Protein AF-0000000086682302 (afdb_homodimer)

Sequence (530 aa):
MDDLLPIGAFSRATLISANTLRAYHESGLLVPAVVNLRTGYRGYGVAQLGDAAVIRHLRALDVPLAAIREVLASRDPAVTRRVLVEHHERTLAQQARVEQILRVTGDLLADPAAVTPAVVTERTMPPVRAFTMTGEVREDQFAAFLGEAYPLLYASVAEAGAVAAGPPGALFPVEYHDEPMPVTAYVPAERGTARLPGGRFAVAEFVGPYRSMSAGYRALGGWLAGTNLAIADRIREIYVIGPDDEVAEDGYRTEICWPVRVPEDMDDLLPIGAFSRATLISANTLRAYHESGLLVPAVVNLRTGYRGYGVAQLGDAAVIRHLRALDVPLAAIREVLASRDPAVTRRVLVEHHERTLAQQARVEQILRVTGDLLADPAAVTPAVVTERTMPPVRAFTMTGEVREDQFAAFLGEAYPLLYASVAEAGAVAAGPPGALFPVEYHDEPMPVTAYVPAERGTARLPGGRFAVAEFVGPYRSMSAGYRALGGWLAGTNLAIADRIREIYVIGPDDEVAEDGYRTEICWPVRVPED

Foldseek 3Di:
DAQKDKLVRLCVLLVNDSVVVVVCCVVVVQNAPDADPVVRIGIHHPVCSVLSNLVVVCVVLVNDSVLSSVCVVVVDVVSVVVSVVVSVVVVVVVVVVVVVVVVVVVVCVVPVVPLVQQDKDKDWDAKFAWAKDKDFDQPVGCVVVQVVVVVVRVVVCVVVVWDFPAFKKKWAWQDHDRGTDIIMTITTTPPHPDIGHTGMKTKGKDAAAPVPCVSSVVNVVVVVVPDQKDQDGTKMKGFRDDPVNPDDRRGTIMITIGHIDRDDD/DAQKDKLVRLCVLLVNDSVVVVVCCVVVNQNAPDADPVVRIGIHHPVCSVLSNLVVVCVVLVNDSVLSSVCVVVVDVVSVVVSVVVSVVVVVVVVVVVVVVVVVVVVCVVPVVVLVQQPKDKDWDAKFAWAKDKDFDQPVPCVVVLVVVVVVRVVVCVVVVWDFPAFKKKWAWQDHDRGTDIIMTITTTPPHPDIGHTGMKIKGKDAAAPVPCVSSVVNVVVVVVPDQKDQDGIKMKGFRDDPVNPDDRRGTIMITIGHIDRDDD

Radius of gyration: 30.83 Å; Cα contacts (8 Å, |Δi|>4): 1045; chains: 2; bounding box: 56×84×60 Å

Secondary structure (DSSP, 8-state):
---EEEHHHHHHHHT--HHHHHHHHHHTSS--SEEETTTTEEEEETHHHHHHHHHHHHHHTT--HHHHHHHHHH--HHHHHHHHHHHHHHHHHHHHHHHHHHHHHHHHHH-TT------EEEEEE--EEEEEEEEEE-GGGHHHHHHHHHHHHHHHHHHTT--B-S--EEEE-SS--SS-EEEEEEEEBTT-SEEE--EEEEEEEEES-GGGTHHHHHHHHHHHHTSS-EE-S-EEEEEEE-GGGS--GGG-EEEEEEEEEPPP-/---EEEHHHHHHHHT--HHHHHHHHHHTSS--SEEETTTTEEEEETHHHHHHHHHHHHHHTT--HHHHHHHHHH--HHHHHHHHHHHHHHHHHHHHHHHHHHHHHHHHHH-TT------EEEEEE--EEEEEEEEEE-GGGHHHHHHHHHHHHHHHHHHTT--B-S--EEEE-SS--SS-EEEEEEEEBTT-SEEE--EEEEEEEEES-GGGTHHHHHHHHHHHHTSS-EE-S-EEEEEEE-GGG---GGG-EEEEEEEEEPPP-

pLDDT: mean 88.45, std 10.77, range [41.19, 98.56]

Organism: NCBI:txid175570

InterPro domains:
  IPR000551 MerR-type HTH domain [PF13411] (6-74)
  IPR000551 MerR-type HTH domain [PS50937] (4-74)
  IPR000551 MerR-type HTH domain [SM00422] (5-75)
  IPR009061 Putative DNA-binding domain superfamily [SSF46955] (5-105)
  IPR010499 Bacterial transcription activator, effector binding [SM00871] (118-261)
  IPR011256 Regulatory factor, effector binding domain superfamily [G3DSA:3.20.80.10] (114-261)
  IPR011256 Regulatory factor, effector binding domain superfamily [SSF55136] (121-260)
  IPR029442 GyrI-like small molecule binding domain [PF06445] (195-261)
  IPR047057 MerR transcriptional regulator [PTHR30204] (2-122)

Nearest PDB structures (foldseek):
  5kax-assembly1_A  TM=9.033E-01  e=2.606E-10  Chlorobaculum tepidum TLS
  6wl5-assembly4_D  TM=8.896E-01  e=9.266E-08  Escherichia coli
  3d6y-assembly1_A  TM=3.768E-01  e=1.145E-10  Bacillus subtilis
  3d71-assembly1_A-2  TM=3.783E-01  e=3.109E-10  Bacillus subtilis
  1exi-assembly1_A  TM=4.261E-01  e=6.216E-09  Bacillus subtilis

Solvent-accessible surface area (backbone atoms only — not comparable to full-atom values): 27421 Å² total; per-residue (Å²): 134,84,44,42,27,48,47,53,57,44,9,37,15,58,68,39,22,51,68,55,47,51,50,29,34,74,71,58,74,50,63,57,75,40,73,40,82,90,79,64,46,41,25,33,41,51,56,49,52,18,52,49,45,34,48,52,45,41,48,74,66,66,48,52,68,71,59,50,47,51,38,68,71,61,56,36,64,66,55,44,48,49,56,46,50,56,47,45,53,51,51,49,54,48,48,53,50,47,50,51,41,48,53,54,34,45,51,20,52,75,30,27,67,57,47,58,66,30,61,66,44,80,45,78,43,73,60,42,37,16,35,71,51,76,44,75,38,31,71,93,54,38,67,62,54,48,64,58,45,50,63,54,45,53,50,50,35,51,73,69,70,42,56,75,69,55,57,37,32,37,37,36,55,61,48,34,54,83,56,62,40,69,33,34,40,37,38,29,16,87,75,30,86,41,75,43,80,48,45,45,25,44,32,17,55,34,73,30,40,79,91,59,44,59,40,28,32,35,22,47,35,46,54,43,20,74,48,79,53,38,79,64,46,55,29,36,38,36,40,71,36,43,86,88,66,80,56,59,52,68,63,17,29,34,38,42,30,39,28,42,37,71,67,81,131,133,84,43,42,26,47,46,53,56,43,8,36,16,60,68,39,23,51,69,55,47,49,50,29,34,75,72,58,75,49,64,58,74,40,73,39,81,89,79,65,46,41,26,33,40,52,54,49,50,18,54,48,46,34,50,53,47,42,48,75,68,66,49,53,67,71,59,50,47,51,38,68,68,60,55,36,67,67,56,45,48,49,56,47,48,55,48,44,52,50,50,48,54,48,46,53,51,45,52,52,40,48,52,54,34,45,52,22,52,76,31,26,68,60,46,54,76,30,60,66,44,79,45,77,44,74,62,42,38,16,36,72,51,75,44,75,39,32,71,92,55,38,67,64,55,48,64,57,45,50,63,54,45,52,50,51,35,52,74,70,73,42,56,73,70,55,57,37,34,37,36,35,57,59,48,33,54,84,54,62,39,68,31,33,40,36,38,29,16,85,74,29,85,41,74,46,82,48,46,44,24,43,33,16,56,32,73,31,38,76,92,58,43,58,37,27,32,34,25,46,36,46,55,43,18,75,49,78,53,38,80,64,47,55,28,34,39,36,41,72,36,44,85,86,64,81,55,59,52,69,65,17,30,35,39,42,30,38,28,43,39,70,66,81,132

Structure (mmCIF, N/CA/C/O backbone):
data_AF-0000000086682302-model_v1
#
loop_
_entity.id
_entity.type
_entity.pdbx_description
1 polymer 'HTH merR-type domain-containing protein'
#
loop_
_atom_site.group_PDB
_atom_site.id
_atom_site.type_symbol
_atom_site.label_atom_id
_atom_site.label_alt_id
_atom_site.label_comp_id
_atom_site.label_asym_id
_atom_site.label_entity_id
_atom_site.label_seq_id
_atom_site.pdbx_PDB_ins_code
_atom_site.Cartn_x
_atom_site.Cartn_y
_atom_site.Cartn_z
_atom_site.occupancy
_atom_site.B_iso_or_equiv
_atom_site.auth_seq_id
_atom_site.auth_comp_id
_atom_site.auth_asym_id
_atom_site.auth_atom_id
_atom_site.pdbx_PDB_model_num
ATOM 1 N N . MET A 1 1 ? -25.328 33.25 16.641 1 41.19 1 MET A N 1
ATOM 2 C CA . MET A 1 1 ? -24.594 33.281 15.383 1 41.19 1 MET A CA 1
ATOM 3 C C . MET A 1 1 ? -23.922 31.922 15.133 1 41.19 1 MET A C 1
ATOM 5 O O . MET A 1 1 ? -23.312 31.359 16.047 1 41.19 1 MET A O 1
ATOM 9 N N . ASP A 1 2 ? -24.312 30.953 14.195 1 61.19 2 ASP A N 1
ATOM 10 C CA . ASP A 1 2 ? -24.047 29.531 14.055 1 61.19 2 ASP A CA 1
ATOM 11 C C . ASP A 1 2 ? -22.578 29.281 13.727 1 61.19 2 ASP A C 1
ATOM 13 O O . ASP A 1 2 ? -21.969 30.047 12.984 1 61.19 2 ASP A O 1
ATOM 17 N N . ASP A 1 3 ? -21.656 28.719 14.664 1 84.25 3 ASP A N 1
ATOM 18 C CA . ASP A 1 3 ? -20.234 28.359 14.703 1 84.25 3 ASP A CA 1
ATOM 19 C C . ASP A 1 3 ? -19.844 27.531 13.484 1 84.25 3 ASP A C 1
ATOM 21 O O . ASP A 1 3 ? -19.672 26.312 13.586 1 84.25 3 ASP A O 1
ATOM 25 N N . LEU A 1 4 ? -19.906 28.344 12.328 1 91.31 4 LEU A N 1
ATOM 26 C CA . LEU A 1 4 ? -19.641 27.656 11.07 1 91.31 4 LEU A CA 1
ATOM 27 C C . LEU A 1 4 ? -18.297 28.094 10.484 1 91.31 4 LEU A C 1
ATOM 29 O O . LEU A 1 4 ? -17.875 29.234 10.688 1 91.31 4 LEU A O 1
ATOM 33 N N . LEU A 1 5 ? -17.719 27.203 9.859 1 94.5 5 LEU A N 1
ATOM 34 C CA . LEU A 1 5 ? -16.531 27.484 9.055 1 94.5 5 LEU A CA 1
ATOM 35 C C . LEU A 1 5 ? -16.828 27.297 7.566 1 94.5 5 LEU A C 1
ATOM 37 O O . LEU A 1 5 ? -17.359 26.266 7.156 1 94.5 5 LEU A O 1
ATOM 41 N N . PRO A 1 6 ? -16.547 28.422 6.762 1 94.69 6 PRO A N 1
ATOM 42 C CA . PRO A 1 6 ? -16.609 28.172 5.32 1 94.69 6 PRO A CA 1
ATOM 43 C C . PRO A 1 6 ? -15.641 27.078 4.867 1 94.69 6 PRO A C 1
ATOM 45 O O . PRO A 1 6 ? -14.68 26.766 5.57 1 94.69 6 PRO A O 1
ATOM 48 N N . ILE A 1 7 ? -15.875 26.484 3.697 1 95.12 7 ILE A N 1
ATOM 49 C CA . ILE A 1 7 ? -15.148 25.312 3.238 1 95.12 7 ILE A CA 1
ATOM 50 C C . ILE A 1 7 ? -13.656 25.609 3.162 1 95.12 7 ILE A C 1
ATOM 52 O O . ILE A 1 7 ? -12.82 24.734 3.406 1 95.12 7 ILE A O 1
ATOM 56 N N . GLY A 1 8 ? -13.266 26.828 2.812 1 94.81 8 GLY A N 1
ATOM 57 C CA . GLY A 1 8 ? -11.859 27.172 2.752 1 94.81 8 GLY A CA 1
ATOM 58 C C . GLY A 1 8 ? -11.164 27.094 4.098 1 94.81 8 GLY A C 1
ATOM 59 O O . GLY A 1 8 ? -10.109 26.469 4.227 1 94.81 8 GLY A O 1
ATOM 60 N N . ALA A 1 9 ? -11.781 27.75 5.078 1 95.12 9 ALA A N 1
ATOM 61 C CA . ALA A 1 9 ? -11.242 27.703 6.434 1 95.12 9 ALA A CA 1
ATOM 62 C C . ALA A 1 9 ? -11.289 26.281 6.996 1 95.12 9 ALA A C 1
ATOM 64 O O . ALA A 1 9 ? -10.367 25.844 7.68 1 95.12 9 ALA A O 1
ATOM 65 N N . PHE A 1 10 ? -12.359 25.578 6.711 1 95.44 10 PHE A N 1
ATOM 66 C CA . PHE A 1 10 ? -12.5 24.203 7.145 1 95.44 10 PHE A CA 1
ATOM 67 C C . PHE A 1 10 ? -11.414 23.328 6.523 1 95.44 10 PHE A C 1
ATOM 69 O O . PHE A 1 10 ? -10.859 22.453 7.184 1 95.44 10 PHE A O 1
ATOM 76 N N . SER A 1 11 ? -11.102 23.562 5.297 1 96.62 11 SER A N 1
ATOM 77 C CA . SER A 1 11 ? -10.023 22.875 4.59 1 96.62 11 SER A CA 1
ATOM 78 C C . SER A 1 11 ? -8.695 23.047 5.312 1 96.62 11 SER A C 1
ATOM 80 O O . SER A 1 11 ? -8.016 22.062 5.605 1 96.62 11 SER A O 1
ATOM 82 N N . ARG A 1 12 ? -8.406 24.188 5.652 1 95.31 12 ARG A N 1
ATOM 83 C CA . ARG A 1 12 ? -7.133 24.453 6.324 1 95.31 12 ARG A CA 1
ATOM 84 C C . ARG A 1 12 ? -7.117 23.859 7.727 1 95.31 12 ARG A C 1
ATOM 86 O O . ARG A 1 12 ? -6.113 23.281 8.148 1 95.31 12 ARG A O 1
ATOM 93 N N . ALA A 1 13 ? -8.219 23.953 8.414 1 93.75 13 ALA A N 1
ATOM 94 C CA . ALA A 1 13 ? -8.336 23.469 9.789 1 93.75 13 ALA A CA 1
ATOM 95 C C . ALA A 1 13 ? -8.188 21.953 9.852 1 93.75 13 ALA A C 1
ATOM 97 O O . ALA A 1 13 ? -7.723 21.406 10.859 1 93.75 13 ALA A O 1
ATOM 98 N N . THR A 1 14 ? -8.57 21.281 8.812 1 92.38 14 THR A N 1
ATOM 99 C CA . THR A 1 14 ? -8.633 19.828 8.852 1 92.38 14 THR A CA 1
ATOM 100 C C . THR A 1 14 ? -7.539 19.219 7.977 1 92.38 14 THR A C 1
ATOM 102 O O . THR A 1 14 ? -7.348 18 7.973 1 92.38 14 THR A O 1
ATOM 105 N N . LEU A 1 15 ? -6.895 20.078 7.223 1 93.75 15 LEU A N 1
ATOM 106 C CA . LEU A 1 15 ? -5.863 19.641 6.289 1 93.75 15 LEU A CA 1
ATOM 107 C C . LEU A 1 15 ? -6.422 18.641 5.281 1 93.75 15 LEU A C 1
ATOM 109 O O . LEU A 1 15 ? -5.801 17.609 5.016 1 93.75 15 LEU A O 1
ATOM 113 N N . ILE A 1 16 ? -7.641 18.875 4.879 1 94.69 16 ILE A N 1
ATOM 114 C CA . ILE A 1 16 ? -8.32 18.219 3.775 1 94.69 16 ILE A CA 1
ATOM 115 C C . ILE A 1 16 ? -8.703 19.234 2.711 1 94.69 16 ILE A C 1
ATOM 117 O O . ILE A 1 16 ? -9.258 20.297 3.027 1 94.69 16 ILE A O 1
ATOM 121 N N . SER A 1 17 ? -8.383 18.984 1.511 1 95.25 17 SER A N 1
ATOM 122 C CA . SER A 1 17 ? -8.609 19.953 0.454 1 95.25 17 SER A CA 1
ATOM 123 C C . SER A 1 17 ? -10.102 20.219 0.264 1 95.25 17 SER A C 1
ATOM 125 O O . SER A 1 17 ? -10.93 19.359 0.548 1 95.25 17 SER A O 1
ATOM 127 N N . ALA A 1 18 ? -10.398 21.375 -0.275 1 94.94 18 ALA A N 1
ATOM 128 C CA . ALA A 1 18 ? -11.789 21.719 -0.573 1 94.94 18 ALA A CA 1
ATOM 129 C C . ALA A 1 18 ? -12.391 20.75 -1.583 1 94.94 18 ALA A C 1
ATOM 131 O O . ALA A 1 18 ? -13.562 20.375 -1.478 1 94.94 18 ALA A O 1
ATOM 132 N N . ASN A 1 19 ? -11.547 20.328 -2.535 1 94.56 19 ASN A N 1
ATOM 133 C CA . ASN A 1 19 ? -12.016 19.375 -3.523 1 94.56 19 ASN A CA 1
ATOM 134 C C . ASN A 1 19 ? -12.406 18.047 -2.875 1 94.56 19 ASN A C 1
ATOM 136 O O . ASN A 1 19 ? -13.453 17.484 -3.182 1 94.56 19 ASN A O 1
ATOM 140 N N . THR A 1 20 ? -11.617 17.594 -2.01 1 95 20 THR A N 1
ATOM 141 C CA . THR A 1 20 ? -11.898 16.344 -1.312 1 95 20 THR A CA 1
ATOM 142 C C . THR A 1 20 ? -13.125 16.484 -0.416 1 95 20 THR A C 1
ATOM 144 O O . THR A 1 20 ? -13.945 15.57 -0.318 1 95 20 THR A O 1
ATOM 147 N N . LEU A 1 21 ? -13.25 17.641 0.241 1 96.69 21 LEU A N 1
ATOM 148 C CA . LEU A 1 21 ? -14.422 17.906 1.073 1 96.69 21 LEU A CA 1
ATOM 149 C C . LEU A 1 21 ? -15.703 17.875 0.239 1 96.69 21 LEU A C 1
ATOM 151 O O . LEU A 1 21 ? -16.734 17.391 0.692 1 96.69 21 LEU A O 1
ATOM 155 N N . ARG A 1 22 ? -15.68 18.438 -0.967 1 94.62 22 ARG A N 1
ATOM 156 C CA . ARG A 1 22 ? -16.828 18.391 -1.867 1 94.62 22 ARG A CA 1
ATOM 157 C C . ARG A 1 22 ? -17.156 16.953 -2.262 1 94.62 22 ARG A C 1
ATOM 159 O O . ARG A 1 22 ? -18.328 16.578 -2.307 1 94.62 22 ARG A O 1
ATOM 166 N N . ALA A 1 23 ? -16.078 16.172 -2.52 1 95.19 23 ALA A N 1
ATOM 167 C CA . ALA A 1 23 ? -16.297 14.766 -2.832 1 95.19 23 ALA A CA 1
ATOM 168 C C . ALA A 1 23 ? -16.953 14.039 -1.666 1 95.19 23 ALA A C 1
ATOM 170 O O . ALA A 1 23 ? -17.844 13.211 -1.868 1 95.19 23 ALA A O 1
ATOM 171 N N . TYR A 1 24 ? -16.469 14.32 -0.451 1 95.5 24 TYR A N 1
ATOM 172 C CA . TYR A 1 24 ? -17.047 13.703 0.737 1 95.5 24 TYR A CA 1
ATOM 173 C C . TYR A 1 24 ? -18.516 14.094 0.893 1 95.5 24 TYR A C 1
ATOM 175 O O . TYR A 1 24 ? -19.344 13.281 1.321 1 95.5 24 TYR A O 1
ATOM 183 N N . HIS A 1 25 ? -18.812 15.383 0.592 1 94.88 25 HIS A N 1
ATOM 184 C CA . HIS A 1 25 ? -20.203 15.836 0.603 1 94.88 25 HIS A CA 1
ATOM 185 C C . HIS A 1 25 ? -21.047 15.055 -0.393 1 94.88 25 HIS A C 1
ATOM 187 O O . HIS A 1 25 ? -22.125 14.562 -0.048 1 94.88 25 HIS A O 1
ATOM 193 N N . GLU A 1 26 ? -20.562 14.891 -1.623 1 93.06 26 GLU A N 1
ATOM 194 C CA . GLU A 1 26 ? -21.281 14.203 -2.689 1 93.06 26 GLU A CA 1
ATOM 195 C C . GLU A 1 26 ? -21.5 12.734 -2.342 1 93.06 26 GLU A C 1
ATOM 197 O O . GLU A 1 26 ? -22.562 12.172 -2.645 1 93.06 26 GLU A O 1
ATOM 202 N N . SER A 1 27 ? -20.562 12.141 -1.726 1 92.94 27 SER A N 1
ATOM 203 C CA . SER A 1 27 ? -20.672 10.734 -1.377 1 92.94 27 SER A CA 1
ATOM 204 C C . SER A 1 27 ? -21.453 10.547 -0.076 1 92.94 27 SER A C 1
ATOM 206 O O . SER A 1 27 ? -21.766 9.422 0.307 1 92.94 27 SER A O 1
ATOM 208 N N . GLY A 1 28 ? -21.609 11.578 0.657 1 93.25 28 GLY A N 1
ATOM 209 C CA . GLY A 1 28 ? -22.359 11.516 1.898 1 93.25 28 GLY A CA 1
ATOM 210 C C . GLY A 1 28 ? -21.5 11.203 3.105 1 93.25 28 GLY A C 1
ATOM 211 O O . GLY A 1 28 ? -22.016 10.969 4.199 1 93.25 28 GLY A O 1
ATOM 212 N N . LEU A 1 29 ? -20.266 11.117 2.975 1 94.81 29 LEU A N 1
ATOM 213 C CA . LEU A 1 29 ? -19.359 10.773 4.062 1 94.81 29 LEU A CA 1
ATOM 214 C C . LEU A 1 29 ? -19.297 11.898 5.094 1 94.81 29 LEU A C 1
ATOM 216 O O . LEU A 1 29 ? -19.344 11.641 6.297 1 94.81 29 LEU A O 1
ATOM 220 N N . LEU A 1 30 ? -19.172 13.148 4.68 1 95.12 30 LEU A N 1
ATOM 221 C CA . LEU A 1 30 ? -19.172 14.352 5.5 1 95.12 30 LEU A CA 1
ATOM 222 C C . LEU A 1 30 ? -20 15.461 4.855 1 95.12 30 LEU A C 1
ATOM 224 O O . LEU A 1 30 ? -19.5 16.188 3.992 1 95.12 30 LEU A O 1
ATOM 228 N N . VAL A 1 31 ? -21.203 15.633 5.281 1 95.44 31 VAL A N 1
ATOM 229 C CA . VAL A 1 31 ? -22.141 16.594 4.703 1 95.44 31 VAL A CA 1
ATOM 230 C C . VAL A 1 31 ? -22.047 17.922 5.449 1 95.44 31 VAL A C 1
ATOM 232 O O . VAL A 1 31 ? -22.141 17.953 6.68 1 95.44 31 VAL A O 1
ATOM 235 N N . PRO A 1 32 ? -21.812 19.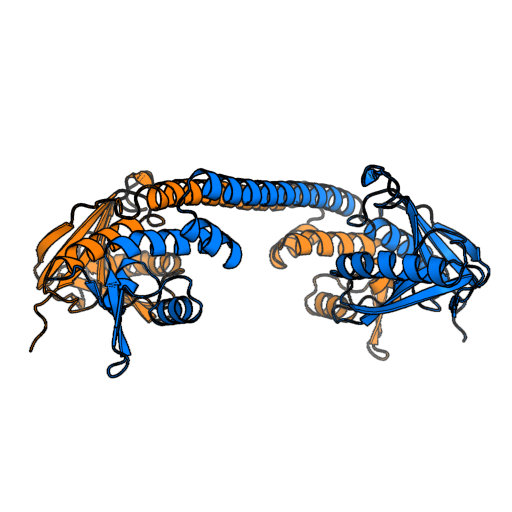016 4.695 1 96.25 32 PRO A N 1
ATOM 236 C CA . PRO A 1 32 ? -21.781 20.312 5.367 1 96.25 32 PRO A CA 1
ATOM 237 C C . PRO A 1 32 ? -23.062 20.609 6.148 1 96.25 32 PRO A C 1
ATOM 239 O O . PRO A 1 32 ? -24.141 20.141 5.77 1 96.25 32 PRO A O 1
ATOM 242 N N . ALA A 1 33 ? -22.906 21.344 7.238 1 94.62 33 ALA A N 1
ATOM 243 C CA . ALA A 1 33 ? -24.047 21.734 8.062 1 94.62 33 ALA A CA 1
ATOM 244 C C . ALA A 1 33 ? -25 22.641 7.293 1 94.62 33 ALA A C 1
ATOM 246 O O . ALA A 1 33 ? -26.219 22.578 7.469 1 94.62 33 ALA A O 1
ATOM 247 N N . VAL A 1 34 ? -24.422 23.516 6.422 1 95.06 34 VAL A N 1
ATOM 248 C CA . VAL A 1 34 ? -25.219 24.438 5.621 1 95.06 34 VAL A CA 1
ATOM 249 C C . VAL A 1 34 ? -24.719 24.438 4.18 1 95.06 34 VAL A C 1
ATOM 251 O O . VAL A 1 34 ? -23.516 24.422 3.936 1 95.06 34 VAL A O 1
ATOM 254 N N . VAL A 1 35 ? -25.609 24.375 3.279 1 94.75 35 VAL A N 1
ATOM 255 C CA . VAL A 1 35 ? -25.281 24.453 1.859 1 94.75 35 VAL A CA 1
ATOM 256 C C . VAL A 1 35 ? -26.188 25.484 1.176 1 94.75 35 VAL A C 1
ATOM 258 O O . VAL A 1 35 ? -27.391 25.531 1.426 1 94.75 35 VAL A O 1
ATOM 261 N N . ASN A 1 36 ? -25.609 26.422 0.507 1 93 36 ASN A N 1
ATOM 262 C CA . ASN A 1 36 ? -26.344 27.312 -0.374 1 93 36 ASN A CA 1
ATOM 263 C C . ASN A 1 36 ? -26.141 26.953 -1.843 1 93 36 ASN A C 1
ATOM 265 O O . ASN A 1 36 ? -25.062 27.188 -2.402 1 93 36 ASN A O 1
ATOM 269 N N . LEU A 1 37 ? -27.078 26.422 -2.404 1 86.5 37 LEU A N 1
ATOM 270 C CA . LEU A 1 37 ? -26.969 25.891 -3.758 1 86.5 37 LEU A CA 1
ATOM 271 C C . LEU A 1 37 ? -26.781 27.016 -4.773 1 86.5 37 LEU A C 1
ATOM 273 O O . LEU A 1 37 ? -26.203 26.797 -5.84 1 86.5 37 LEU A O 1
ATOM 277 N N . ARG A 1 38 ? -27.344 28.156 -4.516 1 89.19 38 ARG A N 1
ATOM 278 C CA . ARG A 1 38 ? -27.25 29.281 -5.445 1 89.19 38 ARG A CA 1
ATOM 279 C C . ARG A 1 38 ? -25.828 29.828 -5.516 1 89.19 38 ARG A C 1
ATOM 281 O O . ARG A 1 38 ? -25.312 30.062 -6.602 1 89.19 38 ARG A O 1
ATOM 288 N N . THR A 1 39 ? -25.094 29.891 -4.41 1 89.44 39 THR A N 1
ATOM 289 C CA . THR A 1 39 ? -23.75 30.469 -4.348 1 89.44 39 THR A CA 1
ATOM 290 C C . THR A 1 39 ? -22.688 29.375 -4.312 1 89.44 39 THR A C 1
ATOM 292 O O . THR A 1 39 ? -21.5 29.641 -4.531 1 89.44 39 THR A O 1
ATOM 295 N N . GLY A 1 40 ? -23.141 28.156 -4.035 1 90.31 40 GLY A N 1
ATOM 296 C CA . GLY A 1 40 ? -22.203 27.062 -3.875 1 90.31 40 GLY A CA 1
ATOM 297 C C . GLY A 1 40 ? -21.531 27.047 -2.51 1 90.31 40 GLY A C 1
ATOM 298 O O . GLY A 1 40 ? -20.562 26.328 -2.301 1 90.31 40 GLY A O 1
ATOM 299 N N . TYR A 1 41 ? -22.016 27.875 -1.651 1 92.25 41 TYR A N 1
ATOM 300 C CA . TYR A 1 41 ? -21.453 28 -0.312 1 92.25 41 TYR A CA 1
ATOM 301 C C . TYR A 1 41 ? -21.656 26.703 0.479 1 92.25 41 TYR A C 1
ATOM 303 O O . TYR A 1 41 ? -22.734 26.109 0.43 1 92.25 41 TYR A O 1
ATOM 311 N N . ARG A 1 42 ? -20.625 26.281 1.17 1 94.56 42 ARG A N 1
ATOM 312 C CA . ARG A 1 42 ? -20.672 25.172 2.117 1 94.56 42 ARG A CA 1
ATOM 313 C C . ARG A 1 42 ? -20.094 25.594 3.471 1 94.56 42 ARG A C 1
ATOM 315 O O . ARG A 1 42 ? -18.984 26.109 3.547 1 94.56 42 ARG A O 1
ATOM 322 N N . GLY A 1 43 ? -20.906 25.422 4.453 1 95.94 43 GLY A N 1
ATOM 323 C CA . GLY A 1 43 ? -20.5 25.703 5.824 1 95.94 43 GLY A CA 1
ATOM 324 C C . GLY A 1 43 ? -20.453 24.469 6.699 1 95.94 43 GLY A C 1
ATOM 325 O O . GLY A 1 43 ? -21.375 23.641 6.652 1 95.94 43 GLY A O 1
ATOM 326 N N . TYR A 1 44 ? -19.375 24.297 7.434 1 95.31 44 TYR A N 1
ATOM 327 C CA . TYR A 1 44 ? -19.188 23.172 8.32 1 95.31 44 TYR A CA 1
ATOM 328 C C . TYR A 1 44 ? -19.219 23.609 9.781 1 95.31 44 TYR A C 1
ATOM 330 O O . TYR A 1 44 ? -18.672 24.656 10.133 1 95.31 44 TYR A O 1
ATOM 338 N N . GLY A 1 45 ? -19.875 22.781 10.633 1 91.38 45 GLY A N 1
ATOM 339 C CA . GLY A 1 45 ? -19.906 23.062 12.062 1 91.38 45 GLY A CA 1
ATOM 340 C C . GLY A 1 45 ? -18.641 22.641 12.781 1 91.38 45 GLY A C 1
ATOM 341 O O . GLY A 1 45 ? -17.875 21.828 12.266 1 91.38 45 GLY A O 1
ATOM 342 N N . VAL A 1 46 ? -18.438 23.234 13.961 1 88.06 46 VAL A N 1
ATOM 343 C CA . VAL A 1 46 ? -17.266 22.938 14.773 1 88.06 46 VAL A CA 1
ATOM 344 C C . VAL A 1 46 ? -17.234 21.453 15.117 1 88.06 46 VAL A C 1
ATOM 346 O O . VAL A 1 46 ? -16.156 20.844 15.156 1 88.06 46 VAL A O 1
ATOM 349 N N . ALA A 1 47 ? -18.375 20.891 15.32 1 84.38 47 ALA A N 1
ATOM 350 C CA . ALA A 1 47 ? -18.469 19.484 15.672 1 84.38 47 ALA A CA 1
ATOM 351 C C . ALA A 1 47 ? -17.938 18.594 14.539 1 84.38 47 ALA A C 1
ATOM 353 O O . ALA A 1 47 ? -17.516 17.469 14.773 1 84.38 47 ALA A O 1
ATOM 354 N N . GLN A 1 48 ? -17.953 19.109 13.344 1 90.69 48 GLN A N 1
ATOM 355 C CA . GLN A 1 48 ? -17.562 18.312 12.188 1 90.69 48 GLN A CA 1
ATOM 356 C C . GLN A 1 48 ? -16.047 18.266 12.039 1 90.69 48 GLN A C 1
ATOM 358 O O . GLN A 1 48 ? -15.516 17.484 11.25 1 90.69 48 GLN A O 1
ATOM 363 N N . LEU A 1 49 ? -15.359 19.125 12.805 1 90.06 49 LEU A N 1
ATOM 364 C CA . LEU A 1 49 ? -13.898 19.078 12.797 1 90.06 49 LEU A CA 1
ATOM 365 C C . LEU A 1 49 ? -13.391 17.719 13.281 1 90.06 49 LEU A C 1
ATOM 367 O O . LEU A 1 49 ? -12.453 17.172 12.703 1 90.06 49 LEU A O 1
ATOM 371 N N . GLY A 1 50 ? -14.008 17.219 14.281 1 86.31 50 GLY A N 1
ATOM 372 C CA . GLY A 1 50 ? -13.648 15.906 14.781 1 86.31 50 GLY A CA 1
ATOM 373 C C . GLY A 1 50 ? -13.883 14.797 13.773 1 86.31 50 GLY A C 1
ATOM 374 O O . GLY A 1 50 ? -13.023 13.93 13.586 1 86.31 50 GLY A O 1
ATOM 375 N N . ASP A 1 51 ? -15.047 14.852 13.141 1 89.19 51 ASP A N 1
ATOM 376 C CA . ASP A 1 51 ? -15.359 13.859 12.117 1 89.19 51 ASP A CA 1
ATOM 377 C C . ASP A 1 51 ? -14.32 13.875 11 1 89.19 51 ASP A C 1
ATOM 379 O O . ASP A 1 51 ? -13.875 12.812 10.555 1 89.19 51 ASP A O 1
ATOM 383 N N . ALA A 1 52 ? -14.023 15.062 10.609 1 92.25 52 ALA A N 1
ATOM 384 C CA . ALA A 1 52 ? -13.039 15.211 9.539 1 92.25 52 ALA A CA 1
ATOM 385 C C . ALA A 1 52 ? -11.688 14.648 9.961 1 92.25 52 ALA A C 1
ATOM 387 O O . ALA A 1 52 ? -10.992 14.023 9.148 1 92.25 52 ALA A O 1
ATOM 388 N N . ALA A 1 53 ? -11.312 14.844 11.195 1 88.56 53 ALA A N 1
ATOM 389 C CA . ALA A 1 53 ? -10.055 14.312 11.711 1 88.56 53 ALA A CA 1
ATOM 390 C C . ALA A 1 53 ? -10.062 12.789 11.703 1 88.56 53 ALA A C 1
ATOM 392 O O . ALA A 1 53 ? -9.07 12.156 11.328 1 88.56 53 ALA A O 1
ATOM 393 N N . VAL A 1 54 ? -11.164 12.266 12.102 1 86.19 54 VAL A N 1
ATOM 394 C CA . VAL A 1 54 ? -11.32 10.82 12.102 1 86.19 54 VAL A CA 1
ATOM 395 C C . VAL A 1 54 ? -11.172 10.273 10.68 1 86.19 54 VAL A C 1
ATOM 397 O O . VAL A 1 54 ? -10.438 9.312 10.453 1 86.19 54 VAL A O 1
ATOM 400 N N . ILE A 1 55 ? -11.828 10.906 9.781 1 90.88 55 ILE A N 1
ATOM 401 C CA . ILE A 1 55 ? -11.75 10.5 8.383 1 90.88 55 ILE A CA 1
ATOM 402 C C . ILE A 1 55 ? -10.305 10.539 7.91 1 90.88 55 ILE A C 1
ATOM 404 O O . ILE A 1 55 ? -9.805 9.57 7.344 1 90.88 55 ILE A O 1
ATOM 408 N N . ARG A 1 56 ? -9.656 11.633 8.164 1 88.81 56 ARG A N 1
ATOM 409 C CA . ARG A 1 56 ? -8.281 11.812 7.723 1 88.81 56 ARG A CA 1
ATOM 410 C C . ARG A 1 56 ? -7.371 10.742 8.312 1 88.81 56 ARG A C 1
ATOM 412 O O . ARG A 1 56 ? -6.543 10.164 7.602 1 88.81 56 ARG A O 1
ATOM 419 N N . HIS A 1 57 ? -7.477 10.445 9.578 1 83.75 57 HIS A N 1
ATOM 420 C CA . HIS A 1 57 ? -6.648 9.461 10.266 1 83.75 57 HIS A CA 1
ATOM 421 C C . HIS A 1 57 ? -6.883 8.062 9.711 1 83.75 57 HIS A C 1
ATOM 423 O O . HIS A 1 57 ? -5.93 7.328 9.438 1 83.75 57 HIS A O 1
ATOM 429 N N . LEU A 1 58 ? -8.109 7.703 9.523 1 83.5 58 LEU A N 1
ATOM 430 C CA . LEU A 1 58 ? -8.438 6.367 9.039 1 83.5 58 LEU A CA 1
ATOM 431 C C . LEU A 1 58 ? -8.023 6.203 7.582 1 83.5 58 LEU A C 1
ATOM 433 O O . LEU A 1 58 ? -7.562 5.133 7.18 1 83.5 58 LEU A O 1
ATOM 437 N N . ARG A 1 59 ? -8.148 7.312 6.836 1 84.56 59 ARG A N 1
ATOM 438 C CA . ARG A 1 59 ? -7.691 7.277 5.449 1 84.56 59 ARG A CA 1
ATOM 439 C C . ARG A 1 59 ? -6.176 7.105 5.379 1 84.56 59 ARG A C 1
ATOM 441 O O . ARG A 1 59 ? -5.664 6.438 4.48 1 84.56 59 ARG A O 1
ATOM 448 N N . ALA A 1 60 ? -5.504 7.781 6.32 1 78.25 60 ALA A N 1
ATOM 449 C CA . ALA A 1 60 ? -4.051 7.652 6.367 1 78.25 60 ALA A CA 1
ATOM 450 C C . ALA A 1 60 ? -3.633 6.203 6.598 1 78.25 60 ALA A C 1
ATOM 452 O O . ALA A 1 60 ? -2.527 5.801 6.23 1 78.25 60 ALA A O 1
ATOM 453 N N . LEU A 1 61 ? -4.52 5.375 7.184 1 75.44 61 LEU A N 1
ATOM 454 C CA . LEU A 1 61 ? -4.262 3.965 7.453 1 75.44 61 LEU A CA 1
ATOM 455 C C . LEU A 1 61 ? -4.852 3.086 6.352 1 75.44 61 LEU A C 1
ATOM 457 O O . LEU A 1 61 ? -4.91 1.862 6.496 1 75.44 61 LEU A O 1
ATOM 461 N N . ASP A 1 62 ? -5.375 3.738 5.316 1 76.5 62 ASP A N 1
ATOM 462 C CA . ASP A 1 62 ? -5.934 3.068 4.148 1 76.5 62 ASP A CA 1
ATOM 463 C C . ASP A 1 62 ? -7.191 2.279 4.512 1 76.5 62 ASP A C 1
ATOM 465 O O . ASP A 1 62 ? -7.445 1.212 3.951 1 76.5 62 ASP A O 1
ATOM 469 N N . VAL A 1 63 ? -7.836 2.711 5.535 1 79.38 63 VAL A N 1
ATOM 470 C CA . VAL A 1 63 ? -9.141 2.127 5.84 1 79.38 63 VAL A CA 1
ATOM 471 C C . VAL A 1 63 ? -10.133 2.467 4.727 1 79.38 63 VAL A C 1
ATOM 473 O O . VAL A 1 63 ? -10.234 3.621 4.309 1 79.38 63 VAL A O 1
ATOM 476 N N . PRO A 1 64 ? -10.836 1.532 4.215 1 82.69 64 PRO A N 1
ATOM 477 C CA . PRO A 1 64 ? -11.797 1.804 3.146 1 82.69 64 PRO A CA 1
ATOM 478 C C . PRO A 1 64 ? -12.93 2.73 3.59 1 82.69 64 PRO A C 1
ATOM 480 O O . PRO A 1 64 ? -13.297 2.74 4.766 1 82.69 64 PRO A O 1
ATOM 483 N N . LEU A 1 65 ? -13.508 3.475 2.611 1 88.12 65 LEU A N 1
ATOM 484 C CA . LEU A 1 65 ? -14.523 4.484 2.891 1 88.12 65 LEU A CA 1
ATOM 485 C C . LEU A 1 65 ? -15.766 3.852 3.518 1 88.12 65 LEU A C 1
ATOM 487 O O . LEU A 1 65 ? -16.406 4.457 4.379 1 88.12 65 LEU A O 1
ATOM 491 N N . ALA A 1 66 ? -16.031 2.588 3.068 1 87.31 66 ALA A N 1
ATOM 492 C CA . ALA A 1 66 ? -17.188 1.9 3.625 1 87.31 66 ALA A CA 1
ATOM 493 C C . ALA A 1 66 ? -17.031 1.673 5.125 1 87.31 66 ALA A C 1
ATOM 495 O O . ALA A 1 66 ? -17.969 1.874 5.895 1 87.31 66 ALA A O 1
ATOM 496 N N . ALA A 1 67 ? -15.883 1.291 5.547 1 84.62 67 ALA A N 1
ATOM 497 C CA . ALA A 1 67 ? -15.578 1.068 6.961 1 84.62 67 ALA A CA 1
ATOM 498 C C . ALA A 1 67 ? -15.586 2.383 7.734 1 84.62 67 ALA A C 1
ATOM 500 O O . ALA A 1 67 ? -16.047 2.434 8.883 1 84.62 67 ALA A O 1
ATOM 501 N N . ILE A 1 68 ? -15.102 3.459 7.133 1 89.94 68 ILE A N 1
ATOM 502 C CA . ILE A 1 68 ? -15.086 4.766 7.777 1 89.94 68 ILE A CA 1
ATOM 503 C C . ILE A 1 68 ? -16.516 5.238 8.031 1 89.94 68 ILE A C 1
ATOM 505 O O . ILE A 1 68 ? -16.812 5.77 9.102 1 89.94 68 ILE A O 1
ATOM 509 N N . ARG A 1 69 ? -17.359 5 7.062 1 90.88 69 ARG A N 1
ATOM 510 C CA . ARG A 1 69 ? -18.766 5.355 7.223 1 90.88 69 ARG A CA 1
ATOM 511 C C . ARG A 1 69 ? -19.375 4.645 8.43 1 90.88 69 ARG A C 1
ATOM 513 O O . ARG A 1 69 ? -20.156 5.234 9.172 1 90.88 69 ARG A O 1
ATOM 520 N N . GLU A 1 70 ? -19.031 3.408 8.477 1 88.06 70 GLU A N 1
ATOM 521 C CA . GLU A 1 70 ? -19.531 2.625 9.602 1 88.06 70 GLU A CA 1
ATOM 522 C C . GLU A 1 70 ? -19.094 3.217 10.938 1 88.06 70 GLU A C 1
ATOM 524 O O . GLU A 1 70 ? -19.875 3.305 11.875 1 88.06 70 GLU A O 1
ATOM 529 N N . VAL A 1 71 ? -17.875 3.607 11.078 1 86.56 71 VAL A N 1
ATOM 530 C CA . VAL A 1 71 ? -17.297 4.184 12.289 1 86.56 71 VAL A CA 1
ATOM 531 C C . VAL A 1 71 ? -18.016 5.492 12.625 1 86.56 71 VAL A C 1
ATOM 533 O O . VAL A 1 71 ? -18.422 5.707 13.766 1 86.56 71 VAL A O 1
ATOM 536 N N . LEU A 1 72 ? -18.188 6.367 11.609 1 87.56 72 LEU A N 1
ATOM 537 C CA . LEU A 1 72 ? -18.797 7.672 11.828 1 87.56 72 LEU A CA 1
ATOM 538 C C . LEU A 1 72 ? -20.266 7.527 12.211 1 87.56 72 LEU A C 1
ATOM 540 O O . LEU A 1 72 ? -20.781 8.305 13.016 1 87.56 72 LEU A O 1
ATOM 544 N N . ALA A 1 73 ? -20.906 6.531 11.602 1 86.81 73 ALA A N 1
ATOM 545 C CA . ALA A 1 73 ? -22.328 6.324 11.844 1 86.81 73 ALA A CA 1
ATOM 546 C C . ALA A 1 73 ? -22.562 5.797 13.258 1 86.81 73 ALA A C 1
ATOM 548 O O . ALA A 1 73 ? -23.547 6.172 13.906 1 86.81 73 ALA A O 1
ATOM 549 N N . SER A 1 74 ? -21.75 4.938 13.688 1 84.25 74 SER A N 1
ATOM 550 C CA . SER A 1 74 ? -21.969 4.281 14.969 1 84.25 74 SER A CA 1
ATOM 551 C C . SER A 1 74 ? -21.578 5.188 16.125 1 84.25 74 SER A C 1
ATOM 553 O O . SER A 1 74 ? -22.219 5.176 17.188 1 84.25 74 SER A O 1
ATOM 555 N N . ARG A 1 75 ? -20.703 5.996 15.969 1 78.25 75 ARG A N 1
ATOM 556 C CA . ARG A 1 75 ? -20.109 6.832 17 1 78.25 75 ARG A CA 1
ATOM 557 C C . ARG A 1 75 ? -19.828 6.023 18.266 1 78.25 75 ARG A C 1
ATOM 559 O O . ARG A 1 75 ? -19.969 6.531 19.375 1 78.25 75 ARG A O 1
ATOM 566 N N . ASP A 1 76 ? -19.547 4.672 18.078 1 78.56 76 ASP A N 1
ATOM 567 C CA . ASP A 1 76 ? -19.281 3.715 19.156 1 78.56 76 ASP A CA 1
ATOM 568 C C . ASP A 1 76 ? -17.812 3.299 19.172 1 78.56 76 ASP A C 1
ATOM 570 O O . ASP A 1 76 ? -17.312 2.734 18.203 1 78.56 76 ASP A O 1
ATOM 574 N N . PRO A 1 77 ? -17.219 3.627 20.344 1 72.25 77 PRO A N 1
ATOM 575 C CA . PRO A 1 77 ? -15.805 3.238 20.453 1 72.25 77 PRO A CA 1
ATOM 576 C C . PRO A 1 77 ? -15.586 1.742 20.234 1 72.25 77 PRO A C 1
ATOM 578 O O . PRO A 1 77 ? -14.523 1.33 19.781 1 72.25 77 PRO A O 1
ATOM 581 N N . ALA A 1 78 ? -16.625 0.979 20.547 1 79 78 ALA A N 1
ATOM 582 C CA . ALA A 1 78 ? -16.484 -0.462 20.344 1 79 78 ALA A CA 1
ATOM 583 C C . ALA A 1 78 ? -16.375 -0.807 18.859 1 79 78 ALA A C 1
ATOM 585 O O . ALA A 1 78 ? -15.617 -1.703 18.484 1 79 78 ALA A O 1
ATOM 586 N N . VAL A 1 79 ? -17.172 -0.086 18.078 1 81.06 79 VAL A N 1
ATOM 587 C CA . VAL A 1 79 ? -17.125 -0.311 16.641 1 81.06 79 VAL A CA 1
ATOM 588 C C . VAL A 1 79 ? -15.781 0.143 16.078 1 81.06 79 VAL A C 1
ATOM 590 O O . VAL A 1 79 ? -15.172 -0.551 15.258 1 81.06 79 VAL A O 1
ATOM 593 N N . THR A 1 80 ? -15.336 1.295 16.531 1 75.25 80 THR A N 1
ATOM 594 C CA . THR A 1 80 ? -14.023 1.799 16.125 1 75.25 80 THR A CA 1
ATOM 595 C C . THR A 1 80 ? -12.93 0.79 16.469 1 75.25 80 THR A C 1
ATOM 597 O O . THR A 1 80 ? -12.078 0.488 15.625 1 75.25 80 THR A O 1
ATOM 600 N N . ARG A 1 81 ? -12.984 0.239 17.641 1 73.94 81 ARG A N 1
ATOM 601 C CA . ARG A 1 81 ? -11.992 -0.744 18.062 1 73.94 81 ARG A CA 1
ATOM 602 C C . ARG A 1 81 ? -12.039 -1.99 17.188 1 73.94 81 ARG A C 1
ATOM 604 O O . ARG A 1 81 ? -11 -2.525 16.812 1 73.94 81 ARG A O 1
ATOM 611 N N . ARG A 1 82 ? -13.18 -2.416 16.922 1 81.06 82 ARG A N 1
ATOM 612 C CA . ARG A 1 82 ? -13.328 -3.6 16.078 1 81.06 82 ARG A CA 1
ATOM 613 C C . ARG A 1 82 ? -12.703 -3.377 14.711 1 81.06 82 ARG A C 1
ATOM 615 O O . ARG A 1 82 ? -11.969 -4.23 14.211 1 81.06 82 ARG A O 1
ATOM 622 N N . VAL A 1 83 ? -13.023 -2.258 14.141 1 74.88 83 VAL A N 1
ATOM 623 C CA . VAL A 1 83 ? -12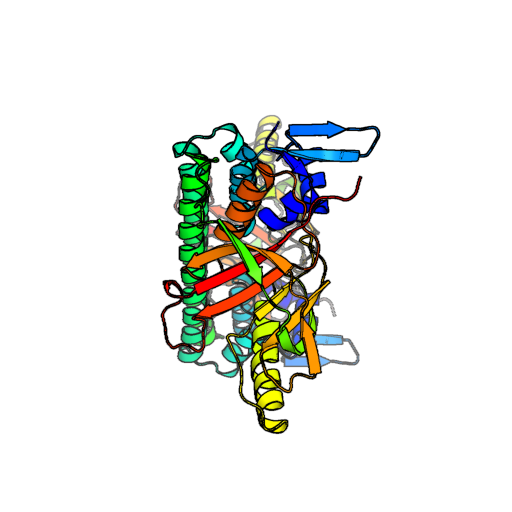.484 -1.923 12.828 1 74.88 83 VAL A CA 1
ATOM 624 C C . VAL A 1 83 ? -10.961 -1.876 12.891 1 74.88 83 VAL A C 1
ATOM 626 O O . VAL A 1 83 ? -10.281 -2.379 11.992 1 74.88 83 VAL A O 1
ATOM 629 N N . LEU A 1 84 ? -10.438 -1.421 13.914 1 71.81 84 LEU A N 1
ATOM 630 C CA . LEU A 1 84 ? -8.992 -1.275 14.055 1 71.81 84 LEU A CA 1
ATOM 631 C C . LEU A 1 84 ? -8.336 -2.627 14.289 1 71.81 84 LEU A C 1
ATOM 633 O O . LEU A 1 84 ? -7.242 -2.887 13.781 1 71.81 84 LEU A O 1
ATOM 637 N N . VAL A 1 85 ? -8.93 -3.395 15.141 1 73.06 85 VAL A N 1
ATOM 638 C CA . VAL A 1 85 ? -8.422 -4.738 15.391 1 73.06 85 VAL A CA 1
ATOM 639 C C . VAL A 1 85 ? -8.383 -5.527 14.086 1 73.06 85 VAL A C 1
ATOM 641 O O . VAL A 1 85 ? -7.391 -6.207 13.797 1 73.06 85 VAL A O 1
ATOM 644 N N . GLU A 1 86 ? -9.477 -5.387 13.438 1 75.25 86 GLU A N 1
ATOM 645 C CA . GLU A 1 86 ? -9.523 -6.07 12.148 1 75.25 86 GLU A CA 1
ATOM 646 C C . GLU A 1 86 ? -8.406 -5.59 11.227 1 75.25 86 GLU A C 1
ATOM 648 O O . GLU A 1 86 ? -7.754 -6.395 10.562 1 75.25 86 GLU A O 1
ATOM 653 N N . HIS A 1 87 ? -8.195 -4.367 11.297 1 69.88 87 HIS A N 1
ATOM 654 C CA . HIS A 1 87 ? -7.109 -3.803 10.5 1 69.88 87 HIS A CA 1
ATOM 655 C C . HIS A 1 87 ? -5.754 -4.289 11 1 69.88 87 HIS A C 1
ATOM 657 O O . HIS A 1 87 ? -4.887 -4.648 10.195 1 69.88 87 HIS A O 1
ATOM 663 N N . HIS A 1 88 ? -5.629 -4.305 12.25 1 68.88 88 HIS A N 1
ATOM 664 C CA . HIS A 1 88 ? -4.391 -4.781 12.859 1 68.88 88 HIS A CA 1
ATOM 665 C C . HIS A 1 88 ? -4.125 -6.238 12.492 1 68.88 88 HIS A C 1
ATOM 667 O O . HIS A 1 88 ? -3 -6.598 12.141 1 68.88 88 HIS A O 1
ATOM 673 N N . GLU A 1 89 ? -5.043 -6.977 12.672 1 70.88 89 GLU A N 1
ATOM 674 C CA . GLU A 1 89 ? -4.898 -8.391 12.328 1 70.88 89 GLU A CA 1
ATOM 675 C C . GLU A 1 89 ? -4.508 -8.562 10.867 1 70.88 89 GLU A C 1
ATOM 677 O O . GLU A 1 89 ? -3.68 -9.414 10.531 1 70.88 89 GLU A O 1
ATOM 682 N N . ARG A 1 90 ? -5.098 -7.715 10.148 1 70.06 90 ARG A N 1
ATOM 683 C CA . ARG A 1 90 ? -4.742 -7.754 8.734 1 70.06 90 ARG A CA 1
ATOM 684 C C . ARG A 1 90 ? -3.285 -7.355 8.523 1 70.06 90 ARG A C 1
ATOM 686 O O . ARG A 1 90 ? -2.57 -7.98 7.742 1 70.06 90 ARG A O 1
ATOM 693 N N . THR A 1 91 ? -2.92 -6.418 9.266 1 66.5 91 THR A N 1
ATOM 694 C CA . THR A 1 91 ? -1.546 -5.938 9.164 1 66.5 91 THR A CA 1
ATOM 695 C C . THR A 1 91 ? -0.567 -6.996 9.664 1 66.5 91 THR A C 1
ATOM 697 O O . THR A 1 91 ? 0.482 -7.215 9.055 1 66.5 91 THR A O 1
ATOM 700 N N . LEU A 1 92 ? -0.89 -7.688 10.758 1 66.44 92 LEU A N 1
ATOM 701 C CA . LEU A 1 92 ? -0.038 -8.742 11.297 1 66.44 92 LEU A CA 1
ATOM 702 C C . LEU A 1 92 ? 0.047 -9.922 10.336 1 66.44 92 LEU A C 1
ATOM 704 O O . LEU A 1 92 ? 1.117 -10.508 10.156 1 66.44 92 LEU A O 1
ATOM 708 N N . ALA A 1 93 ? -1.094 -10.25 9.859 1 69.31 93 ALA A N 1
ATOM 709 C CA . ALA A 1 93 ? -1.097 -11.344 8.891 1 69.31 93 ALA A CA 1
ATOM 710 C C . ALA A 1 93 ? -0.221 -11.016 7.688 1 69.31 93 ALA A C 1
ATOM 712 O O . ALA A 1 93 ? 0.499 -11.875 7.176 1 69.31 93 ALA A O 1
ATOM 713 N N . GLN A 1 94 ? -0.264 -9.773 7.445 1 66.19 94 GLN A N 1
ATOM 714 C CA . GLN A 1 94 ? 0.579 -9.32 6.344 1 66.19 94 GLN A CA 1
ATOM 715 C C . GLN A 1 94 ? 2.057 -9.391 6.719 1 66.19 94 GLN A C 1
ATOM 717 O O . GLN A 1 94 ? 2.889 -9.805 5.906 1 66.19 94 GLN A O 1
ATOM 722 N N . GLN A 1 95 ? 2.32 -9.117 7.945 1 65.56 95 GLN A N 1
ATOM 723 C CA . GLN A 1 95 ? 3.695 -9.18 8.422 1 65.56 95 GLN A CA 1
ATOM 724 C C . GLN A 1 95 ? 4.207 -10.617 8.422 1 65.56 95 GLN A C 1
ATOM 726 O O . GLN A 1 95 ? 5.348 -10.875 8.023 1 65.56 95 GLN A O 1
ATOM 731 N N . ALA A 1 96 ? 3.41 -11.5 8.945 1 69.62 96 ALA A N 1
ATOM 732 C CA . ALA A 1 96 ? 3.789 -12.914 8.938 1 69.62 96 ALA A CA 1
ATOM 733 C C . ALA A 1 96 ? 4.035 -13.414 7.52 1 69.62 96 ALA A C 1
ATOM 735 O O . ALA A 1 96 ? 4.965 -14.188 7.277 1 69.62 96 ALA A O 1
ATOM 736 N N . ARG A 1 97 ? 3.199 -12.93 6.672 1 68.75 97 ARG A N 1
ATOM 737 C CA . ARG A 1 97 ? 3.383 -13.297 5.273 1 68.75 97 ARG A CA 1
ATOM 738 C C . ARG A 1 97 ? 4.707 -12.758 4.734 1 68.75 97 ARG A C 1
ATOM 740 O O . ARG A 1 97 ? 5.43 -13.469 4.035 1 68.75 97 ARG A O 1
ATOM 747 N N . VAL A 1 98 ? 5.023 -11.641 5.191 1 65.62 98 VAL A N 1
ATOM 748 C CA . VAL A 1 98 ? 6.273 -11.023 4.77 1 65.62 98 VAL A CA 1
ATOM 749 C C . VAL A 1 98 ? 7.457 -11.828 5.312 1 65.62 98 VAL A C 1
ATOM 751 O O . VAL A 1 98 ? 8.414 -12.102 4.586 1 65.62 98 VAL A O 1
ATOM 754 N N . GLU A 1 99 ? 7.355 -12.305 6.52 1 67.56 99 GLU A N 1
ATOM 755 C CA . GLU A 1 99 ? 8.43 -13.086 7.125 1 67.56 99 GLU A CA 1
ATOM 756 C C . GLU A 1 99 ? 8.602 -14.43 6.43 1 67.56 99 GLU A C 1
ATOM 758 O O . GLU A 1 99 ? 9.719 -14.898 6.227 1 67.56 99 GLU A O 1
ATOM 763 N N . GLN A 1 100 ? 7.5 -15.016 6.168 1 71.81 100 GLN A N 1
ATOM 764 C CA . GLN A 1 100 ? 7.562 -16.281 5.453 1 71.81 100 GLN A CA 1
ATOM 765 C C . GLN A 1 100 ? 8.211 -16.109 4.082 1 71.81 100 GLN A C 1
ATOM 767 O O . GLN A 1 100 ? 9.062 -16.922 3.688 1 71.81 100 GLN A O 1
ATOM 772 N N . ILE A 1 101 ? 7.891 -15.094 3.455 1 69.38 101 ILE A N 1
ATOM 773 C CA . ILE A 1 101 ? 8.445 -14.82 2.135 1 69.38 101 ILE A CA 1
ATOM 774 C C . ILE A 1 101 ? 9.953 -14.578 2.252 1 69.38 101 ILE A C 1
ATOM 776 O O . ILE A 1 101 ? 10.727 -15.055 1.425 1 69.38 101 ILE A O 1
ATOM 780 N N . LEU A 1 102 ? 10.289 -13.953 3.254 1 66 102 LEU A N 1
ATOM 781 C CA . LEU A 1 102 ? 11.703 -13.672 3.463 1 66 102 LEU A CA 1
ATOM 782 C C . LEU A 1 102 ? 12.484 -14.961 3.709 1 66 102 LEU A C 1
ATOM 784 O O . LEU A 1 102 ? 13.602 -15.117 3.213 1 66 102 LEU A O 1
ATOM 788 N N . ARG A 1 103 ? 11.93 -15.812 4.516 1 70.31 103 ARG A N 1
ATOM 789 C CA . ARG A 1 103 ? 12.594 -17.078 4.781 1 70.31 103 ARG A CA 1
ATOM 790 C C . ARG A 1 103 ? 12.781 -17.891 3.496 1 70.31 103 ARG A C 1
ATOM 792 O O . ARG A 1 103 ? 13.867 -18.391 3.225 1 70.31 103 ARG A O 1
ATOM 799 N N . VAL A 1 104 ? 11.75 -17.938 2.736 1 71.81 104 VAL A N 1
ATOM 800 C CA . VAL A 1 104 ? 11.805 -18.703 1.49 1 71.81 104 VAL A CA 1
ATOM 801 C C . VAL A 1 104 ? 12.805 -18.047 0.538 1 71.81 104 VAL A C 1
ATOM 803 O O . VAL A 1 104 ? 13.586 -18.75 -0.114 1 71.81 104 VAL A O 1
ATOM 806 N N . THR A 1 105 ? 12.773 -16.766 0.494 1 74.06 105 THR A N 1
ATOM 807 C CA . THR A 1 105 ? 13.711 -16.031 -0.349 1 74.06 105 THR A CA 1
ATOM 808 C C . THR A 1 105 ? 15.148 -16.281 0.085 1 74.06 105 THR A C 1
ATOM 810 O O . THR A 1 105 ? 16.031 -16.469 -0.755 1 74.06 105 THR A O 1
ATOM 813 N N . GLY A 1 106 ? 15.352 -16.281 1.396 1 71.25 106 GLY A N 1
ATOM 814 C CA . GLY A 1 106 ? 16.672 -16.594 1.915 1 71.25 106 GLY A CA 1
ATOM 815 C C . GLY A 1 106 ? 17.156 -17.969 1.505 1 71.25 106 GLY A C 1
ATOM 816 O O . GLY A 1 106 ? 18.328 -18.141 1.12 1 71.25 106 GLY A O 1
ATOM 817 N N . ASP A 1 107 ? 16.344 -18.938 1.572 1 72.5 107 ASP A N 1
ATOM 818 C CA . ASP A 1 107 ? 16.688 -20.297 1.183 1 72.5 107 ASP A CA 1
ATOM 819 C C . ASP A 1 107 ? 17.031 -20.375 -0.305 1 72.5 107 ASP A C 1
ATOM 821 O O . ASP A 1 107 ? 17.984 -21.062 -0.695 1 72.5 107 ASP A O 1
ATOM 825 N N . LEU A 1 108 ? 16.266 -19.641 -1.057 1 72.94 108 LEU A N 1
ATOM 826 C CA . LEU A 1 108 ? 16.469 -19.656 -2.5 1 72.94 108 LEU A CA 1
ATOM 827 C C . LEU A 1 108 ? 17.781 -18.953 -2.873 1 72.94 108 LEU A C 1
ATOM 829 O O . LEU A 1 108 ? 18.453 -19.359 -3.818 1 72.94 108 LEU A O 1
ATOM 833 N N . LEU A 1 109 ? 18.062 -17.969 -2.111 1 71.94 109 LEU A N 1
ATOM 834 C CA . LEU A 1 109 ? 19.297 -17.234 -2.375 1 71.94 109 LEU A CA 1
ATOM 835 C C . LEU A 1 109 ? 20.516 -18.062 -1.988 1 71.94 109 LEU A C 1
ATOM 837 O O . LEU A 1 109 ? 21.547 -18.016 -2.664 1 71.94 109 LEU A O 1
ATOM 841 N N . ALA A 1 110 ? 20.438 -18.797 -0.895 1 71.44 110 ALA A N 1
ATOM 842 C CA . ALA A 1 110 ? 21.547 -19.625 -0.447 1 71.44 110 ALA A CA 1
ATOM 843 C C . ALA A 1 110 ? 21.812 -20.75 -1.438 1 71.44 110 ALA A C 1
ATOM 845 O O . ALA A 1 110 ? 22.969 -21.109 -1.673 1 71.44 110 ALA A O 1
ATOM 846 N N . ASP A 1 111 ? 20.719 -21.266 -1.965 1 68.88 111 ASP A N 1
ATOM 847 C CA . ASP A 1 111 ? 20.812 -22.312 -2.973 1 68.88 111 ASP A CA 1
ATOM 848 C C . ASP A 1 111 ? 19.75 -22.141 -4.062 1 68.88 111 ASP A C 1
ATOM 850 O O . ASP A 1 111 ? 18.688 -22.766 -4.02 1 68.88 111 ASP A O 1
ATOM 854 N N . PRO A 1 112 ? 20.203 -21.203 -4.988 1 62.72 112 PRO A N 1
ATOM 855 C CA . PRO A 1 112 ? 19.219 -20.906 -6.031 1 62.72 112 PRO A CA 1
ATOM 856 C C . PRO A 1 112 ? 18.719 -22.156 -6.75 1 62.72 112 PRO A C 1
ATOM 858 O O . PRO A 1 112 ? 17.625 -22.156 -7.312 1 62.72 112 PRO A O 1
ATOM 861 N N . ALA A 1 113 ? 19.688 -23.078 -6.746 1 59.16 113 ALA A N 1
ATOM 862 C CA . ALA A 1 113 ? 19.328 -24.328 -7.438 1 59.16 113 ALA A CA 1
ATOM 863 C C . ALA A 1 113 ? 18.391 -25.172 -6.586 1 59.16 113 ALA A C 1
ATOM 865 O O . ALA A 1 113 ? 17.734 -26.078 -7.102 1 59.16 113 ALA A O 1
ATOM 866 N N . ALA A 1 114 ? 18.453 -24.891 -5.176 1 57.81 114 ALA A N 1
ATOM 867 C CA . ALA A 1 114 ? 17.625 -25.703 -4.285 1 57.81 114 ALA A CA 1
ATOM 868 C C . ALA A 1 114 ? 16.156 -25.359 -4.445 1 57.81 114 ALA A C 1
ATOM 870 O O . ALA A 1 114 ? 15.641 -24.453 -3.77 1 57.81 114 ALA A O 1
ATOM 871 N N . VAL A 1 115 ? 15.648 -25.281 -5.57 1 54.31 115 VAL A N 1
ATOM 872 C CA . VAL A 1 115 ? 14.234 -25.109 -5.867 1 54.31 115 VAL A CA 1
ATOM 873 C C . VAL A 1 115 ? 13.422 -26.188 -5.168 1 54.31 115 VAL A C 1
ATOM 875 O O . VAL A 1 115 ? 13.914 -27.297 -4.953 1 54.31 115 VAL A O 1
ATOM 878 N N . THR A 1 116 ? 12.68 -25.953 -4.062 1 56.28 116 THR A N 1
ATOM 879 C CA . THR A 1 116 ? 11.914 -27.031 -3.457 1 56.28 116 THR A CA 1
ATOM 880 C C . THR A 1 116 ? 11.477 -28.047 -4.512 1 56.28 116 THR A C 1
ATOM 882 O O . THR A 1 116 ? 10.586 -27.766 -5.32 1 56.28 116 THR A O 1
ATOM 885 N N . PRO A 1 117 ? 12.383 -29.016 -4.746 1 60.78 117 PRO A N 1
ATOM 886 C CA . PRO A 1 117 ? 12.055 -29.906 -5.867 1 60.78 117 PRO A CA 1
ATOM 887 C C . PRO A 1 117 ? 10.805 -30.734 -5.617 1 60.78 117 PRO A C 1
ATOM 889 O O . PRO A 1 117 ? 10.766 -31.531 -4.668 1 60.78 117 PRO A O 1
ATOM 892 N N . ALA A 1 118 ? 9.523 -30.125 -5.648 1 72.44 118 ALA A N 1
ATOM 893 C CA . ALA A 1 118 ? 8.422 -31.078 -5.801 1 72.44 118 ALA A CA 1
ATOM 894 C C . ALA A 1 118 ? 8.805 -32.219 -6.723 1 72.44 118 ALA A C 1
ATOM 896 O O . ALA A 1 118 ? 9.625 -32.062 -7.629 1 72.44 118 ALA A O 1
ATOM 897 N N . VAL A 1 119 ? 8.492 -33.469 -6.266 1 85.25 119 VAL A N 1
ATOM 898 C CA . VAL A 1 119 ? 8.703 -34.625 -7.117 1 85.25 119 VAL A CA 1
ATOM 899 C C . VAL A 1 119 ? 7.914 -34.469 -8.414 1 85.25 119 VAL A C 1
ATOM 901 O O . VAL A 1 119 ? 6.707 -34.219 -8.391 1 85.25 119 VAL A O 1
ATOM 904 N N . VAL A 1 120 ? 8.695 -34.375 -9.492 1 94.75 120 VAL A N 1
ATOM 905 C CA . VAL A 1 120 ? 8.039 -34.312 -10.797 1 94.75 120 VAL A CA 1
ATOM 906 C C . VAL A 1 120 ? 8.047 -35.688 -11.445 1 94.75 120 VAL A C 1
ATOM 908 O O . VAL A 1 120 ? 9.086 -36.344 -11.523 1 94.75 120 VAL A O 1
ATOM 911 N N . THR A 1 121 ? 6.895 -36.188 -11.797 1 95.5 121 THR A N 1
ATOM 912 C CA . THR A 1 121 ? 6.77 -37.469 -12.484 1 95.5 121 THR A CA 1
ATOM 913 C C . THR A 1 121 ? 6.051 -37.281 -13.82 1 95.5 121 THR A C 1
ATOM 915 O O . THR A 1 121 ? 5.234 -36.375 -13.977 1 95.5 121 THR A O 1
ATOM 918 N N . GLU A 1 122 ? 6.461 -38.062 -14.75 1 96.31 122 GLU A N 1
ATOM 919 C CA . GLU A 1 122 ? 5.711 -38.125 -16 1 96.31 122 GLU A CA 1
ATOM 920 C C . GLU A 1 122 ? 4.539 -39.094 -15.891 1 96.31 122 GLU A C 1
ATOM 922 O O . GLU A 1 122 ? 4.688 -40.188 -15.344 1 96.31 122 GLU A O 1
ATOM 927 N N . ARG A 1 123 ? 3.383 -38.688 -16.312 1 97.19 123 ARG A N 1
ATOM 928 C CA . ARG A 1 123 ? 2.186 -39.531 -16.25 1 97.19 123 ARG A CA 1
ATOM 929 C C . ARG A 1 123 ? 1.363 -39.406 -17.531 1 97.19 123 ARG A C 1
ATOM 931 O O . ARG A 1 123 ? 1.241 -38.312 -18.094 1 97.19 123 ARG A O 1
ATOM 938 N N . THR A 1 124 ? 0.915 -40.5 -18.047 1 97.69 124 THR A N 1
ATOM 939 C CA . THR A 1 124 ? -0.093 -40.469 -19.094 1 97.69 124 THR A CA 1
ATOM 940 C C . THR A 1 124 ? -1.498 -40.5 -18.5 1 97.69 124 THR A C 1
ATOM 942 O O . THR A 1 124 ? -1.823 -41.406 -17.719 1 97.69 124 THR A O 1
ATOM 945 N N . MET A 1 125 ? -2.281 -39.562 -18.844 1 96.62 125 MET A N 1
ATOM 946 C CA . MET A 1 125 ? -3.627 -39.469 -18.281 1 96.62 125 MET A CA 1
ATOM 947 C C . MET A 1 125 ? -4.68 -39.562 -19.391 1 96.62 125 MET A C 1
ATOM 949 O O . MET A 1 125 ? -4.484 -39.062 -20.484 1 96.62 125 MET A O 1
ATOM 953 N N . PRO A 1 126 ? -5.812 -40.25 -19.078 1 96.06 126 PRO A N 1
ATOM 954 C CA . PRO A 1 126 ? -6.926 -40.281 -20.031 1 96.06 126 PRO A CA 1
ATOM 955 C C . PRO A 1 126 ? -7.68 -38.969 -20.109 1 96.06 126 PRO A C 1
ATOM 957 O O . PRO A 1 126 ? -7.555 -38.125 -19.203 1 96.06 126 PRO A O 1
ATOM 960 N N . PRO A 1 127 ? -8.422 -38.719 -21.234 1 97 127 PRO A N 1
ATOM 961 C CA . PRO A 1 127 ? -9.328 -37.594 -21.234 1 97 127 PRO A CA 1
ATOM 962 C C . PRO A 1 127 ? -10.375 -37.656 -20.125 1 97 127 PRO A C 1
ATOM 964 O O . PRO A 1 127 ? -10.703 -38.75 -19.641 1 97 127 PRO A O 1
ATOM 967 N N . VAL A 1 128 ? -10.883 -36.5 -19.703 1 96.5 128 VAL A N 1
ATOM 968 C CA . VAL A 1 128 ? -11.836 -36.438 -18.609 1 96.5 128 VAL A CA 1
ATOM 969 C C . VAL A 1 128 ? -13.062 -35.625 -19.031 1 96.5 128 VAL A C 1
ATOM 971 O O . VAL A 1 128 ? -12.922 -34.531 -19.594 1 96.5 128 VAL A O 1
ATOM 974 N N . ARG A 1 129 ? -14.219 -36.188 -18.766 1 97.44 129 ARG A N 1
ATOM 975 C CA . ARG A 1 129 ? -15.438 -35.406 -18.891 1 97.44 129 ARG A CA 1
ATOM 976 C C . ARG A 1 129 ? -15.68 -34.531 -17.656 1 97.44 129 ARG A C 1
ATOM 978 O O . ARG A 1 129 ? -15.484 -35 -16.531 1 97.44 129 ARG A O 1
ATOM 985 N N . ALA A 1 130 ? -16.141 -33.25 -17.938 1 98.44 130 ALA A N 1
ATOM 986 C CA . ALA A 1 130 ? -16.297 -32.344 -16.797 1 98.44 130 ALA A CA 1
ATOM 987 C C . ALA A 1 130 ? -17.312 -31.25 -17.094 1 98.44 130 ALA A C 1
ATOM 989 O O . ALA A 1 130 ? -17.641 -30.984 -18.25 1 98.44 130 ALA A O 1
ATOM 990 N N . PHE A 1 131 ? -17.906 -30.766 -16.047 1 98.44 131 PHE A N 1
ATOM 991 C CA . PHE A 1 131 ? -18.562 -29.453 -16.125 1 98.44 131 PHE A CA 1
ATOM 992 C C . PHE A 1 131 ? -17.547 -28.328 -15.953 1 98.44 131 PHE A C 1
ATOM 994 O O . PHE A 1 131 ? -16.641 -28.422 -15.117 1 98.44 131 PHE A O 1
ATOM 1001 N N . THR A 1 132 ? -17.672 -27.297 -16.844 1 98.38 132 THR A N 1
ATOM 1002 C CA . THR A 1 132 ? -16.656 -26.25 -16.828 1 98.38 132 THR A CA 1
ATOM 1003 C C . THR A 1 132 ? -17.297 -24.875 -16.797 1 98.38 132 THR A C 1
ATOM 1005 O O . THR A 1 132 ? -18.484 -24.734 -17.125 1 98.38 132 THR A O 1
ATOM 1008 N N . MET A 1 133 ? -16.609 -23.984 -16.281 1 97.75 133 MET A N 1
ATOM 1009 C CA . MET A 1 133 ? -16.906 -22.562 -16.328 1 97.75 133 MET A CA 1
ATOM 1010 C C . MET A 1 133 ? -15.648 -21.75 -16.609 1 97.75 133 MET A C 1
ATOM 1012 O O . MET A 1 133 ? -14.625 -21.938 -15.945 1 97.75 133 MET A O 1
ATOM 1016 N N . THR A 1 134 ? -15.734 -20.875 -17.672 1 97.31 134 THR A N 1
ATOM 1017 C CA . THR A 1 134 ? -14.562 -20.094 -18.062 1 97.31 134 THR A CA 1
ATOM 1018 C C . THR A 1 134 ? -14.789 -18.609 -17.797 1 97.31 134 THR A C 1
ATOM 1020 O O . THR A 1 134 ? -15.875 -18.078 -18.047 1 97.31 134 THR A O 1
ATOM 1023 N N . GLY A 1 135 ? -13.758 -17.984 -17.172 1 95.69 135 GLY A N 1
ATOM 1024 C CA . GLY A 1 135 ? -13.758 -16.547 -16.953 1 95.69 135 GLY A CA 1
ATOM 1025 C C . GLY A 1 135 ? -12.453 -15.883 -17.359 1 95.69 135 GLY A C 1
ATOM 1026 O O . GLY A 1 135 ? -11.406 -16.531 -17.406 1 95.69 135 GLY A O 1
ATOM 1027 N N . GLU A 1 136 ? -12.547 -14.648 -17.719 1 95.56 136 GLU A N 1
ATOM 1028 C CA . GLU A 1 136 ? -11.352 -13.836 -17.953 1 95.56 136 GLU A CA 1
ATOM 1029 C C . GLU A 1 136 ? -10.828 -13.25 -16.641 1 95.56 136 GLU A C 1
ATOM 1031 O O . GLU A 1 136 ? -11.43 -12.328 -16.078 1 95.56 136 GLU A O 1
ATOM 1036 N N . VAL A 1 137 ? -9.734 -13.805 -16.156 1 93.06 137 VAL A N 1
ATOM 1037 C CA . VAL A 1 137 ? -9.273 -13.453 -14.812 1 93.06 137 VAL A CA 1
ATOM 1038 C C . VAL A 1 137 ? -7.758 -13.289 -14.812 1 93.06 137 VAL A C 1
ATOM 1040 O O . VAL A 1 137 ? -7.055 -13.969 -15.562 1 93.06 137 VAL A O 1
ATOM 1043 N N . ARG A 1 138 ? -7.328 -12.312 -14 1 88.94 138 ARG A N 1
ATOM 1044 C CA . ARG A 1 138 ? -5.898 -12.258 -13.719 1 88.94 138 ARG A CA 1
ATOM 1045 C C . ARG A 1 138 ? -5.477 -13.398 -12.805 1 88.94 138 ARG A C 1
ATOM 1047 O O . ARG A 1 138 ? -6.199 -13.75 -11.867 1 88.94 138 ARG A O 1
ATOM 1054 N N . GLU A 1 139 ? -4.305 -13.969 -13.117 1 77.69 139 GLU A N 1
ATOM 1055 C CA . GLU A 1 139 ? -3.898 -15.18 -12.406 1 77.69 139 GLU A CA 1
ATOM 1056 C C . GLU A 1 139 ? -3.65 -14.898 -10.93 1 77.69 139 GLU A C 1
ATOM 1058 O O . GLU A 1 139 ? -3.777 -15.797 -10.094 1 77.69 139 GLU A O 1
ATOM 1063 N N . ASP A 1 140 ? -3.322 -13.641 -10.594 1 75.31 140 ASP A N 1
ATOM 1064 C CA . ASP A 1 140 ? -3.119 -13.32 -9.188 1 75.31 140 ASP A CA 1
ATOM 1065 C C . ASP A 1 140 ? -4.453 -13.078 -8.484 1 75.31 140 ASP A C 1
ATOM 1067 O O . ASP A 1 140 ? -4.492 -12.883 -7.266 1 75.31 140 ASP A O 1
ATOM 1071 N N . GLN A 1 141 ? -5.555 -13.133 -9.172 1 76.62 141 GLN A N 1
ATOM 1072 C CA . GLN A 1 141 ? -6.891 -12.93 -8.625 1 76.62 141 GLN A CA 1
ATOM 1073 C C . GLN A 1 141 ? -7.781 -14.141 -8.883 1 76.62 141 GL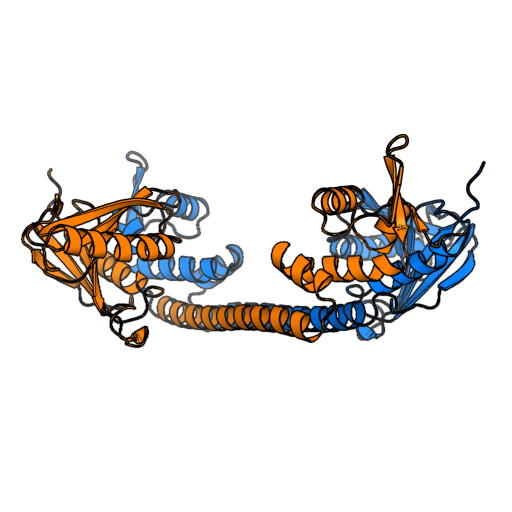N A C 1
ATOM 1075 O O . GLN A 1 141 ? -9.008 -14.055 -8.742 1 76.62 141 GLN A O 1
ATOM 1080 N N . PHE A 1 142 ? -7.25 -15.25 -9.18 1 84.69 142 PHE A N 1
ATOM 1081 C CA . PHE A 1 142 ? -8.062 -16.359 -9.672 1 84.69 142 PHE A CA 1
ATOM 1082 C C . PHE A 1 142 ? -8.789 -17.047 -8.531 1 84.69 142 PHE A C 1
ATOM 1084 O O . PHE A 1 142 ? -9.797 -17.734 -8.75 1 84.69 142 PHE A O 1
ATOM 1091 N N . ALA A 1 143 ? -8.305 -16.875 -7.32 1 84.12 143 ALA A N 1
ATOM 1092 C CA . ALA A 1 143 ? -8.922 -17.531 -6.168 1 84.12 143 ALA A CA 1
ATOM 1093 C C . ALA A 1 143 ? -10.383 -17.125 -6.031 1 84.12 143 ALA A C 1
ATOM 1095 O O . ALA A 1 143 ? -11.25 -17.969 -5.773 1 84.12 143 ALA A O 1
ATOM 1096 N N . ALA A 1 144 ? -10.664 -15.852 -6.188 1 83.69 144 ALA A N 1
ATOM 1097 C CA . ALA A 1 144 ? -12.031 -15.352 -6.094 1 83.69 144 ALA A CA 1
ATOM 1098 C C . ALA A 1 144 ? -12.914 -15.977 -7.168 1 83.69 144 ALA A C 1
ATOM 1100 O O . ALA A 1 144 ? -14.055 -16.359 -6.895 1 83.69 144 ALA A O 1
ATOM 1101 N N . PHE A 1 145 ? -12.414 -16.047 -8.352 1 91.94 145 PHE A N 1
ATOM 1102 C CA . PHE A 1 145 ? -13.148 -16.672 -9.453 1 91.94 145 PHE A CA 1
ATOM 1103 C C . PHE A 1 145 ? -13.477 -18.125 -9.133 1 91.94 145 PHE A C 1
ATOM 1105 O O . PHE A 1 145 ? -14.617 -18.562 -9.305 1 91.94 145 PHE A O 1
ATOM 1112 N N . LEU A 1 146 ? -12.516 -18.859 -8.656 1 93.12 146 LEU A N 1
ATOM 1113 C CA . LEU A 1 146 ? -12.727 -20.266 -8.328 1 93.12 146 LEU A CA 1
ATOM 1114 C C . LEU A 1 146 ? -13.734 -20.422 -7.203 1 93.12 146 LEU A C 1
ATOM 1116 O O . LEU A 1 146 ? -14.555 -21.344 -7.219 1 93.12 146 LEU A O 1
ATOM 1120 N N . GLY A 1 147 ? -13.648 -19.578 -6.27 1 91.06 147 GLY A N 1
ATOM 1121 C CA . GLY A 1 147 ? -14.594 -19.578 -5.168 1 91.06 147 GLY A CA 1
ATOM 1122 C C . GLY A 1 147 ? -16.031 -19.438 -5.621 1 91.06 147 GLY A C 1
ATOM 1123 O O . GLY A 1 147 ? -16.938 -20.062 -5.043 1 91.06 147 GLY A O 1
ATOM 1124 N N . GLU A 1 148 ? -16.234 -18.703 -6.602 1 92.56 148 GLU A N 1
ATOM 1125 C CA . GLU A 1 148 ? -17.562 -18.5 -7.152 1 92.56 148 GLU A CA 1
ATOM 1126 C C . GLU A 1 148 ? -17.953 -19.641 -8.094 1 92.56 148 GLU A C 1
ATOM 1128 O O . GLU A 1 148 ? -19.109 -20.031 -8.148 1 92.56 148 GLU A O 1
ATOM 1133 N N . ALA A 1 149 ? -17.047 -20.125 -8.836 1 96 149 ALA A N 1
ATOM 1134 C CA . ALA A 1 149 ? -17.297 -21.094 -9.906 1 96 149 ALA A CA 1
ATOM 1135 C C . ALA A 1 149 ? -17.656 -22.453 -9.336 1 96 149 ALA A C 1
ATOM 1137 O O . ALA A 1 149 ? -18.547 -23.125 -9.836 1 96 149 ALA A O 1
ATOM 1138 N N . TYR A 1 150 ? -17 -22.922 -8.281 1 96.31 150 TYR A N 1
ATOM 1139 C CA . TYR A 1 150 ? -17.125 -24.297 -7.836 1 96.31 150 TYR A CA 1
ATOM 1140 C C . TYR A 1 150 ? -18.516 -24.578 -7.281 1 96.31 150 TYR A C 1
ATOM 1142 O O . TYR A 1 150 ? -19.125 -25.594 -7.617 1 96.31 150 TYR A O 1
ATOM 1150 N N . PRO A 1 151 ? -19.047 -23.641 -6.406 1 95.94 151 PRO A N 1
ATOM 1151 C CA . PRO A 1 151 ? -20.438 -23.875 -5.996 1 95.94 151 PRO A CA 1
ATOM 1152 C C . PRO A 1 151 ? -21.391 -24.016 -7.18 1 95.94 151 PRO A C 1
ATOM 1154 O O . PRO A 1 151 ? -22.281 -24.875 -7.168 1 95.94 151 PRO A O 1
ATOM 1157 N N . LEU A 1 152 ? -21.203 -23.219 -8.203 1 96.81 152 LEU A N 1
ATOM 1158 C CA . LEU A 1 152 ? -22.047 -23.266 -9.398 1 96.81 152 LEU A CA 1
ATOM 1159 C C . LEU A 1 152 ? -21.812 -24.562 -10.172 1 96.81 152 LEU A C 1
ATOM 1161 O O . LEU A 1 152 ? -22.766 -25.156 -10.672 1 96.81 152 LEU A O 1
ATOM 1165 N N . LEU A 1 153 ? -20.625 -25.016 -10.266 1 97.62 153 LEU A N 1
ATOM 1166 C CA . LEU A 1 153 ? -20.312 -26.234 -10.992 1 97.62 153 LEU A CA 1
ATOM 1167 C C . LEU A 1 153 ? -20.859 -27.453 -10.266 1 97.62 153 LEU A C 1
ATOM 1169 O O . LEU A 1 153 ? -21.391 -28.375 -10.891 1 97.62 153 LEU A O 1
ATOM 1173 N N . TYR A 1 154 ? -20.734 -27.469 -8.992 1 96.38 154 TYR A N 1
ATOM 1174 C CA . TYR A 1 154 ? -21.281 -28.578 -8.234 1 96.38 154 TYR A CA 1
ATOM 1175 C C . TYR A 1 154 ? -22.812 -28.609 -8.336 1 96.38 154 TYR A C 1
ATOM 1177 O O . TYR A 1 154 ? -23.406 -29.688 -8.367 1 96.38 154 TYR A O 1
ATOM 1185 N N . ALA A 1 155 ? -23.406 -27.422 -8.312 1 96.5 155 ALA A N 1
ATOM 1186 C CA . ALA A 1 155 ? -24.859 -27.359 -8.555 1 96.5 155 ALA A CA 1
ATOM 1187 C C . ALA A 1 155 ? -25.203 -27.953 -9.914 1 96.5 155 ALA A C 1
ATOM 1189 O O . ALA A 1 155 ? -26.219 -28.656 -10.055 1 96.5 155 ALA A O 1
ATOM 1190 N N . SER A 1 156 ? -24.391 -27.656 -10.914 1 96.19 156 SER A N 1
ATOM 1191 C CA . SER A 1 156 ? -24.609 -28.203 -12.25 1 96.19 156 SER A CA 1
ATOM 1192 C C . SER A 1 156 ? -24.5 -29.719 -12.25 1 96.19 156 SER A C 1
ATOM 1194 O O . SER A 1 156 ? -25.25 -30.391 -12.945 1 96.19 156 SER A O 1
ATOM 1196 N N . VAL A 1 157 ? -23.578 -30.25 -11.539 1 96.5 157 VAL A N 1
ATOM 1197 C CA . VAL A 1 157 ? -23.406 -31.703 -11.414 1 96.5 157 VAL A CA 1
ATOM 1198 C C . VAL A 1 157 ? -24.672 -32.312 -10.836 1 96.5 157 VAL A C 1
ATOM 1200 O O . VAL A 1 157 ? -25.188 -33.281 -11.383 1 96.5 157 VAL A O 1
ATOM 1203 N N . ALA A 1 158 ? -25.156 -31.719 -9.805 1 95.81 158 ALA A N 1
ATOM 1204 C CA . ALA A 1 158 ? -26.359 -32.219 -9.141 1 95.81 158 ALA A CA 1
ATOM 1205 C C . ALA A 1 158 ? -27.562 -32.125 -10.07 1 95.81 158 ALA A C 1
ATOM 1207 O O . ALA A 1 158 ? -28.359 -33.062 -10.148 1 95.81 158 ALA A O 1
ATOM 1208 N N . GLU A 1 159 ? -27.703 -31.047 -10.734 1 95.88 159 GLU A N 1
ATOM 1209 C CA . GLU A 1 159 ? -28.828 -30.828 -11.633 1 95.88 159 GLU A CA 1
ATOM 1210 C C . GLU A 1 159 ? -28.828 -31.844 -12.766 1 95.88 159 GLU A C 1
ATOM 1212 O O . GLU A 1 159 ? -29.906 -32.219 -13.258 1 95.88 159 GLU A O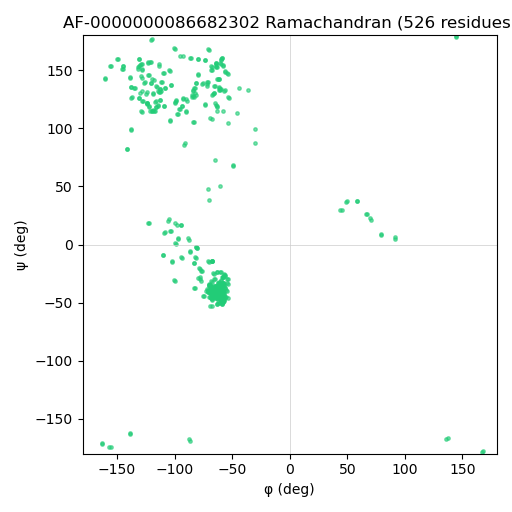 1
ATOM 1217 N N . ALA A 1 160 ? -27.719 -32.25 -13.18 1 94.94 160 ALA A N 1
ATOM 1218 C CA . ALA A 1 160 ? -27.594 -33.219 -14.266 1 94.94 160 ALA A CA 1
ATOM 1219 C C . ALA A 1 160 ? -27.812 -34.656 -13.75 1 94.94 160 ALA A C 1
ATOM 1221 O O . ALA A 1 160 ? -27.766 -35.594 -14.523 1 94.94 160 ALA A O 1
ATOM 1222 N N . GLY A 1 161 ? -28 -34.781 -12.453 1 94.12 161 GLY A N 1
ATOM 1223 C CA . GLY A 1 161 ? -28.141 -36.094 -11.852 1 94.12 161 GLY A CA 1
ATOM 1224 C C . GLY A 1 161 ? -26.859 -36.906 -11.852 1 94.12 161 GLY A C 1
ATOM 1225 O O . GLY A 1 161 ? -26.875 -38.125 -11.914 1 94.12 161 GLY A O 1
ATOM 1226 N N . ALA A 1 162 ? -25.766 -36.156 -11.945 1 94.38 162 ALA A N 1
ATOM 1227 C CA . ALA A 1 162 ? -24.453 -36.812 -11.984 1 94.38 162 ALA A CA 1
ATOM 1228 C C . ALA A 1 162 ? -23.781 -36.75 -10.617 1 94.38 162 ALA A C 1
ATOM 1230 O O . ALA A 1 162 ? -24.328 -36.188 -9.672 1 94.38 162 ALA A O 1
ATOM 1231 N N . VAL A 1 163 ? -22.719 -37.5 -10.539 1 93.94 163 VAL A N 1
ATOM 1232 C CA . VAL A 1 163 ? -21.844 -37.438 -9.367 1 93.94 163 VAL A CA 1
ATOM 1233 C C . VAL A 1 163 ? -20.438 -37.031 -9.781 1 93.94 163 VAL A C 1
ATOM 1235 O O . VAL A 1 163 ? -19.953 -37.438 -10.836 1 93.94 163 VAL A O 1
ATOM 1238 N N . ALA A 1 164 ? -19.891 -36.188 -8.961 1 94.31 164 ALA A N 1
ATOM 1239 C CA . ALA A 1 164 ? -18.5 -35.781 -9.219 1 94.31 164 ALA A CA 1
ATOM 1240 C C . ALA A 1 164 ? -17.594 -37.031 -9.273 1 94.31 164 ALA A C 1
ATOM 1242 O O . ALA A 1 164 ? -17.688 -37.906 -8.406 1 94.31 164 ALA A O 1
ATOM 1243 N N . ALA A 1 165 ? -16.734 -37.156 -10.258 1 95.12 165 ALA A N 1
ATOM 1244 C CA . ALA A 1 165 ? -15.906 -38.312 -10.508 1 95.12 165 ALA A CA 1
ATOM 1245 C C . ALA A 1 165 ? -14.461 -38.062 -10.086 1 95.12 165 ALA A C 1
ATOM 1247 O O . ALA A 1 165 ? -13.578 -38.875 -10.359 1 95.12 165 ALA A O 1
ATOM 1248 N N . GLY A 1 166 ? -14.156 -37.031 -9.383 1 94.81 166 GLY A N 1
ATOM 1249 C CA . GLY A 1 166 ? -12.812 -36.656 -8.953 1 94.81 166 GLY A CA 1
ATOM 1250 C C . GLY A 1 166 ? -12.703 -35.25 -8.398 1 94.81 166 GLY A C 1
ATOM 1251 O O . GLY A 1 166 ? -13.703 -34.531 -8.32 1 94.81 166 GLY A O 1
ATOM 1252 N N . PRO A 1 167 ? -11.477 -34.906 -8.039 1 96.69 167 PRO A N 1
ATOM 1253 C CA . PRO A 1 167 ? -11.266 -33.562 -7.504 1 96.69 167 PRO A CA 1
ATOM 1254 C C . PRO A 1 167 ? -11.469 -32.469 -8.562 1 96.69 167 PRO A C 1
ATOM 1256 O O . PRO A 1 167 ? -11.242 -32.688 -9.75 1 96.69 167 PRO A O 1
ATOM 1259 N N . PRO A 1 168 ? -11.906 -31.312 -8.078 1 97.62 168 PRO A N 1
ATOM 1260 C CA . PRO A 1 168 ? -11.969 -30.172 -9.008 1 97.62 168 PRO A CA 1
ATOM 1261 C C . PRO A 1 168 ? -10.594 -29.656 -9.406 1 97.62 168 PRO A C 1
ATOM 1263 O O . PRO A 1 168 ? -9.586 -30.078 -8.828 1 97.62 168 PRO A O 1
ATOM 1266 N N . GLY A 1 169 ? -10.602 -28.828 -10.406 1 97.88 169 GLY A N 1
ATOM 1267 C CA . GLY A 1 169 ? -9.359 -28.219 -10.867 1 97.88 169 GLY A CA 1
ATOM 1268 C C . GLY A 1 169 ? -9.57 -27 -11.742 1 97.88 169 GLY A C 1
ATOM 1269 O O . GLY A 1 169 ? -10.672 -26.438 -11.781 1 97.88 169 GLY A O 1
ATOM 1270 N N . ALA A 1 170 ? -8.453 -26.594 -12.289 1 97.56 170 ALA A N 1
ATOM 1271 C CA . ALA A 1 170 ? -8.5 -25.422 -13.164 1 97.56 170 ALA A CA 1
ATOM 1272 C C . ALA A 1 170 ? -7.504 -25.547 -14.312 1 97.56 170 ALA A C 1
ATOM 1274 O O . ALA A 1 170 ? -6.5 -26.266 -14.188 1 97.56 170 ALA A O 1
ATOM 1275 N N . LEU A 1 171 ? -7.812 -24.953 -15.406 1 97.44 171 LEU A N 1
ATOM 1276 C CA . LEU A 1 171 ? -6.93 -24.844 -16.562 1 97.44 171 LEU A CA 1
ATOM 1277 C C . LEU A 1 171 ? -6.426 -23.406 -16.719 1 97.44 171 LEU A C 1
ATOM 1279 O O . LEU A 1 171 ? -7.195 -22.453 -16.594 1 97.44 171 LEU A O 1
ATOM 1283 N N . PHE A 1 172 ? -5.184 -23.281 -16.953 1 96.56 172 PHE A N 1
ATOM 1284 C CA . PHE A 1 172 ? -4.535 -22 -17.141 1 96.56 172 PHE A CA 1
ATOM 1285 C C . PHE A 1 172 ? -3.83 -21.938 -18.484 1 96.56 172 PHE A C 1
ATOM 1287 O O . PHE A 1 172 ? -3.469 -22.984 -19.047 1 96.56 172 PHE A O 1
ATOM 1294 N N . PRO A 1 173 ? -3.6 -20.734 -19.031 1 95.38 173 PRO A N 1
ATOM 1295 C CA . PRO A 1 173 ? -2.812 -20.609 -20.266 1 95.38 173 PRO A CA 1
ATOM 1296 C C . PRO A 1 173 ? -1.398 -21.156 -20.125 1 95.38 173 PRO A C 1
ATOM 1298 O O . PRO A 1 173 ? -0.882 -21.25 -19 1 95.38 173 PRO A O 1
ATOM 1301 N N . VAL A 1 174 ? -0.778 -21.484 -21.219 1 95 174 VAL A N 1
ATOM 1302 C CA . VAL A 1 174 ? 0.561 -22.062 -21.266 1 95 174 VAL A CA 1
ATOM 1303 C C . VAL A 1 174 ? 1.565 -21.094 -20.656 1 95 174 VAL A C 1
ATOM 1305 O O . VAL A 1 174 ? 2.422 -21.5 -19.859 1 95 174 VAL A O 1
ATOM 1308 N N . GLU A 1 175 ? 1.409 -19.828 -20.969 1 93 175 GLU A N 1
ATOM 1309 C CA . GLU A 1 175 ? 2.273 -18.781 -20.422 1 93 175 GLU A CA 1
ATOM 1310 C C . GLU A 1 175 ? 1.56 -18 -19.328 1 93 175 GLU A C 1
ATOM 1312 O O . GLU A 1 175 ? 0.329 -17.922 -19.297 1 93 175 GLU A O 1
ATOM 1317 N N . TYR A 1 176 ? 2.322 -17.531 -18.406 1 94.75 176 TYR A N 1
ATOM 1318 C CA . TYR A 1 176 ? 1.776 -16.625 -17.406 1 94.75 176 TYR A CA 1
ATOM 1319 C C . TYR A 1 176 ? 1.56 -15.234 -17.984 1 94.75 176 TYR A C 1
ATOM 1321 O O . TYR A 1 176 ? 2.389 -14.742 -18.75 1 94.75 176 TYR A O 1
ATOM 1329 N N . HIS A 1 177 ? 0.442 -14.633 -17.625 1 93.06 177 HIS A N 1
ATOM 1330 C CA . HIS A 1 177 ? 0.108 -13.312 -18.141 1 93.06 177 HIS A CA 1
ATOM 1331 C C . HIS A 1 177 ? -0.253 -12.352 -17.016 1 93.06 177 HIS A C 1
ATOM 1333 O O . HIS A 1 177 ? -0.889 -12.742 -16.047 1 93.06 177 HIS A O 1
ATOM 1339 N N . ASP A 1 178 ? 0.139 -11.117 -17.234 1 89.25 178 ASP A N 1
ATOM 1340 C CA . ASP A 1 178 ? -0.248 -10.078 -16.281 1 89.25 178 ASP A CA 1
ATOM 1341 C C . ASP A 1 178 ? -1.688 -9.625 -16.516 1 89.25 178 ASP A C 1
ATOM 1343 O O . ASP A 1 178 ? -2.354 -9.148 -15.602 1 89.25 178 ASP A O 1
ATOM 1347 N N . GLU A 1 179 ? -2.119 -9.727 -17.766 1 91.69 179 GLU A N 1
ATOM 1348 C CA . GLU A 1 179 ? -3.471 -9.328 -18.141 1 91.69 179 GLU A CA 1
ATOM 1349 C C . GLU A 1 179 ? -4.465 -10.461 -17.922 1 91.69 179 GLU A C 1
ATOM 1351 O O . GLU A 1 179 ? -4.074 -11.625 -17.797 1 91.69 179 GLU A O 1
ATOM 1356 N N . PRO A 1 180 ? -5.707 -10.164 -17.844 1 93.44 180 PRO A N 1
ATOM 1357 C CA . PRO A 1 180 ? -6.699 -11.227 -17.703 1 93.44 180 PRO A CA 1
ATOM 1358 C C . PRO A 1 180 ? -6.676 -12.203 -18.891 1 93.44 180 PRO A C 1
ATOM 1360 O O . PRO A 1 180 ? -6.523 -11.781 -20.031 1 93.44 180 PRO A O 1
ATOM 1363 N N . MET A 1 181 ? -6.691 -13.375 -18.656 1 94.88 181 MET A N 1
ATOM 1364 C CA . MET A 1 181 ? -6.727 -14.453 -19.641 1 94.88 181 MET A CA 1
ATOM 1365 C C . MET A 1 181 ? -7.82 -15.461 -19.297 1 94.88 181 MET A C 1
ATOM 1367 O O . MET A 1 181 ? -8.297 -15.508 -18.172 1 94.88 181 MET A O 1
ATOM 1371 N N . PRO A 1 182 ? -8.227 -16.219 -20.266 1 96.06 182 PRO A N 1
ATOM 1372 C CA . PRO A 1 182 ? -9.227 -17.234 -19.969 1 96.06 182 PRO A CA 1
ATOM 1373 C C . PRO A 1 182 ? -8.711 -18.297 -19 1 96.06 182 PRO A C 1
ATOM 1375 O O . PRO A 1 182 ? -7.695 -18.953 -19.266 1 96.06 182 PRO A O 1
ATOM 1378 N N . VAL A 1 183 ? -9.359 -18.406 -17.906 1 96.56 183 VAL A N 1
ATOM 1379 C CA . VAL A 1 183 ? -9.148 -19.469 -16.922 1 96.56 183 VAL A CA 1
ATOM 1380 C C . VAL A 1 183 ? -10.406 -20.328 -16.812 1 96.56 183 VAL A C 1
ATOM 1382 O O . VAL A 1 183 ? -11.523 -19.797 -16.781 1 96.56 183 VAL A O 1
ATOM 1385 N N . THR A 1 184 ? -10.266 -21.656 -16.781 1 97.5 184 THR A N 1
ATOM 1386 C CA . THR A 1 184 ? -11.406 -22.562 -16.75 1 97.5 184 THR A CA 1
ATOM 1387 C C . THR A 1 184 ? -11.398 -23.391 -15.469 1 97.5 184 THR A C 1
ATOM 1389 O 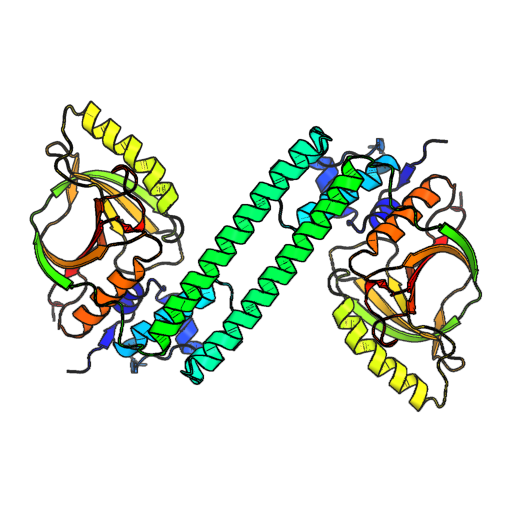O . THR A 1 184 ? -10.453 -24.141 -15.203 1 97.5 184 THR A O 1
ATOM 1392 N N . ALA A 1 185 ? -12.398 -23.172 -14.664 1 98 185 ALA A N 1
ATOM 1393 C CA . ALA A 1 185 ? -12.656 -24.094 -13.562 1 98 185 ALA A CA 1
ATOM 1394 C C . ALA A 1 185 ? -13.391 -25.344 -14.047 1 98 185 ALA A C 1
ATOM 1396 O O . ALA A 1 185 ? -14.227 -25.266 -14.945 1 98 185 ALA A O 1
ATOM 1397 N N . TYR A 1 186 ? -13.102 -26.5 -13.438 1 98.44 186 TYR A N 1
ATOM 1398 C CA . TYR A 1 186 ? -13.805 -27.703 -13.883 1 98.44 186 TYR A CA 1
ATOM 1399 C C . TYR A 1 186 ? -14.078 -28.641 -12.711 1 98.44 186 TYR A C 1
ATOM 1401 O O . TYR A 1 186 ? -13.359 -28.609 -11.711 1 98.44 186 TYR A O 1
ATOM 1409 N N . VAL A 1 187 ? -15.109 -29.438 -12.82 1 98.31 187 VAL A N 1
ATOM 1410 C CA . VAL A 1 187 ? -15.445 -30.547 -11.938 1 98.31 187 VAL A CA 1
ATOM 1411 C C . VAL A 1 187 ? -15.688 -31.812 -12.766 1 98.31 187 VAL A C 1
ATOM 1413 O O . VAL A 1 187 ? -16.625 -31.859 -13.562 1 98.31 187 VAL A O 1
ATOM 1416 N N . PRO A 1 188 ? -14.812 -32.812 -12.586 1 98.19 188 PRO A N 1
ATOM 1417 C CA . PRO A 1 188 ? -15 -34.031 -13.336 1 98.19 188 PRO A CA 1
ATOM 1418 C C . PRO A 1 188 ? -16.328 -34.719 -13.016 1 98.19 188 PRO A C 1
ATOM 1420 O O . PRO A 1 188 ? -16.719 -34.812 -11.852 1 98.19 188 PRO A O 1
ATOM 1423 N N . ALA A 1 189 ? -17 -35.156 -14.039 1 97.62 189 ALA A N 1
ATOM 1424 C CA . ALA A 1 189 ? -18.25 -35.906 -13.914 1 97.62 189 ALA A CA 1
ATOM 1425 C C . ALA A 1 189 ? -18.562 -36.688 -15.188 1 97.62 189 ALA A C 1
ATOM 1427 O O . ALA A 1 189 ? -18.297 -36.219 -16.297 1 97.62 189 ALA A O 1
ATOM 1428 N N . GLU A 1 190 ? -19.078 -37.844 -15.023 1 93.38 190 GLU A N 1
ATOM 1429 C CA . GLU A 1 190 ? -19.375 -38.719 -16.156 1 93.38 190 GLU A CA 1
ATOM 1430 C C . GLU A 1 190 ? -20.312 -38.031 -17.156 1 93.38 190 GLU A C 1
ATOM 1432 O O . GLU A 1 190 ? -20.203 -38.219 -18.359 1 93.38 190 GLU A O 1
ATOM 1437 N N . ARG A 1 191 ? -21.219 -37.188 -16.656 1 92.88 191 ARG A N 1
ATOM 1438 C CA . ARG A 1 191 ? -22.188 -36.531 -17.531 1 92.88 191 ARG A CA 1
ATOM 1439 C C . ARG A 1 191 ? -21.75 -35.094 -17.844 1 92.88 191 ARG A C 1
ATOM 1441 O O . ARG A 1 191 ? -22.578 -34.25 -18.203 1 92.88 191 ARG A O 1
ATOM 1448 N N . GLY A 1 192 ? -20.516 -34.812 -17.641 1 94.81 192 GLY A N 1
ATOM 1449 C CA . GLY A 1 192 ? -20.031 -33.469 -17.906 1 94.81 192 GLY A CA 1
ATOM 1450 C C . GLY A 1 192 ? -20.203 -33.062 -19.359 1 94.81 192 GLY A C 1
ATOM 1451 O O . GLY A 1 192 ? -20.234 -33.906 -20.25 1 94.81 192 GLY A O 1
ATOM 1452 N N . THR A 1 193 ? -20.266 -31.781 -19.609 1 94.25 193 THR A N 1
ATOM 1453 C CA . THR A 1 193 ? -20.578 -31.266 -20.938 1 94.25 193 THR A CA 1
ATOM 1454 C C . THR A 1 193 ? -19.297 -30.969 -21.719 1 94.25 193 THR A C 1
ATOM 1456 O O . THR A 1 193 ? -19.359 -30.703 -22.922 1 94.25 193 THR A O 1
ATOM 1459 N N . ALA A 1 194 ? -18.188 -30.984 -21.109 1 96.94 194 ALA A N 1
ATOM 1460 C CA . ALA A 1 194 ? -16.906 -30.75 -21.766 1 96.94 194 ALA A CA 1
ATOM 1461 C C . ALA A 1 194 ? -15.969 -31.938 -21.609 1 96.94 194 ALA A C 1
ATOM 1463 O O . ALA A 1 194 ? -16.172 -32.781 -20.719 1 96.94 194 ALA A O 1
ATOM 1464 N N . ARG A 1 195 ? -15.008 -32.031 -22.531 1 97.19 195 ARG A N 1
ATOM 1465 C CA . ARG A 1 195 ? -13.969 -33.062 -22.469 1 97.19 195 ARG A CA 1
ATOM 1466 C C . ARG A 1 195 ? -12.586 -32.438 -22.359 1 97.19 195 ARG A C 1
ATOM 1468 O O . ARG A 1 195 ? -12.164 -31.672 -23.234 1 97.19 195 ARG A O 1
ATOM 1475 N N . LEU A 1 196 ? -11.945 -32.688 -21.266 1 97.5 196 LEU A N 1
ATOM 1476 C CA . LEU A 1 196 ? -10.562 -32.25 -21.094 1 97.5 196 LEU A CA 1
ATOM 1477 C C . LEU A 1 196 ? -9.609 -33.25 -21.75 1 97.5 196 LEU A C 1
ATOM 1479 O O . LEU A 1 196 ? -9.703 -34.438 -21.516 1 97.5 196 LEU A O 1
ATOM 1483 N N . PRO A 1 197 ? -8.711 -32.781 -22.547 1 95.94 197 PRO A N 1
ATOM 1484 C CA . PRO A 1 197 ? -7.812 -33.688 -23.266 1 95.94 197 PRO A CA 1
ATOM 1485 C C . PRO A 1 197 ? -6.906 -34.5 -22.312 1 95.94 197 PRO A C 1
ATOM 1487 O O . PRO A 1 197 ? -6.488 -33.969 -21.281 1 95.94 197 PRO A O 1
ATOM 1490 N N . GLY A 1 198 ? -6.68 -35.75 -22.688 1 97.06 198 GLY A N 1
ATOM 1491 C CA . GLY A 1 198 ? -5.625 -36.531 -22.047 1 97.06 198 GLY A CA 1
ATOM 1492 C C . GLY A 1 198 ? -4.27 -36.344 -22.703 1 97.06 198 GLY A C 1
ATOM 1493 O O . GLY A 1 198 ? -4.055 -35.406 -23.438 1 97.06 198 GLY A O 1
ATOM 1494 N N . GLY A 1 199 ? -3.344 -37.25 -22.297 1 96.81 199 GLY A N 1
ATOM 1495 C CA . GLY A 1 199 ? -2.006 -37.188 -22.859 1 96.81 199 GLY A CA 1
ATOM 1496 C C . GLY A 1 199 ? -0.909 -37.344 -21.828 1 96.81 199 GLY A C 1
ATOM 1497 O O . GLY A 1 199 ? -1.148 -37.875 -20.734 1 96.81 199 GLY A O 1
ATOM 1498 N N . ARG A 1 200 ? 0.282 -37 -22.359 1 97.81 200 ARG A N 1
ATOM 1499 C CA . ARG A 1 200 ? 1.453 -37.031 -21.5 1 97.81 200 ARG A CA 1
ATOM 1500 C C . ARG A 1 200 ? 1.6 -35.75 -20.688 1 97.81 200 ARG A C 1
ATOM 1502 O O . ARG A 1 200 ? 1.524 -34.656 -21.25 1 97.81 200 ARG A O 1
ATOM 1509 N N . PHE A 1 201 ? 1.744 -35.938 -19.391 1 98.44 201 PHE A N 1
ATOM 1510 C CA . PHE A 1 201 ? 1.881 -34.812 -18.5 1 98.44 201 PHE A CA 1
ATOM 1511 C C . PHE A 1 201 ? 3.127 -34.938 -17.641 1 98.44 201 PHE A C 1
ATOM 1513 O O . PHE A 1 201 ? 3.482 -36.031 -17.219 1 98.44 201 PHE A O 1
ATOM 1520 N N . ALA A 1 202 ? 3.83 -33.844 -17.422 1 97.88 202 ALA A N 1
ATOM 1521 C CA . ALA A 1 202 ? 4.695 -33.719 -16.266 1 97.88 202 ALA A CA 1
ATOM 1522 C C . ALA A 1 202 ? 3.904 -33.25 -15.039 1 97.88 202 ALA A C 1
ATOM 1524 O O . ALA A 1 202 ? 3.197 -32.25 -15.094 1 97.88 202 ALA A O 1
ATOM 1525 N N . VAL A 1 203 ? 3.998 -33.969 -13.938 1 98.19 203 VAL A N 1
ATOM 1526 C CA . VAL A 1 203 ? 3.146 -33.688 -12.789 1 98.19 203 VAL A CA 1
ATOM 1527 C C . VAL A 1 203 ? 4.012 -33.438 -11.555 1 98.19 203 VAL A C 1
ATOM 1529 O O . VAL A 1 203 ? 4.852 -34.25 -11.188 1 98.19 203 VAL A O 1
ATOM 1532 N N . ALA A 1 204 ? 3.832 -32.25 -10.992 1 96.88 204 ALA A N 1
ATOM 1533 C CA . ALA A 1 204 ? 4.402 -31.922 -9.68 1 96.88 204 ALA A CA 1
ATOM 1534 C C . ALA A 1 204 ? 3.354 -32.062 -8.578 1 96.88 204 ALA A C 1
ATOM 1536 O O . ALA A 1 204 ? 2.295 -31.438 -8.641 1 96.88 204 ALA A O 1
ATOM 1537 N N . GLU A 1 205 ? 3.633 -32.875 -7.637 1 95.5 205 GLU A N 1
ATOM 1538 C CA . GLU A 1 205 ? 2.773 -33 -6.461 1 95.5 205 GLU A CA 1
ATOM 1539 C C . GLU A 1 205 ? 3.209 -32.031 -5.367 1 95.5 205 GLU A C 1
ATOM 1541 O O . GLU A 1 205 ? 4.293 -32.156 -4.797 1 95.5 205 GLU A O 1
ATOM 1546 N N . PHE A 1 206 ? 2.336 -31.078 -5.105 1 93.88 206 PHE A N 1
ATOM 1547 C CA . PHE A 1 206 ? 2.66 -30.031 -4.145 1 93.88 206 PHE A CA 1
ATOM 1548 C C . PHE A 1 206 ? 1.788 -30.156 -2.9 1 93.88 206 PHE A C 1
ATOM 1550 O O . PHE A 1 206 ? 0.565 -30.266 -3 1 93.88 206 PHE A O 1
ATOM 1557 N N . VAL A 1 207 ? 2.445 -30.094 -1.778 1 92.38 207 VAL A N 1
ATOM 1558 C CA . VAL A 1 207 ? 1.747 -30.109 -0.497 1 92.38 207 VAL A CA 1
ATOM 1559 C C . VAL A 1 207 ? 1.957 -28.766 0.211 1 92.38 207 VAL A C 1
ATOM 1561 O O . VAL A 1 207 ? 3.094 -28.359 0.464 1 92.38 207 VAL A O 1
ATOM 1564 N N . GLY A 1 208 ? 0.884 -28.062 0.48 1 90 208 GLY A N 1
ATOM 1565 C CA . GLY A 1 208 ? 0.967 -26.766 1.144 1 90 208 GLY A CA 1
ATOM 1566 C C . GLY A 1 208 ? -0.063 -25.781 0.642 1 90 208 GLY A C 1
ATOM 1567 O O . GLY A 1 208 ? -0.91 -26.109 -0.186 1 90 208 GLY A O 1
ATOM 1568 N N . PRO A 1 209 ? -0.037 -24.609 1.222 1 88.75 209 PRO A N 1
ATOM 1569 C CA . PRO A 1 209 ? -1.008 -23.594 0.817 1 88.75 209 PRO A CA 1
ATOM 1570 C C . PRO A 1 209 ? -0.833 -23.156 -0.636 1 88.75 209 PRO A C 1
ATOM 1572 O O . PRO A 1 209 ? 0.283 -23.172 -1.161 1 88.75 209 PRO A O 1
ATOM 1575 N N . TYR A 1 210 ? -1.903 -22.656 -1.269 1 88.38 210 TYR A N 1
ATOM 1576 C CA . TYR A 1 210 ? -1.9 -22.234 -2.662 1 88.38 210 TYR A CA 1
ATOM 1577 C C . TYR A 1 210 ? -0.888 -21.125 -2.889 1 88.38 210 TYR A C 1
ATOM 1579 O O . TYR A 1 210 ? -0.268 -21.047 -3.951 1 88.38 210 TYR A O 1
ATOM 1587 N N . ARG A 1 211 ? -0.675 -20.312 -1.875 1 80.06 211 ARG A N 1
ATOM 1588 C CA . ARG A 1 211 ? 0.22 -19.156 -1.995 1 80.06 211 ARG A CA 1
ATOM 1589 C C . ARG A 1 211 ? 1.667 -19.609 -2.164 1 80.06 211 ARG A C 1
ATOM 1591 O O . ARG A 1 211 ? 2.525 -18.828 -2.568 1 80.06 211 ARG A O 1
ATOM 1598 N N . SER A 1 212 ? 1.972 -20.859 -1.897 1 82.12 212 SER A N 1
ATOM 1599 C CA . SER A 1 212 ? 3.334 -21.359 -1.982 1 82.12 212 SER A CA 1
ATOM 1600 C C . SER A 1 212 ? 3.498 -22.297 -3.174 1 82.12 212 SER A C 1
ATOM 1602 O O . SER A 1 212 ? 4.535 -22.953 -3.32 1 82.12 212 SER A O 1
ATOM 1604 N N . MET A 1 213 ? 2.543 -22.344 -3.998 1 88.88 213 MET A N 1
ATOM 1605 C CA . MET A 1 213 ? 2.5 -23.328 -5.066 1 88.88 213 MET A CA 1
ATOM 1606 C C . MET A 1 213 ? 3.561 -23.031 -6.125 1 88.88 213 MET A C 1
ATOM 1608 O O . MET A 1 213 ? 3.867 -23.891 -6.957 1 88.88 213 MET A O 1
ATOM 1612 N N . SER A 1 214 ? 4.098 -21.859 -6.086 1 88.12 214 SER A N 1
ATOM 1613 C CA . SER A 1 214 ? 5.129 -21.5 -7.055 1 88.12 214 SER A CA 1
ATOM 1614 C C . SER A 1 214 ? 6.309 -22.469 -6.992 1 88.12 214 SER A C 1
ATOM 1616 O O . SER A 1 214 ? 7.004 -22.672 -7.988 1 88.12 214 SER A O 1
ATOM 1618 N N . ALA A 1 215 ? 6.531 -23.047 -5.824 1 87.38 215 ALA A N 1
ATOM 1619 C CA . ALA A 1 215 ? 7.598 -24.031 -5.688 1 87.38 215 ALA A CA 1
ATOM 1620 C C . ALA A 1 215 ? 7.367 -25.219 -6.621 1 87.38 215 ALA A C 1
ATOM 1622 O O . ALA A 1 215 ? 8.312 -25.75 -7.219 1 87.38 215 ALA A O 1
ATOM 1623 N N . GLY A 1 216 ? 6.137 -25.641 -6.719 1 92.38 216 GLY A N 1
ATOM 1624 C CA . GLY A 1 216 ? 5.801 -26.719 -7.645 1 92.38 216 GLY A CA 1
ATOM 1625 C C . GLY A 1 216 ? 6.012 -26.344 -9.094 1 92.38 216 GLY A C 1
ATOM 1626 O O . GLY A 1 216 ? 6.5 -27.141 -9.891 1 92.38 216 GLY A O 1
ATOM 1627 N N . TYR A 1 217 ? 5.684 -25.188 -9.461 1 94.38 217 TYR A N 1
ATOM 1628 C CA . TYR A 1 217 ? 5.891 -24.703 -10.82 1 94.38 217 TYR A CA 1
ATOM 1629 C C . TYR A 1 217 ? 7.375 -24.641 -11.156 1 94.38 217 TYR A C 1
ATOM 1631 O O . TYR A 1 217 ? 7.777 -25.031 -12.258 1 94.38 217 TYR A O 1
ATOM 1639 N N . ARG A 1 218 ? 8.117 -24.188 -10.234 1 91.06 218 ARG A N 1
ATOM 1640 C CA . ARG A 1 218 ? 9.555 -24.141 -10.453 1 91.06 218 ARG A CA 1
ATOM 1641 C C . ARG A 1 218 ? 10.125 -25.531 -10.656 1 91.06 218 ARG A C 1
ATOM 1643 O O . ARG A 1 218 ? 11.008 -25.75 -11.492 1 91.06 218 ARG A O 1
ATOM 1650 N N . ALA A 1 219 ? 9.656 -26.484 -9.844 1 91.88 219 ALA A N 1
ATOM 1651 C CA . ALA A 1 219 ? 10.102 -27.859 -10 1 91.88 219 ALA A CA 1
ATOM 1652 C C . ALA A 1 219 ? 9.812 -28.375 -11.414 1 91.88 219 ALA A C 1
ATOM 1654 O O . ALA A 1 219 ? 10.656 -29.047 -12.016 1 91.88 219 ALA A O 1
ATOM 1655 N N . LEU A 1 220 ? 8.68 -28.047 -11.891 1 95.19 220 LEU A N 1
ATOM 1656 C CA . LEU A 1 220 ? 8.312 -28.453 -13.242 1 95.19 220 LEU A CA 1
ATOM 1657 C C . LEU A 1 220 ? 9.227 -27.781 -14.273 1 95.19 220 LEU A C 1
ATOM 1659 O O . LEU A 1 220 ? 9.625 -28.422 -15.25 1 95.19 220 LEU A O 1
ATOM 1663 N N . GLY A 1 221 ? 9.492 -26.547 -14.039 1 93.31 221 GLY A N 1
ATOM 1664 C CA . GLY A 1 221 ? 10.445 -25.875 -14.906 1 93.31 221 GLY A CA 1
ATOM 1665 C C . GLY A 1 221 ? 11.805 -26.531 -14.922 1 93.31 221 GLY A C 1
ATOM 1666 O O . GLY A 1 221 ? 12.383 -26.766 -15.992 1 93.31 221 GLY A O 1
ATOM 1667 N N . GLY A 1 222 ? 12.352 -26.766 -13.758 1 90.81 222 GLY A N 1
ATOM 1668 C CA . GLY A 1 222 ? 13.617 -27.453 -13.672 1 90.81 222 GLY A CA 1
ATOM 1669 C C . GLY A 1 222 ? 13.609 -28.797 -14.383 1 90.81 222 GLY A C 1
ATOM 1670 O O . GLY A 1 222 ? 14.562 -29.141 -15.094 1 90.81 222 GLY A O 1
ATOM 1671 N N . TRP A 1 223 ? 12.586 -29.578 -14.18 1 92.75 223 TRP A N 1
ATOM 1672 C CA . TRP A 1 223 ? 12.43 -30.875 -14.836 1 92.75 223 TRP A CA 1
ATOM 1673 C C . TRP A 1 223 ? 12.422 -30.703 -16.359 1 92.75 223 TRP A C 1
ATOM 1675 O O . TRP A 1 223 ? 13.133 -31.422 -17.062 1 92.75 223 TRP A O 1
ATOM 1685 N N . LEU A 1 224 ? 11.641 -29.828 -16.812 1 93.94 224 LEU A N 1
ATOM 1686 C CA . LEU A 1 224 ? 11.484 -29.609 -18.25 1 93.94 224 LEU A CA 1
ATOM 1687 C C . LEU A 1 224 ? 12.82 -29.234 -18.891 1 93.94 224 LEU A C 1
ATOM 1689 O O . LEU A 1 224 ? 13.117 -29.656 -20 1 93.94 224 LEU A O 1
ATOM 1693 N N . ALA A 1 225 ? 13.57 -28.438 -18.188 1 90.88 225 ALA A N 1
ATOM 1694 C CA . ALA A 1 225 ? 14.859 -27.984 -18.703 1 90.88 225 ALA A CA 1
ATOM 1695 C C . ALA A 1 225 ? 15.781 -29.172 -19 1 90.88 225 ALA A C 1
ATOM 1697 O O . ALA A 1 225 ? 16.672 -29.078 -19.859 1 90.88 225 ALA A O 1
ATOM 1698 N N . GLY A 1 226 ? 15.594 -30.25 -18.297 1 89.88 226 GLY A N 1
ATOM 1699 C CA . GLY A 1 226 ? 16.422 -31.422 -18.484 1 89.88 226 GLY A CA 1
ATOM 1700 C C . GLY A 1 226 ? 15.883 -32.375 -19.562 1 89.88 226 GLY A C 1
ATOM 1701 O O . GLY A 1 226 ? 16.438 -33.438 -19.766 1 89.88 226 GLY A O 1
ATOM 1702 N N . THR A 1 227 ? 14.859 -31.953 -20.219 1 92.31 227 THR A N 1
ATOM 1703 C CA . THR A 1 227 ? 14.234 -32.781 -21.234 1 92.31 227 THR A CA 1
ATOM 1704 C C . THR A 1 227 ? 14.266 -32.062 -22.594 1 92.31 227 THR A C 1
ATOM 1706 O O . THR A 1 227 ? 14.758 -30.953 -22.703 1 92.31 227 THR A O 1
ATOM 1709 N N . ASN A 1 228 ? 13.805 -32.75 -23.625 1 91.06 228 ASN A N 1
ATOM 1710 C CA . ASN A 1 228 ? 13.609 -32.156 -24.953 1 91.06 228 ASN A CA 1
ATOM 1711 C C . ASN A 1 228 ? 12.141 -31.906 -25.25 1 91.06 228 ASN A C 1
ATOM 1713 O O . ASN A 1 228 ? 11.742 -31.812 -26.406 1 91.06 228 ASN A O 1
ATOM 1717 N N . LEU A 1 229 ? 11.398 -31.828 -24.156 1 94.5 229 LEU A N 1
ATOM 1718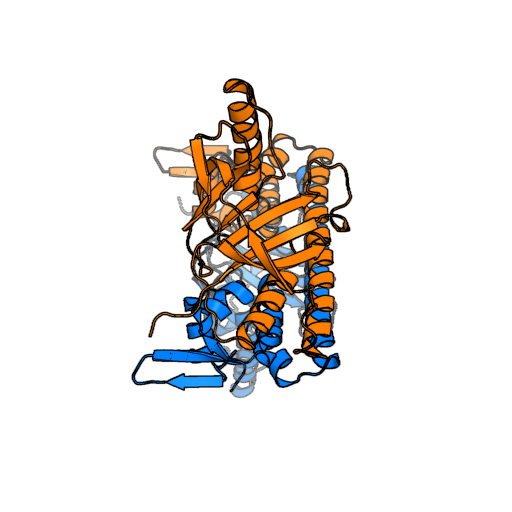 C CA . LEU A 1 229 ? 9.953 -31.656 -24.297 1 94.5 229 LEU A CA 1
ATOM 1719 C C . LEU A 1 229 ? 9.57 -30.188 -24.203 1 94.5 229 LEU A C 1
ATOM 1721 O O . LEU A 1 229 ? 10.375 -29.359 -23.781 1 94.5 229 LEU A O 1
ATOM 1725 N N . ALA A 1 230 ? 8.383 -29.859 -24.672 1 95.12 230 ALA A N 1
ATOM 1726 C CA . ALA A 1 230 ? 7.77 -28.547 -24.562 1 95.12 230 ALA A CA 1
ATOM 1727 C C . ALA A 1 230 ? 6.359 -28.641 -23.984 1 95.12 230 ALA A C 1
ATOM 1729 O O . ALA A 1 230 ? 5.734 -29.703 -24.047 1 95.12 230 ALA A O 1
ATOM 1730 N N . ILE A 1 231 ? 5.938 -27.578 -23.406 1 96.56 231 ILE A N 1
ATOM 1731 C CA . ILE A 1 231 ? 4.551 -27.531 -22.953 1 96.56 231 ILE A CA 1
ATOM 1732 C C . ILE A 1 231 ? 3.613 -27.547 -24.172 1 96.56 231 ILE A C 1
ATOM 1734 O O . ILE A 1 231 ? 3.758 -26.734 -25.078 1 96.56 231 ILE A O 1
ATOM 1738 N N . ALA A 1 232 ? 2.662 -28.422 -24.141 1 95.12 232 ALA A N 1
ATOM 1739 C CA . ALA A 1 232 ? 1.881 -28.719 -25.344 1 95.12 232 ALA A CA 1
ATOM 1740 C C . ALA A 1 232 ? 0.537 -28 -25.312 1 95.12 232 ALA A C 1
ATOM 1742 O O . ALA A 1 232 ? -0.034 -27.688 -26.359 1 95.12 232 ALA A O 1
ATOM 1743 N N . ASP A 1 233 ? 0 -27.781 -24.234 1 95.56 233 ASP A N 1
ATOM 1744 C CA . ASP A 1 233 ? -1.344 -27.234 -24.078 1 95.56 233 ASP A CA 1
ATOM 1745 C C . ASP A 1 233 ? -1.499 -26.562 -22.719 1 95.56 233 ASP A C 1
ATOM 1747 O O . ASP A 1 233 ? -0.513 -26.344 -22 1 95.56 233 ASP A O 1
ATOM 1751 N N . ARG A 1 234 ? -2.721 -26.109 -22.375 1 96.5 234 ARG A N 1
ATOM 1752 C CA . ARG A 1 234 ? -3.012 -25.406 -21.125 1 96.5 234 ARG A CA 1
ATOM 1753 C C . ARG A 1 234 ? -2.539 -26.203 -19.922 1 96.5 234 ARG A C 1
ATOM 1755 O O . ARG A 1 234 ? -2.584 -27.438 -19.938 1 96.5 234 ARG A O 1
ATOM 1762 N N . ILE A 1 235 ? -2.141 -25.453 -18.953 1 97.81 235 ILE A N 1
ATOM 1763 C CA . ILE A 1 235 ? -1.738 -26.016 -17.656 1 97.81 235 ILE A CA 1
ATOM 1764 C C . ILE A 1 235 ? -2.969 -26.516 -16.906 1 97.81 235 ILE A C 1
ATOM 1766 O O . ILE A 1 235 ? -4.012 -25.859 -16.906 1 97.81 235 ILE A O 1
ATOM 1770 N N . ARG A 1 236 ? -2.836 -27.688 -16.312 1 98 236 ARG A N 1
ATOM 1771 C CA . ARG A 1 236 ? -3.943 -28.234 -15.531 1 98 236 ARG A CA 1
ATOM 1772 C C . ARG A 1 236 ? -3.562 -28.359 -14.062 1 98 236 ARG A C 1
ATOM 1774 O O . ARG A 1 236 ? -2.529 -28.953 -13.734 1 98 236 ARG A O 1
ATOM 1781 N N . GLU A 1 237 ? -4.289 -27.766 -13.203 1 97.94 237 GLU A N 1
ATOM 1782 C CA . GLU A 1 237 ? -4.168 -28.016 -11.773 1 97.94 237 GLU A CA 1
ATOM 1783 C C . GLU A 1 237 ? -5.301 -28.922 -11.273 1 97.94 237 GLU A C 1
ATOM 1785 O O . GLU A 1 237 ? -6.445 -28.781 -11.703 1 97.94 237 GLU A O 1
ATOM 1790 N N . ILE A 1 238 ? -5.02 -29.844 -10.461 1 98.19 238 ILE A N 1
ATOM 1791 C CA . ILE A 1 238 ? -5.969 -30.703 -9.773 1 98.19 238 ILE A CA 1
ATOM 1792 C C . ILE A 1 238 ? -5.891 -30.469 -8.266 1 98.19 238 ILE A C 1
ATOM 1794 O O . ILE A 1 238 ? -4.832 -30.656 -7.66 1 98.19 238 ILE A O 1
ATOM 1798 N N . TYR A 1 239 ? -6.984 -30.031 -7.73 1 97.69 239 TYR A N 1
ATOM 1799 C CA . TYR A 1 239 ? -7.023 -29.75 -6.305 1 97.69 239 TYR A CA 1
ATOM 1800 C C . TYR A 1 239 ? -7.48 -30.969 -5.512 1 97.69 239 TYR A C 1
ATOM 1802 O O . TYR A 1 239 ? -8.641 -31.047 -5.102 1 97.69 239 TYR A O 1
ATOM 1810 N N . VAL A 1 240 ? -6.555 -31.828 -5.156 1 97.56 240 VAL A N 1
ATOM 1811 C CA . VAL A 1 240 ? -6.805 -33.156 -4.559 1 97.56 240 VAL A CA 1
ATOM 1812 C C . VAL A 1 240 ? -7.363 -32.969 -3.148 1 97.56 240 VAL A C 1
ATOM 1814 O O . VAL A 1 240 ? -8.367 -33.594 -2.793 1 97.56 240 VAL A O 1
ATOM 1817 N N . ILE A 1 241 ? -6.688 -32.219 -2.344 1 96.44 241 ILE A N 1
ATOM 1818 C CA . ILE A 1 241 ? -7.137 -31.781 -1.025 1 96.44 241 ILE A CA 1
ATOM 1819 C C . ILE A 1 241 ? -7.145 -30.266 -0.96 1 96.44 241 ILE A C 1
ATOM 1821 O O . ILE A 1 241 ? -6.117 -29.609 -1.193 1 96.44 241 ILE A O 1
ATOM 1825 N N . GLY A 1 242 ? -8.336 -29.672 -0.714 1 93.5 242 GLY A N 1
ATOM 1826 C CA . GLY A 1 242 ? -8.453 -28.219 -0.742 1 93.5 242 GLY A CA 1
ATOM 1827 C C . GLY A 1 242 ? -9.32 -27.672 0.371 1 93.5 242 GLY A C 1
ATOM 1828 O O . GLY A 1 242 ? -9.484 -28.312 1.411 1 93.5 242 GLY A O 1
ATOM 1829 N N . PRO A 1 243 ? -9.766 -26.438 0.223 1 88 243 PRO A N 1
ATOM 1830 C CA . PRO A 1 243 ? -10.477 -25.719 1.284 1 88 243 PRO A CA 1
ATOM 1831 C C . PRO A 1 243 ? -11.719 -26.469 1.774 1 88 243 PRO A C 1
ATOM 1833 O O . PRO A 1 243 ? -12.102 -26.328 2.936 1 88 243 PRO A O 1
ATOM 1836 N N . ASP A 1 244 ? -12.266 -27.266 0.96 1 86.81 244 ASP A N 1
ATOM 1837 C CA . ASP A 1 244 ? -13.523 -27.922 1.31 1 86.81 244 ASP A CA 1
ATOM 1838 C C . ASP A 1 244 ? -13.266 -29.219 2.084 1 86.81 244 ASP A C 1
ATOM 1840 O O . ASP A 1 244 ? -14.203 -29.859 2.551 1 86.81 244 ASP A O 1
ATOM 1844 N N . ASP A 1 245 ? -12.047 -29.688 2.266 1 90.38 245 ASP A N 1
ATOM 1845 C CA . ASP A 1 245 ? -11.695 -30.953 2.904 1 90.38 245 ASP A CA 1
ATOM 1846 C C . ASP A 1 245 ? -11.391 -30.75 4.387 1 90.38 245 ASP A C 1
ATOM 1848 O O . ASP A 1 245 ? -10.953 -31.672 5.066 1 90.38 245 ASP A O 1
ATOM 1852 N N . GLU A 1 246 ? -11.758 -29.672 5.043 1 88.5 246 GLU A N 1
ATOM 1853 C CA . GLU A 1 246 ? -11.594 -29.406 6.469 1 88.5 246 GLU A CA 1
ATOM 1854 C C . GLU A 1 246 ? -10.164 -29.688 6.926 1 88.5 246 GLU A C 1
ATOM 1856 O O . GLU A 1 246 ? -9.945 -30.359 7.926 1 88.5 246 GLU A O 1
ATOM 1861 N N . VAL A 1 247 ? -9.156 -29.469 6.281 1 90.19 247 VAL A N 1
ATOM 1862 C CA . VAL A 1 247 ? -7.738 -29.578 6.617 1 90.19 247 VAL A CA 1
ATOM 1863 C C . VAL A 1 247 ? -7.113 -28.172 6.617 1 90.19 247 VAL A C 1
ATOM 1865 O O . VAL A 1 247 ? -7.625 -27.266 5.973 1 90.19 247 VAL A O 1
ATOM 1868 N N . ALA A 1 248 ? -6.051 -28.094 7.414 1 89.75 248 ALA A N 1
ATOM 1869 C CA . ALA A 1 248 ? -5.297 -26.844 7.422 1 89.75 248 ALA A CA 1
ATOM 1870 C C . ALA A 1 248 ? -4.594 -26.625 6.086 1 89.75 248 ALA A C 1
ATOM 1872 O O . ALA A 1 248 ? -4.293 -27.578 5.367 1 89.75 248 ALA A O 1
ATOM 1873 N N . GLU A 1 249 ? -4.34 -25.422 5.695 1 88.75 249 GLU A N 1
ATOM 1874 C CA . GLU A 1 249 ? -3.764 -25.047 4.406 1 88.75 249 GLU A CA 1
ATOM 1875 C C . GLU A 1 249 ? -2.455 -25.797 4.148 1 88.75 249 GLU A C 1
ATOM 1877 O O . GLU A 1 249 ? -2.135 -26.125 3.006 1 88.75 249 GLU A O 1
ATOM 1882 N N . ASP A 1 250 ? -1.73 -26.047 5.199 1 88.31 250 ASP A N 1
ATOM 1883 C CA . ASP A 1 250 ? -0.449 -26.734 5.051 1 88.31 250 ASP A CA 1
ATOM 1884 C C . ASP A 1 250 ? -0.647 -28.188 4.602 1 88.31 250 ASP A C 1
ATOM 1886 O O . ASP A 1 250 ? 0.301 -28.844 4.164 1 88.31 250 ASP A O 1
ATOM 1890 N N . GLY A 1 251 ? -1.894 -28.672 4.715 1 92.88 251 GLY A N 1
ATOM 1891 C CA . GLY A 1 251 ? -2.213 -30.031 4.312 1 92.88 251 GLY A CA 1
ATOM 1892 C C . GLY A 1 251 ? -2.844 -30.125 2.936 1 92.88 251 GLY A C 1
ATOM 1893 O O . GLY A 1 251 ? -3.174 -31.203 2.465 1 92.88 251 GLY A O 1
ATOM 1894 N N . TYR A 1 252 ? -3.008 -29 2.283 1 95.12 252 TYR A N 1
ATOM 1895 C CA . TYR A 1 252 ? -3.537 -29.016 0.924 1 95.12 252 TYR A CA 1
ATOM 1896 C C . TYR A 1 252 ? -2.619 -29.797 -0.008 1 95.12 252 TYR A C 1
ATOM 1898 O O . TYR A 1 252 ? -1.402 -29.828 0.183 1 95.12 252 TYR A O 1
ATOM 1906 N N . ARG A 1 253 ? -3.225 -30.516 -0.914 1 95.94 253 ARG A N 1
ATOM 1907 C CA . ARG A 1 253 ? -2.488 -31.234 -1.944 1 95.94 253 ARG A CA 1
ATOM 1908 C C . ARG A 1 253 ? -2.963 -30.844 -3.338 1 95.94 253 ARG A C 1
ATOM 1910 O O . ARG A 1 253 ? -4.156 -30.891 -3.633 1 95.94 253 ARG A O 1
ATOM 1917 N N . THR A 1 254 ? -2.084 -30.344 -4.125 1 96.62 254 THR A N 1
ATOM 1918 C CA . THR A 1 254 ? -2.361 -29.938 -5.492 1 96.62 254 THR A CA 1
ATOM 1919 C C . THR A 1 254 ? -1.43 -30.641 -6.473 1 96.62 254 THR A C 1
ATOM 1921 O O . THR A 1 254 ? -0.233 -30.781 -6.211 1 96.62 254 THR A O 1
ATOM 1924 N N . GLU A 1 255 ? -2.018 -31.203 -7.512 1 97.81 255 GLU A N 1
ATOM 1925 C CA . GLU A 1 255 ? -1.212 -31.672 -8.641 1 97.81 255 GLU A CA 1
ATOM 1926 C C . GLU A 1 255 ? -1.169 -30.625 -9.75 1 97.81 255 GLU A C 1
ATOM 1928 O O . GLU A 1 255 ? -2.209 -30.25 -10.289 1 97.81 255 GLU A O 1
ATOM 1933 N N . ILE A 1 256 ? 0.023 -30.156 -9.984 1 98 256 ILE A N 1
ATOM 1934 C CA . ILE A 1 256 ? 0.247 -29.25 -11.109 1 98 256 ILE A CA 1
ATOM 1935 C C . ILE A 1 256 ? 0.689 -30.047 -12.328 1 98 256 ILE A C 1
ATOM 1937 O O . ILE A 1 256 ? 1.737 -30.703 -12.305 1 98 256 ILE A O 1
ATOM 1941 N N . CYS A 1 257 ? -0.09 -29.984 -13.398 1 98.5 257 CYS A N 1
ATOM 1942 C CA . CYS A 1 257 ? 0.126 -30.859 -14.555 1 98.5 257 CYS A CA 1
ATOM 1943 C C . CYS A 1 257 ? 0.414 -30.031 -15.805 1 98.5 257 CYS A C 1
ATOM 1945 O O . CYS A 1 257 ? -0.44 -29.266 -16.266 1 98.5 257 CYS A O 1
ATOM 1947 N N . TRP A 1 258 ? 1.6 -30.188 -16.297 1 98.25 258 TRP A N 1
ATOM 1948 C CA . TRP A 1 258 ? 1.959 -29.609 -17.594 1 98.25 258 TRP A CA 1
ATOM 1949 C C . TRP A 1 258 ? 1.84 -30.625 -18.703 1 98.25 258 TRP A C 1
ATOM 1951 O O . TRP A 1 258 ? 2.555 -31.641 -18.719 1 98.25 258 TRP A O 1
ATOM 1961 N N . PRO A 1 259 ? 0.883 -30.453 -19.625 1 98.44 259 PRO A N 1
ATOM 1962 C CA . PRO A 1 259 ? 0.927 -31.328 -20.797 1 98.44 259 PRO A CA 1
ATOM 1963 C C . PRO A 1 259 ? 2.209 -31.156 -21.609 1 98.44 259 PRO A C 1
ATOM 1965 O O . PRO A 1 259 ? 2.629 -30.031 -21.875 1 98.44 259 PRO A O 1
ATOM 1968 N N . VAL A 1 260 ? 2.834 -32.281 -21.969 1 97.62 260 VAL A N 1
ATOM 1969 C CA . VAL A 1 260 ? 4.129 -32.156 -22.641 1 97.62 260 VAL A CA 1
ATOM 1970 C C . VAL A 1 260 ? 4.125 -32.969 -23.922 1 97.62 260 VAL A C 1
ATOM 1972 O O . VAL A 1 260 ? 3.363 -33.938 -24.062 1 97.62 260 VAL A O 1
ATOM 1975 N N . ARG A 1 261 ? 4.883 -32.531 -24.844 1 95.88 261 ARG A N 1
ATOM 1976 C CA . ARG A 1 261 ? 5.09 -33.219 -26.125 1 95.88 261 ARG A CA 1
ATOM 1977 C C . ARG A 1 261 ? 6.488 -32.938 -26.672 1 95.88 261 ARG A C 1
ATOM 1979 O O . ARG A 1 261 ? 7.152 -32 -26.25 1 95.88 261 ARG A O 1
ATOM 1986 N N . VAL A 1 262 ? 6.91 -33.812 -27.562 1 91.94 262 VAL A N 1
ATOM 1987 C CA . VAL A 1 262 ? 8.125 -33.531 -28.328 1 91.94 262 VAL A CA 1
ATOM 1988 C C . VAL A 1 262 ? 7.844 -32.469 -29.375 1 91.94 262 VAL A C 1
ATOM 1990 O O . VAL A 1 262 ? 6.887 -32.594 -30.156 1 91.94 262 VAL A O 1
ATOM 1993 N N . PRO A 1 263 ? 8.633 -31.391 -29.219 1 86 263 PRO A N 1
ATOM 1994 C CA . PRO A 1 263 ? 8.391 -30.359 -30.219 1 86 263 PRO A CA 1
ATOM 1995 C C . PRO A 1 263 ? 8.484 -30.891 -31.656 1 86 263 PRO A C 1
ATOM 1997 O O . PRO A 1 263 ? 9.289 -31.781 -31.938 1 86 263 PRO A O 1
ATOM 2000 N N . GLU A 1 264 ? 7.48 -30.688 -32.531 1 72 264 GLU A N 1
ATOM 2001 C CA . GLU A 1 264 ? 7.562 -31.094 -33.938 1 72 264 GLU A CA 1
ATOM 2002 C C . GLU A 1 264 ? 8.648 -30.312 -34.656 1 72 264 GLU A C 1
ATOM 2004 O O . GLU A 1 264 ? 8.867 -29.141 -34.406 1 72 264 GLU A O 1
ATOM 2009 N N . ASP A 1 265 ? 9.719 -30.969 -35.281 1 55.81 265 ASP A N 1
ATOM 2010 C CA . ASP A 1 265 ? 10.695 -30.359 -36.188 1 55.81 265 ASP A CA 1
ATOM 2011 C C . ASP A 1 265 ? 10.023 -29.391 -37.156 1 55.81 265 ASP A C 1
ATOM 2013 O O . ASP A 1 265 ? 8.914 -29.656 -37.625 1 55.81 265 ASP A O 1
ATOM 2017 N N . MET B 1 1 ? 23.922 -31.125 -23.328 1 41.47 1 MET B N 1
ATOM 2018 C CA . MET B 1 1 ? 22.766 -30.375 -23.828 1 41.47 1 MET B CA 1
ATOM 2019 C C . MET B 1 1 ? 22.312 -29.344 -22.797 1 41.47 1 MET B C 1
ATOM 2021 O O . MET B 1 1 ? 22.203 -29.656 -21.609 1 41.47 1 MET B O 1
ATOM 2025 N N . ASP B 1 2 ? 22.484 -27.953 -22.891 1 61.25 2 ASP B N 1
ATOM 2026 C CA . ASP B 1 2 ? 22.453 -26.891 -21.891 1 61.25 2 ASP B CA 1
ATOM 2027 C C . ASP B 1 2 ? 21.031 -26.688 -21.344 1 61.25 2 ASP B C 1
ATOM 2029 O O . ASP B 1 2 ? 20.047 -26.828 -22.078 1 61.25 2 ASP B O 1
ATOM 2033 N N . ASP B 1 3 ? 20.656 -27.078 -20.016 1 84.06 3 ASP B N 1
ATOM 2034 C CA . ASP B 1 3 ? 19.453 -27.062 -19.188 1 84.06 3 ASP B CA 1
ATOM 2035 C C . ASP B 1 3 ? 18.781 -25.688 -19.219 1 84.06 3 ASP B C 1
ATOM 2037 O O . ASP B 1 3 ? 18.859 -24.938 -18.234 1 84.06 3 ASP B O 1
ATOM 2041 N N . LEU B 1 4 ? 18.266 -25.438 -20.5 1 91.19 4 LEU B N 1
ATOM 2042 C CA . LEU B 1 4 ? 17.656 -24.125 -20.703 1 91.19 4 LEU B CA 1
ATOM 2043 C C . LEU B 1 4 ? 16.141 -24.234 -20.844 1 91.19 4 LEU B C 1
ATOM 2045 O O . LEU B 1 4 ? 15.633 -25.234 -21.344 1 91.19 4 LEU B O 1
ATOM 2049 N N . LEU B 1 5 ? 15.547 -23.25 -20.391 1 94.5 5 LEU B N 1
ATOM 2050 C CA . LEU B 1 5 ? 14.117 -23.062 -20.594 1 94.5 5 LEU B CA 1
ATOM 2051 C C . LEU B 1 5 ? 13.859 -21.844 -21.5 1 94.5 5 LEU B C 1
ATOM 2053 O O . LEU B 1 5 ? 14.375 -20.766 -21.234 1 94.5 5 LEU B O 1
ATOM 2057 N N . PRO B 1 6 ? 13.094 -22.109 -22.656 1 94.62 6 PRO B N 1
ATOM 2058 C CA . PRO B 1 6 ? 12.664 -20.922 -23.375 1 94.62 6 PRO B CA 1
ATOM 2059 C C . PRO B 1 6 ? 11.812 -19.984 -22.516 1 94.62 6 PRO B C 1
ATOM 2061 O O . PRO B 1 6 ? 11.25 -20.406 -21.5 1 94.62 6 PRO B O 1
ATOM 2064 N N . ILE B 1 7 ? 11.688 -18.719 -22.906 1 95.06 7 ILE B N 1
ATOM 2065 C CA . ILE B 1 7 ? 11.07 -17.688 -22.094 1 95.06 7 ILE B CA 1
ATOM 2066 C C . ILE B 1 7 ? 9.625 -18.062 -21.766 1 95.06 7 ILE B C 1
ATOM 2068 O O . ILE B 1 7 ? 9.117 -17.75 -20.688 1 95.06 7 ILE B O 1
ATOM 2072 N N . GLY B 1 8 ? 8.914 -18.719 -22.672 1 94.75 8 GLY B N 1
ATOM 2073 C CA . GLY B 1 8 ? 7.547 -19.141 -22.406 1 94.75 8 GLY B CA 1
ATOM 2074 C C . GLY B 1 8 ? 7.438 -20.141 -21.266 1 94.75 8 GLY B C 1
ATOM 2075 O O . GLY B 1 8 ? 6.641 -19.953 -20.344 1 94.75 8 GLY B O 1
ATOM 2076 N N . ALA B 1 9 ? 8.25 -21.188 -21.359 1 95.12 9 ALA B N 1
ATOM 2077 C CA . ALA B 1 9 ? 8.281 -22.172 -20.297 1 95.12 9 ALA B CA 1
ATOM 2078 C C . ALA B 1 9 ? 8.789 -21.578 -18.984 1 95.12 9 ALA B C 1
ATOM 2080 O O . ALA B 1 9 ? 8.281 -21.891 -17.906 1 95.12 9 ALA B O 1
ATOM 2081 N N . PHE B 1 10 ? 9.781 -20.734 -19.078 1 95.44 10 PHE B N 1
ATOM 2082 C CA . PHE B 1 10 ? 10.312 -20.047 -17.906 1 95.44 10 PHE B CA 1
ATOM 2083 C C . PHE B 1 10 ? 9.25 -19.156 -17.266 1 95.44 10 PHE B C 1
ATOM 2085 O O . PHE B 1 10 ? 9.156 -19.094 -16.031 1 95.44 10 PHE B O 1
ATOM 2092 N N . SER B 1 11 ? 8.484 -18.531 -18.062 1 96.5 11 SER B N 1
ATOM 2093 C CA . SER B 1 11 ? 7.367 -17.719 -17.594 1 96.5 11 SER B CA 1
ATOM 2094 C C . SER B 1 11 ? 6.395 -18.531 -16.75 1 96.5 11 SER B C 1
ATOM 2096 O O . SER B 1 11 ? 6.066 -18.156 -15.625 1 96.5 11 SER B O 1
ATOM 2098 N N . ARG B 1 12 ? 6.047 -19.609 -17.234 1 95.25 12 ARG B N 1
ATOM 2099 C CA . ARG B 1 12 ? 5.094 -20.453 -16.516 1 95.25 12 ARG B CA 1
ATOM 2100 C C . ARG B 1 12 ? 5.711 -21.016 -15.242 1 95.25 12 ARG B C 1
ATOM 2102 O O . ARG B 1 12 ? 5.059 -21.062 -14.195 1 95.25 12 ARG B O 1
ATOM 2109 N N . ALA B 1 13 ? 6.949 -21.406 -15.32 1 93.81 13 ALA B N 1
ATOM 2110 C CA . ALA B 1 13 ? 7.656 -22.016 -14.195 1 93.81 13 ALA B CA 1
ATOM 2111 C C . ALA B 1 13 ? 7.816 -21.031 -13.047 1 93.81 13 ALA B C 1
ATOM 2113 O O . ALA B 1 13 ? 7.855 -21.422 -11.883 1 93.81 13 ALA B O 1
ATOM 2114 N N . THR B 1 14 ? 7.898 -19.766 -13.359 1 92.25 14 THR B N 1
ATOM 2115 C CA . THR B 1 14 ? 8.227 -18.766 -12.352 1 92.25 14 THR B CA 1
ATOM 2116 C C . THR B 1 14 ? 7.016 -17.891 -12.039 1 92.25 14 THR B C 1
ATOM 2118 O O . THR B 1 14 ? 7.055 -17.078 -11.117 1 92.25 14 THR B O 1
ATOM 2121 N N . LEU B 1 15 ? 5.996 -18.062 -12.844 1 93.69 15 LEU B N 1
ATOM 2122 C CA . LEU B 1 15 ? 4.781 -17.266 -12.711 1 93.69 15 LEU B CA 1
ATOM 2123 C C . LEU B 1 15 ? 5.09 -15.781 -12.844 1 93.69 15 LEU B C 1
ATOM 2125 O O . LEU B 1 15 ? 4.609 -14.969 -12.047 1 93.69 15 LEU B O 1
ATOM 2129 N N . ILE B 1 16 ? 6.004 -15.469 -13.719 1 94.62 16 ILE B N 1
ATOM 2130 C CA . ILE B 1 16 ? 6.328 -14.125 -14.195 1 94.62 16 ILE B CA 1
ATOM 2131 C C . ILE B 1 16 ? 6.09 -14.039 -15.703 1 94.62 16 ILE B C 1
ATOM 2133 O O . ILE B 1 16 ? 6.523 -14.914 -16.453 1 94.62 16 ILE B O 1
ATOM 2137 N N . SER B 1 17 ? 5.395 -13.055 -16.125 1 95.19 17 SER B N 1
ATOM 2138 C CA . SER B 1 17 ? 5.035 -12.961 -17.531 1 95.19 17 SER B CA 1
ATOM 2139 C C . SER B 1 17 ? 6.27 -12.789 -18.406 1 95.19 17 SER B C 1
ATOM 2141 O O . SER B 1 17 ? 7.289 -12.258 -17.953 1 95.19 17 SER B O 1
ATOM 2143 N N . ALA B 1 18 ? 6.133 -13.172 -19.656 1 94.94 18 ALA B N 1
ATOM 2144 C CA . ALA B 1 18 ? 7.223 -13 -20.609 1 94.94 18 ALA B CA 1
ATOM 2145 C C . ALA B 1 18 ? 7.562 -11.516 -20.781 1 94.94 18 ALA B C 1
ATOM 2147 O O . ALA B 1 18 ? 8.734 -11.156 -20.922 1 94.94 18 ALA B O 1
ATOM 2148 N N . ASN B 1 19 ? 6.52 -10.68 -20.75 1 94.5 19 ASN B N 1
ATOM 2149 C CA . ASN B 1 19 ? 6.746 -9.242 -20.859 1 94.5 19 ASN B CA 1
ATOM 2150 C C . ASN B 1 19 ? 7.582 -8.719 -19.703 1 94.5 19 ASN B C 1
ATOM 2152 O O . ASN B 1 19 ? 8.523 -7.949 -19.906 1 94.5 19 ASN B O 1
ATOM 2156 N N . THR B 1 20 ? 7.27 -9.133 -18.547 1 94.94 20 THR B N 1
ATOM 2157 C CA . THR B 1 20 ? 8.016 -8.711 -17.375 1 94.94 20 THR B CA 1
ATOM 2158 C C . THR B 1 20 ? 9.438 -9.258 -17.406 1 94.94 20 THR B C 1
ATOM 2160 O O . THR B 1 20 ? 10.383 -8.562 -17.031 1 94.94 20 THR B O 1
ATOM 2163 N N . LEU B 1 21 ? 9.594 -10.492 -17.859 1 96.62 21 LEU B N 1
ATOM 2164 C CA . LEU B 1 21 ? 10.922 -11.078 -17.984 1 96.62 21 LEU B CA 1
ATOM 2165 C C . LEU B 1 21 ? 11.773 -10.289 -18.984 1 96.62 21 LEU B C 1
ATOM 2167 O O . LEU B 1 21 ? 12.969 -10.102 -18.766 1 96.62 21 LEU B O 1
ATOM 2171 N N . ARG B 1 22 ? 11.203 -9.836 -20.078 1 94.56 22 ARG B N 1
ATOM 2172 C CA . ARG B 1 22 ? 11.914 -9 -21.031 1 94.56 22 ARG B CA 1
ATOM 2173 C C . ARG B 1 22 ? 12.328 -7.672 -20.406 1 94.56 22 ARG B C 1
ATOM 2175 O O . ARG B 1 22 ? 13.438 -7.195 -20.625 1 94.56 22 ARG B O 1
ATOM 2182 N N . ALA B 1 23 ? 11.391 -7.109 -19.609 1 95.25 23 ALA B N 1
ATOM 2183 C CA . ALA B 1 23 ? 11.719 -5.871 -18.906 1 95.25 23 ALA B CA 1
ATOM 2184 C C . ALA B 1 23 ? 12.883 -6.078 -17.953 1 95.25 23 ALA B C 1
ATOM 2186 O O . ALA B 1 23 ? 13.766 -5.227 -17.844 1 95.25 23 ALA B O 1
ATOM 2187 N N . TYR B 1 24 ? 12.844 -7.199 -17.219 1 95.44 24 TYR B N 1
ATOM 2188 C CA . TYR B 1 24 ? 13.93 -7.512 -16.297 1 95.44 24 TYR B CA 1
ATOM 2189 C C . TYR B 1 24 ? 15.25 -7.672 -17.047 1 95.44 24 TYR B C 1
ATOM 2191 O O . TYR B 1 24 ? 16.312 -7.273 -16.547 1 95.44 24 TYR B O 1
ATOM 2199 N N . HIS B 1 25 ? 15.188 -8.312 -18.234 1 94.88 25 HIS B N 1
ATOM 2200 C CA . HIS B 1 25 ? 16.375 -8.43 -19.078 1 94.88 25 HIS B CA 1
ATOM 2201 C C . HIS B 1 25 ? 16.906 -7.059 -19.484 1 94.88 25 HIS B C 1
ATOM 2203 O O . HIS B 1 25 ? 18.094 -6.789 -19.344 1 94.88 25 HIS B O 1
ATOM 2209 N N . GLU B 1 26 ? 16.031 -6.156 -19.922 1 93.06 26 GLU B N 1
ATOM 2210 C CA . GLU B 1 26 ? 16.406 -4.82 -20.375 1 93.06 26 GLU B CA 1
ATOM 2211 C C . GLU B 1 26 ? 17.016 -4 -19.234 1 93.06 26 GLU B C 1
ATOM 2213 O O . GLU B 1 26 ? 17.953 -3.236 -19.438 1 93.06 26 GLU B O 1
ATOM 2218 N N . SER B 1 27 ? 16.484 -4.16 -18.094 1 92.88 27 SER B N 1
ATOM 2219 C CA . SER B 1 27 ? 16.969 -3.395 -16.938 1 92.88 27 SER B CA 1
ATOM 2220 C C . SER B 1 27 ? 18.188 -4.059 -16.328 1 92.88 27 SER B C 1
ATOM 2222 O O . SER B 1 27 ? 18.828 -3.488 -15.43 1 92.88 27 SER B O 1
ATOM 2224 N N . GLY B 1 28 ? 18.438 -5.27 -16.641 1 93.25 28 GLY B N 1
ATOM 2225 C CA . GLY B 1 28 ? 19.594 -5.977 -16.141 1 93.25 28 GLY B CA 1
ATOM 2226 C C . GLY B 1 28 ? 19.328 -6.734 -14.852 1 93.25 28 GLY B C 1
ATOM 2227 O O . GLY B 1 28 ? 20.25 -7.258 -14.227 1 93.25 28 GLY B O 1
ATOM 2228 N N . LEU B 1 29 ? 18.156 -6.785 -14.406 1 94.75 29 LEU B N 1
ATOM 2229 C CA . LEU B 1 29 ? 17.812 -7.445 -13.148 1 94.75 29 LEU B CA 1
ATOM 2230 C C . LEU B 1 29 ? 17.938 -8.961 -13.273 1 94.75 29 LEU B C 1
ATOM 2232 O O . LEU B 1 29 ? 18.484 -9.617 -12.383 1 94.75 29 LEU B O 1
ATOM 2236 N N . LEU B 1 30 ? 17.438 -9.57 -14.352 1 95.12 30 LEU B N 1
ATOM 2237 C CA . LEU B 1 30 ? 17.531 -10.984 -14.68 1 95.12 30 LEU B CA 1
ATOM 2238 C C . LEU B 1 30 ? 17.844 -11.18 -16.156 1 95.12 30 LEU B C 1
ATOM 2240 O O . LEU B 1 30 ? 16.953 -11.148 -17 1 95.12 30 LEU B O 1
ATOM 2244 N N . VAL B 1 31 ? 19.078 -11.422 -16.484 1 95.44 31 VAL B N 1
ATOM 2245 C CA . VAL B 1 31 ? 19.547 -11.539 -17.859 1 95.44 31 VAL B CA 1
ATOM 2246 C C . VAL B 1 31 ? 19.5 -13 -18.297 1 95.44 31 VAL B C 1
ATOM 2248 O O . VAL B 1 31 ? 20.031 -13.875 -17.609 1 95.44 31 VAL B O 1
ATOM 2251 N N . PRO B 1 32 ? 18.797 -13.281 -19.438 1 96.19 32 PRO B N 1
ATOM 2252 C CA . PRO B 1 32 ? 18.797 -14.664 -19.906 1 96.19 32 PRO B CA 1
ATOM 2253 C C . PRO B 1 32 ? 20.203 -15.219 -20.141 1 96.19 32 PRO B C 1
ATOM 2255 O O . PRO B 1 32 ? 21.125 -14.469 -20.453 1 96.19 32 PRO B O 1
ATOM 2258 N N . ALA B 1 33 ? 20.328 -16.516 -19.938 1 94.62 33 ALA B N 1
ATOM 2259 C CA . ALA B 1 33 ? 21.609 -17.188 -20.141 1 94.62 33 ALA B CA 1
ATOM 2260 C C . ALA B 1 33 ? 22.031 -17.141 -21.609 1 94.62 33 ALA B C 1
ATOM 2262 O O . ALA B 1 33 ? 23.219 -17.031 -21.922 1 94.62 33 ALA B O 1
ATOM 2263 N N . VAL B 1 34 ? 21.016 -17.234 -22.516 1 95.06 34 VAL B N 1
ATOM 2264 C CA . VAL B 1 34 ? 21.281 -17.188 -23.953 1 95.06 34 VAL B CA 1
ATOM 2265 C C . VAL B 1 34 ? 20.281 -16.266 -24.641 1 95.06 34 VAL B C 1
ATOM 2267 O O . VAL B 1 34 ? 19.094 -16.281 -24.312 1 95.06 34 VAL B O 1
ATOM 2270 N N . VAL B 1 35 ? 20.766 -15.453 -25.484 1 94.69 35 VAL B N 1
ATOM 2271 C CA . VAL B 1 35 ? 19.906 -14.57 -26.266 1 94.69 35 VAL B CA 1
ATOM 2272 C C . VAL B 1 35 ? 20.297 -14.672 -27.75 1 94.69 35 VAL B C 1
ATOM 2274 O O . VAL B 1 35 ? 21.469 -14.688 -28.094 1 94.69 35 VAL B O 1
ATOM 2277 N N . ASN B 1 36 ? 19.344 -14.953 -28.578 1 93.06 36 ASN B N 1
ATOM 2278 C CA . ASN B 1 36 ? 19.531 -14.852 -30.031 1 93.06 36 ASN B CA 1
ATOM 2279 C C . ASN B 1 36 ? 18.859 -13.602 -30.594 1 93.06 36 ASN B C 1
ATOM 2281 O O . ASN B 1 36 ? 17.641 -13.539 -30.688 1 93.06 36 ASN B O 1
ATOM 2285 N N . LEU B 1 37 ? 19.594 -12.688 -30.938 1 86.44 37 LEU B N 1
ATOM 2286 C CA . LEU B 1 37 ? 19.078 -11.391 -31.344 1 86.44 37 LEU B CA 1
ATOM 2287 C C . LEU B 1 37 ? 18.328 -11.5 -32.688 1 86.44 37 LEU B C 1
ATOM 2289 O O . LEU B 1 37 ? 17.438 -10.695 -32.969 1 86.44 37 LEU B O 1
ATOM 2293 N N . ARG B 1 38 ? 18.75 -12.414 -33.531 1 89.31 38 ARG B N 1
ATOM 2294 C CA . ARG B 1 38 ? 18.125 -12.57 -34.844 1 89.31 38 ARG B CA 1
ATOM 2295 C C . ARG B 1 38 ? 16.703 -13.109 -34.688 1 89.31 38 ARG B C 1
ATOM 2297 O O . ARG B 1 38 ? 15.773 -12.602 -35.344 1 89.31 38 ARG B O 1
ATOM 2304 N N . THR B 1 39 ? 16.422 -14.039 -33.781 1 89.38 39 THR B N 1
ATOM 2305 C CA . THR B 1 39 ? 15.117 -14.688 -33.625 1 89.38 39 THR B CA 1
ATOM 2306 C C . THR B 1 39 ? 14.359 -14.109 -32.438 1 89.38 39 THR B C 1
ATOM 2308 O O . THR B 1 39 ? 13.156 -14.32 -32.312 1 89.38 39 THR B O 1
ATOM 2311 N N . GLY B 1 40 ? 15.102 -13.367 -31.609 1 90.19 40 GLY B N 1
ATOM 2312 C CA . GLY B 1 40 ? 14.492 -12.859 -30.391 1 90.19 40 GLY B CA 1
ATOM 2313 C C . GLY B 1 40 ? 14.406 -13.898 -29.281 1 90.19 40 GLY B C 1
ATOM 2314 O O . GLY B 1 40 ? 13.727 -13.688 -28.281 1 90.19 40 GLY B O 1
ATOM 2315 N N . TYR B 1 41 ? 15.016 -15 -29.516 1 92.25 41 TYR B N 1
ATOM 2316 C CA . TYR B 1 41 ? 14.984 -16.109 -28.562 1 92.25 41 TYR B CA 1
ATOM 2317 C C . TYR B 1 41 ? 15.695 -15.734 -27.266 1 92.25 41 TYR B C 1
ATOM 2319 O O . TYR B 1 41 ? 16.766 -15.117 -27.297 1 92.25 41 TYR B O 1
ATOM 2327 N N . ARG B 1 42 ? 15.102 -16.078 -26.156 1 94.44 42 ARG B N 1
ATOM 2328 C CA . ARG B 1 42 ? 15.695 -15.961 -24.828 1 94.44 42 ARG B CA 1
ATOM 2329 C C . ARG B 1 42 ? 15.609 -17.281 -24.078 1 94.44 42 ARG B C 1
ATOM 2331 O O . ARG B 1 42 ? 14.531 -17.859 -23.953 1 94.44 42 ARG B O 1
ATOM 2338 N N . GLY B 1 43 ? 16.734 -17.75 -23.672 1 95.94 43 GLY B N 1
ATOM 2339 C CA . GLY B 1 43 ? 16.844 -18.953 -22.875 1 95.94 43 GLY B CA 1
ATOM 2340 C C . GLY B 1 43 ? 17.344 -18.719 -21.469 1 95.94 43 GLY B C 1
ATOM 2341 O O . GLY B 1 43 ? 18.312 -17.969 -21.281 1 95.94 43 GLY B O 1
ATOM 2342 N N . TYR B 1 44 ? 16.688 -19.266 -20.484 1 95.31 44 TYR B N 1
ATOM 2343 C CA . TYR B 1 44 ? 17.047 -19.125 -19.094 1 95.31 44 TYR B CA 1
ATOM 2344 C C . TYR B 1 44 ? 17.547 -20.453 -18.516 1 95.31 44 TYR B C 1
ATOM 2346 O O . TYR B 1 44 ? 16.984 -21.5 -18.812 1 95.31 44 TYR B O 1
ATOM 2354 N N . GLY B 1 45 ? 18.594 -20.375 -17.688 1 91.31 45 GLY B N 1
ATOM 2355 C CA . GLY B 1 45 ? 19.109 -21.562 -17.016 1 91.31 45 GLY B CA 1
ATOM 2356 C C . GLY B 1 45 ? 18.297 -21.953 -15.805 1 91.31 45 GLY B C 1
ATOM 2357 O O . GLY B 1 45 ? 17.547 -21.156 -15.25 1 91.31 45 GLY B O 1
ATOM 2358 N N . VAL B 1 46 ? 18.453 -23.234 -15.43 1 88 46 VAL B N 1
ATOM 2359 C CA . VAL B 1 46 ? 17.734 -23.781 -14.273 1 88 46 VAL B CA 1
ATOM 2360 C C . VAL B 1 46 ? 18.094 -22.984 -13.023 1 88 46 VAL B C 1
ATOM 2362 O O . VAL B 1 46 ? 17.25 -22.75 -12.164 1 88 46 VAL B O 1
ATOM 2365 N N . ALA B 1 47 ? 19.328 -22.562 -12.953 1 84.31 47 ALA B N 1
ATOM 2366 C CA . ALA B 1 47 ? 19.797 -21.812 -11.789 1 84.31 47 ALA B CA 1
ATOM 2367 C C . ALA B 1 47 ? 19.047 -20.484 -11.664 1 84.31 47 ALA B C 1
ATOM 2369 O O . ALA B 1 47 ? 18.953 -19.922 -10.57 1 84.31 47 ALA B O 1
ATOM 2370 N N . GLN B 1 48 ? 18.516 -20 -12.742 1 90.69 48 GLN B N 1
ATOM 2371 C CA . GLN B 1 48 ? 17.875 -18.688 -12.734 1 90.69 48 GLN B CA 1
ATOM 2372 C C . GLN B 1 48 ? 16.453 -18.781 -12.203 1 90.69 48 GLN B C 1
ATOM 2374 O O . GLN B 1 48 ? 15.812 -17.766 -11.938 1 90.69 48 GLN B O 1
ATOM 2379 N N . LEU B 1 49 ? 15.961 -20.016 -12.062 1 89.94 49 LEU B N 1
ATOM 2380 C CA . LEU B 1 49 ? 14.641 -20.203 -11.469 1 89.94 49 LEU B CA 1
ATOM 2381 C C . LEU B 1 49 ? 14.609 -19.672 -10.039 1 89.94 49 LEU B C 1
ATOM 2383 O O . LEU B 1 49 ? 13.633 -19.031 -9.633 1 89.94 49 LEU B O 1
ATOM 2387 N N . GLY B 1 50 ? 15.648 -19.922 -9.328 1 86.06 50 GLY B N 1
ATOM 2388 C CA . GLY B 1 50 ? 15.75 -19.422 -7.965 1 86.06 50 GLY B CA 1
ATOM 2389 C C . GLY B 1 50 ? 15.773 -17.906 -7.898 1 86.06 50 GLY B C 1
ATOM 2390 O O . GLY B 1 50 ? 15.078 -17.297 -7.074 1 86.06 50 GLY B O 1
ATOM 2391 N N . ASP B 1 51 ? 16.578 -17.312 -8.781 1 88.88 51 ASP B N 1
ATOM 2392 C CA . ASP B 1 51 ? 16.656 -15.852 -8.836 1 88.88 51 ASP B CA 1
ATOM 2393 C C . ASP B 1 51 ? 15.289 -15.242 -9.117 1 88.88 51 ASP B C 1
ATOM 2395 O O . ASP B 1 51 ? 14.898 -14.258 -8.484 1 88.88 51 ASP B O 1
ATOM 2399 N N . ALA B 1 52 ? 14.656 -15.844 -10.07 1 92.12 52 ALA B N 1
ATOM 2400 C CA . ALA B 1 52 ? 13.328 -15.352 -10.438 1 92.12 52 ALA B CA 1
ATOM 2401 C C . ALA B 1 52 ? 12.359 -15.453 -9.273 1 92.12 52 ALA B C 1
ATOM 2403 O O . ALA B 1 52 ? 11.531 -14.562 -9.062 1 92.12 52 ALA B O 1
ATOM 2404 N N . ALA B 1 53 ? 12.445 -16.516 -8.516 1 88.25 53 ALA B N 1
ATOM 2405 C CA . ALA B 1 53 ? 11.594 -16.703 -7.34 1 88.25 53 ALA B CA 1
ATOM 2406 C C . ALA B 1 53 ? 11.867 -15.617 -6.293 1 88.25 53 ALA B C 1
ATOM 2408 O O . ALA B 1 53 ? 10.938 -15.07 -5.699 1 88.25 53 ALA B O 1
ATOM 2409 N N . VAL B 1 54 ? 13.109 -15.359 -6.113 1 85.94 54 VAL B N 1
ATOM 2410 C CA . VAL B 1 54 ? 13.508 -14.328 -5.16 1 85.94 54 VAL B CA 1
ATOM 2411 C C . VAL B 1 54 ? 12.93 -12.977 -5.586 1 85.94 54 VAL B C 1
ATOM 2413 O O . VAL B 1 54 ? 12.352 -12.258 -4.773 1 85.94 54 VAL B O 1
ATOM 2416 N N . ILE B 1 55 ? 13.086 -12.688 -6.832 1 90.81 55 ILE B N 1
ATOM 2417 C CA . ILE B 1 55 ? 12.562 -11.43 -7.371 1 90.81 55 ILE B CA 1
ATOM 2418 C C . ILE B 1 55 ? 11.062 -11.352 -7.121 1 90.81 55 ILE B C 1
ATOM 2420 O O . ILE B 1 55 ? 10.562 -10.352 -6.598 1 90.81 55 ILE B O 1
ATOM 2424 N N . ARG B 1 56 ? 10.383 -12.391 -7.469 1 88.62 56 ARG B N 1
ATOM 2425 C CA . ARG B 1 56 ? 8.93 -12.422 -7.328 1 88.62 56 ARG B CA 1
ATOM 2426 C C . ARG B 1 56 ? 8.516 -12.227 -5.871 1 88.62 56 ARG B C 1
ATOM 2428 O O . ARG B 1 56 ? 7.602 -11.453 -5.582 1 88.62 56 ARG B O 1
ATOM 2435 N N . HIS B 1 57 ? 9.141 -12.891 -4.941 1 83.56 57 HIS B N 1
ATOM 2436 C CA . HIS B 1 57 ? 8.812 -12.805 -3.521 1 83.56 57 HIS B CA 1
ATOM 2437 C C . HIS B 1 57 ? 9.07 -11.406 -2.975 1 83.56 57 HIS B C 1
ATOM 2439 O O . HIS B 1 57 ? 8.242 -10.852 -2.256 1 83.56 57 HIS B O 1
ATOM 2445 N N . LEU B 1 58 ? 10.188 -10.844 -3.301 1 83.19 58 LEU B N 1
ATOM 2446 C CA . LEU B 1 58 ? 10.547 -9.516 -2.793 1 83.19 58 LEU B CA 1
ATOM 2447 C C . LEU B 1 58 ? 9.648 -8.445 -3.4 1 83.19 58 LEU B C 1
ATOM 2449 O O . LEU B 1 58 ? 9.266 -7.492 -2.721 1 83.19 58 LEU B O 1
ATOM 2453 N N . ARG B 1 59 ? 9.289 -8.68 -4.684 1 84.69 59 ARG B N 1
ATOM 2454 C CA . ARG B 1 59 ? 8.359 -7.75 -5.32 1 84.69 59 ARG B CA 1
ATOM 2455 C C . ARG B 1 59 ? 6.984 -7.812 -4.656 1 84.69 59 ARG B C 1
ATOM 2457 O O . ARG B 1 59 ? 6.301 -6.793 -4.535 1 84.69 59 ARG B O 1
ATOM 2464 N N . ALA B 1 60 ? 6.613 -9.039 -4.297 1 77.88 60 ALA B N 1
ATOM 2465 C CA . ALA B 1 60 ? 5.332 -9.211 -3.617 1 77.88 60 ALA B CA 1
ATOM 2466 C C . ALA B 1 60 ? 5.301 -8.43 -2.307 1 77.88 60 ALA B C 1
ATOM 2468 O O . ALA B 1 60 ? 4.227 -8.055 -1.823 1 77.88 60 ALA B O 1
ATOM 2469 N N . LEU B 1 61 ? 6.469 -8.133 -1.714 1 75.06 61 LEU B N 1
ATOM 2470 C CA . LEU B 1 61 ? 6.586 -7.383 -0.468 1 75.06 61 LEU B CA 1
ATOM 2471 C C . LEU B 1 61 ? 6.867 -5.91 -0.744 1 75.06 61 LEU B C 1
ATOM 2473 O O . LEU B 1 61 ? 7.195 -5.152 0.173 1 75.06 61 LEU B O 1
ATOM 2477 N N . ASP B 1 62 ? 6.852 -5.543 -2.027 1 76.31 62 ASP B N 1
ATOM 2478 C CA . ASP B 1 62 ? 7.035 -4.172 -2.484 1 76.31 62 ASP B CA 1
ATOM 2479 C C . ASP B 1 62 ? 8.453 -3.684 -2.209 1 76.31 62 ASP B C 1
ATOM 2481 O O . ASP B 1 62 ? 8.672 -2.504 -1.923 1 76.31 62 ASP B O 1
ATOM 2485 N N . VAL B 1 63 ? 9.344 -4.598 -2.145 1 78.88 63 VAL B N 1
ATOM 2486 C CA . VAL B 1 63 ? 10.742 -4.207 -2.064 1 78.88 63 VAL B CA 1
ATOM 2487 C C . VAL B 1 63 ? 11.164 -3.514 -3.359 1 78.88 63 VAL B C 1
ATOM 2489 O O . VAL B 1 63 ? 10.883 -4.012 -4.453 1 78.88 63 VAL B O 1
ATOM 2492 N N . PRO B 1 64 ? 11.781 -2.393 -3.297 1 82.44 64 PRO B N 1
ATOM 2493 C CA . PRO B 1 64 ? 12.195 -1.686 -4.512 1 82.44 64 PRO B CA 1
ATOM 2494 C C . PRO B 1 64 ? 13.227 -2.469 -5.324 1 82.44 64 PRO B C 1
ATOM 2496 O O . PRO B 1 64 ? 14 -3.246 -4.766 1 82.44 64 PRO B O 1
ATOM 2499 N N . LEU B 1 65 ? 13.25 -2.219 -6.668 1 88 65 LEU B N 1
ATOM 2500 C CA . LEU B 1 65 ? 14.094 -2.961 -7.598 1 88 65 LEU B CA 1
ATOM 2501 C C . LEU B 1 65 ? 15.57 -2.77 -7.258 1 88 65 LEU B C 1
ATOM 2503 O O . LEU B 1 65 ? 16.375 -3.695 -7.41 1 88 65 LEU B O 1
ATOM 2507 N N . ALA B 1 66 ? 15.867 -1.532 -6.77 1 87.25 66 ALA B N 1
ATOM 2508 C CA . ALA B 1 66 ? 17.25 -1.263 -6.406 1 87.25 66 ALA B CA 1
ATOM 2509 C C . ALA B 1 66 ? 17.719 -2.178 -5.277 1 87.25 66 ALA B C 1
ATOM 2511 O O . ALA B 1 66 ? 18.828 -2.717 -5.316 1 87.25 66 ALA B O 1
ATOM 2512 N N . ALA B 1 67 ? 16.891 -2.379 -4.305 1 84.44 67 ALA B N 1
ATOM 2513 C CA . ALA B 1 67 ? 17.203 -3.258 -3.176 1 84.44 67 ALA B CA 1
ATOM 2514 C C . ALA B 1 67 ? 17.266 -4.715 -3.617 1 84.44 67 ALA B C 1
ATOM 2516 O O . ALA B 1 67 ? 18.094 -5.484 -3.139 1 84.44 67 ALA B O 1
ATOM 2517 N N . ILE B 1 68 ? 16.406 -5.121 -4.539 1 89.75 68 ILE B N 1
ATOM 2518 C CA . ILE B 1 68 ? 16.391 -6.488 -5.047 1 89.75 68 ILE B CA 1
ATOM 2519 C C . ILE B 1 68 ? 17.703 -6.777 -5.773 1 89.75 68 ILE B C 1
ATOM 2521 O O . ILE B 1 68 ? 18.281 -7.852 -5.613 1 89.75 68 ILE B O 1
ATOM 2525 N N . ARG B 1 69 ? 18.156 -5.805 -6.527 1 90.81 69 ARG B N 1
ATOM 2526 C CA . ARG B 1 69 ? 19.422 -5.953 -7.223 1 90.81 69 ARG B CA 1
ATOM 2527 C C . ARG B 1 69 ? 20.562 -6.203 -6.238 1 90.81 69 ARG B C 1
ATOM 2529 O O . ARG B 1 69 ? 21.453 -7.02 -6.5 1 90.81 69 ARG B O 1
ATOM 2536 N N . GLU B 1 70 ? 20.469 -5.434 -5.223 1 87.88 70 GLU B N 1
ATOM 2537 C CA . GLU B 1 70 ? 21.5 -5.59 -4.195 1 87.88 70 GLU B CA 1
ATOM 2538 C C . GLU B 1 70 ? 21.484 -7.004 -3.619 1 87.88 70 GLU B C 1
ATOM 2540 O O . GLU B 1 70 ? 22.547 -7.602 -3.414 1 87.88 70 GLU B O 1
ATOM 2545 N N . VAL B 1 71 ? 20.375 -7.57 -3.322 1 86.38 71 VAL B N 1
ATOM 2546 C CA . VAL B 1 71 ? 20.219 -8.906 -2.762 1 86.38 71 VAL B CA 1
ATOM 2547 C C . VAL B 1 71 ? 20.75 -9.953 -3.744 1 86.38 71 VAL B C 1
ATOM 2549 O O . VAL B 1 71 ? 21.516 -10.836 -3.361 1 86.38 71 VAL B O 1
ATOM 2552 N N . LEU B 1 72 ? 20.375 -9.82 -5.043 1 87.44 72 LEU B N 1
ATOM 2553 C CA . LEU B 1 72 ? 20.766 -10.789 -6.051 1 87.44 72 LEU B CA 1
ATOM 2554 C C . LEU B 1 72 ? 22.281 -10.734 -6.289 1 87.44 72 LEU B C 1
ATOM 2556 O O . LEU B 1 72 ? 22.906 -11.758 -6.539 1 87.44 72 LEU B O 1
ATOM 2560 N N . ALA B 1 73 ? 22.812 -9.508 -6.219 1 86.75 73 ALA B N 1
ATOM 2561 C CA . ALA B 1 73 ? 24.234 -9.32 -6.48 1 86.75 73 ALA B CA 1
ATOM 2562 C C . ALA B 1 73 ? 25.078 -9.898 -5.355 1 86.75 73 ALA B C 1
ATOM 2564 O O . ALA B 1 73 ? 26.141 -10.469 -5.602 1 86.75 73 ALA B O 1
ATOM 2565 N N . SER B 1 74 ? 24.656 -9.703 -4.184 1 83.94 74 SER B N 1
ATOM 2566 C CA . SER B 1 74 ? 25.453 -10.109 -3.037 1 83.94 74 SER B CA 1
ATOM 2567 C C . SER B 1 74 ? 25.375 -11.609 -2.809 1 83.94 74 SER B C 1
ATOM 2569 O O . SER B 1 74 ? 26.359 -12.242 -2.416 1 83.94 74 SER B O 1
ATOM 2571 N N . ARG B 1 75 ? 24.375 -12.211 -3.102 1 78.25 75 ARG B N 1
ATOM 2572 C CA . ARG B 1 75 ? 24.078 -13.609 -2.816 1 78.25 75 ARG B CA 1
ATOM 2573 C C . ARG B 1 75 ? 24.438 -13.969 -1.381 1 78.25 75 ARG B C 1
ATOM 2575 O O . ARG B 1 75 ? 24.906 -15.078 -1.111 1 78.25 75 ARG B O 1
ATOM 2582 N N . ASP B 1 76 ? 24.344 -12.93 -0.453 1 78.56 76 ASP B N 1
ATOM 2583 C CA . ASP B 1 76 ? 24.703 -13.039 0.959 1 78.56 76 ASP B CA 1
ATOM 2584 C C . ASP B 1 76 ? 23.453 -13.008 1.84 1 78.56 76 ASP B C 1
ATOM 2586 O O . ASP B 1 76 ? 22.719 -12.023 1.838 1 78.56 76 ASP B O 1
ATOM 2590 N N . PRO B 1 77 ? 23.312 -14.141 2.574 1 72 77 PRO B N 1
ATOM 2591 C CA . PRO B 1 77 ? 22.156 -14.172 3.473 1 72 77 PRO B CA 1
ATOM 2592 C C . PRO B 1 77 ? 22.141 -13.008 4.457 1 72 77 PRO B C 1
ATOM 2594 O O . PRO B 1 77 ? 21.062 -12.57 4.879 1 72 77 PRO B O 1
ATOM 2597 N N . ALA B 1 78 ? 23.312 -12.5 4.754 1 78.5 78 ALA B N 1
ATOM 2598 C CA . ALA B 1 78 ? 23.359 -11.375 5.684 1 78.5 78 ALA B CA 1
ATOM 2599 C C . ALA B 1 78 ? 22.75 -10.125 5.062 1 78.5 78 ALA B C 1
ATOM 2601 O O . ALA B 1 78 ? 22.078 -9.352 5.746 1 78.5 78 ALA B O 1
ATOM 2602 N N . VAL B 1 79 ? 23.047 -9.953 3.771 1 81 79 VAL B N 1
ATOM 2603 C CA . VAL B 1 79 ? 22.5 -8.805 3.07 1 81 79 VAL B CA 1
ATOM 2604 C C . VAL B 1 79 ? 20.984 -8.961 2.947 1 81 79 VAL B C 1
ATOM 2606 O O . VAL B 1 79 ? 20.234 -8 3.17 1 81 79 VAL B O 1
ATOM 2609 N N . THR B 1 80 ? 20.562 -10.141 2.602 1 75.19 80 THR B N 1
ATOM 2610 C CA . THR B 1 80 ? 19.125 -10.43 2.52 1 75.19 80 THR B CA 1
ATOM 2611 C C . THR B 1 80 ? 18.438 -10.133 3.848 1 75.19 80 THR B C 1
ATOM 2613 O O . THR B 1 80 ? 17.391 -9.484 3.879 1 75.19 80 THR B O 1
ATOM 2616 N N . ARG B 1 81 ? 19.031 -10.555 4.926 1 73.75 81 ARG B N 1
ATOM 2617 C CA . ARG B 1 81 ? 18.484 -10.328 6.254 1 73.75 81 ARG B CA 1
ATOM 2618 C C . ARG B 1 81 ? 18.391 -8.836 6.562 1 73.75 81 ARG B C 1
ATOM 2620 O O . ARG B 1 81 ? 17.391 -8.367 7.109 1 73.75 81 ARG B O 1
ATOM 2627 N N . ARG B 1 82 ? 19.391 -8.156 6.242 1 80.81 82 ARG B N 1
ATOM 2628 C CA . ARG B 1 82 ? 19.391 -6.719 6.488 1 80.81 82 ARG B CA 1
ATOM 2629 C C . ARG B 1 82 ? 18.25 -6.035 5.75 1 80.81 82 ARG B C 1
ATOM 2631 O O . ARG B 1 82 ? 17.547 -5.211 6.324 1 80.81 82 ARG B O 1
ATOM 2638 N N . VAL B 1 83 ? 18.125 -6.371 4.516 1 74.88 83 VAL B N 1
ATOM 2639 C CA . VAL B 1 83 ? 17.062 -5.793 3.701 1 74.88 83 VAL B CA 1
ATOM 2640 C C . VAL B 1 83 ? 15.695 -6.121 4.312 1 74.88 83 VAL B C 1
ATOM 2642 O O . VAL B 1 83 ? 14.812 -5.262 4.383 1 74.88 83 VAL B O 1
ATOM 2645 N N . LEU B 1 84 ? 15.562 -7.234 4.84 1 71.38 84 LEU B N 1
ATOM 2646 C CA . LEU B 1 84 ? 14.289 -7.684 5.398 1 71.38 84 LEU B CA 1
ATOM 2647 C C . LEU B 1 84 ? 14.016 -7 6.734 1 71.38 84 LEU B C 1
ATOM 2649 O O . LEU B 1 84 ? 12.867 -6.652 7.031 1 71.38 84 LEU B O 1
ATOM 2653 N N . VAL B 1 85 ? 15.016 -6.941 7.535 1 72.56 85 VAL B N 1
ATOM 2654 C CA . VAL B 1 85 ? 14.883 -6.254 8.82 1 72.56 85 VAL B CA 1
ATOM 2655 C C . VAL B 1 85 ? 14.461 -4.805 8.586 1 72.56 85 VAL B C 1
ATOM 2657 O O . VAL B 1 85 ? 13.562 -4.297 9.266 1 72.56 85 VAL B O 1
ATOM 2660 N N . GLU B 1 86 ? 15.18 -4.262 7.676 1 74.62 86 GLU B N 1
ATOM 2661 C CA . GLU B 1 86 ? 14.82 -2.885 7.352 1 74.62 86 GLU B CA 1
ATOM 2662 C C . GLU B 1 86 ? 13.367 -2.779 6.91 1 74.62 86 GLU B C 1
ATOM 2664 O O . GLU B 1 86 ? 12.648 -1.863 7.324 1 74.62 86 GLU B O 1
ATOM 2669 N N . HIS B 1 87 ? 13 -3.73 6.199 1 69.31 87 HIS B N 1
ATOM 2670 C CA . HIS B 1 87 ? 11.609 -3.76 5.758 1 69.31 87 HIS B CA 1
ATOM 2671 C C . HIS B 1 87 ? 10.664 -4.012 6.926 1 69.31 87 HIS B C 1
ATOM 2673 O O . HIS B 1 87 ? 9.625 -3.361 7.039 1 69.31 87 HIS B O 1
ATOM 2679 N N . HIS B 1 88 ? 11.07 -4.887 7.75 1 68 88 HIS B N 1
ATOM 2680 C CA . HIS B 1 88 ? 10.281 -5.191 8.938 1 68 88 HIS B CA 1
ATOM 2681 C C . HIS B 1 88 ? 10.148 -3.965 9.836 1 68 88 HIS B C 1
ATOM 2683 O O . HIS B 1 88 ? 9.055 -3.666 10.32 1 68 88 HIS B O 1
ATOM 2689 N N . GLU B 1 89 ? 11.156 -3.404 10.094 1 70.25 89 GLU B N 1
ATOM 2690 C CA . GLU B 1 89 ? 11.133 -2.205 10.922 1 70.25 89 GLU B CA 1
ATOM 2691 C C . GLU B 1 89 ? 10.219 -1.139 10.328 1 70.25 89 GLU B C 1
ATOM 2693 O O . GLU B 1 89 ? 9.484 -0.463 11.055 1 70.25 89 GLU B O 1
ATOM 2698 N N . ARG B 1 90 ? 10.305 -1.14 9.07 1 69.44 90 ARG B N 1
ATOM 2699 C CA . ARG B 1 90 ? 9.414 -0.202 8.391 1 69.44 90 ARG B CA 1
ATOM 2700 C C . ARG B 1 90 ? 7.957 -0.6 8.586 1 69.44 90 ARG B C 1
ATOM 2702 O O . ARG B 1 90 ? 7.102 0.253 8.844 1 69.44 90 ARG B O 1
ATOM 2709 N N . THR B 1 91 ? 7.781 -1.83 8.547 1 65.56 91 THR B N 1
ATOM 2710 C CA . THR B 1 91 ? 6.43 -2.348 8.727 1 65.56 91 THR B CA 1
ATOM 2711 C C . THR B 1 91 ? 5.949 -2.125 10.156 1 65.56 91 THR B C 1
ATOM 2713 O O . THR B 1 91 ? 4.801 -1.742 10.383 1 65.56 91 THR B O 1
ATOM 2716 N N . LEU B 1 92 ? 6.801 -2.338 11.156 1 65.75 92 LEU B N 1
ATOM 2717 C CA . LEU B 1 92 ? 6.457 -2.121 12.555 1 65.75 92 LEU B CA 1
ATOM 2718 C C . LEU B 1 92 ? 6.188 -0.645 12.828 1 65.75 92 LEU B C 1
ATOM 2720 O O . LEU B 1 92 ? 5.262 -0.303 13.57 1 65.75 92 LEU B O 1
ATOM 2724 N N . ALA B 1 93 ? 7.074 0.118 12.32 1 68.94 93 ALA B N 1
ATOM 2725 C CA . ALA B 1 93 ? 6.863 1.554 12.492 1 68.94 93 ALA B CA 1
ATOM 2726 C C . ALA B 1 93 ? 5.523 1.986 11.906 1 68.94 93 ALA B C 1
ATOM 2728 O O . ALA B 1 93 ? 4.82 2.814 12.492 1 68.94 93 ALA B O 1
ATOM 2729 N N . GLN B 1 94 ? 5.242 1.292 10.898 1 65.75 94 GLN B N 1
ATOM 2730 C CA . GLN B 1 94 ? 3.949 1.571 10.281 1 65.75 94 GLN B CA 1
ATOM 2731 C C . GLN B 1 94 ? 2.801 1.098 11.164 1 65.75 94 GLN B C 1
ATOM 2733 O O . GLN B 1 94 ? 1.793 1.792 11.312 1 65.75 94 GLN B O 1
ATOM 2738 N N . GLN B 1 95 ? 3.031 0.019 11.836 1 65.25 95 GLN B N 1
ATOM 2739 C CA . GLN B 1 95 ? 2.016 -0.506 12.742 1 65.25 95 GLN B CA 1
ATOM 2740 C C . GLN B 1 95 ? 1.814 0.421 13.938 1 65.25 95 GLN B C 1
ATOM 2742 O O . GLN B 1 95 ? 0.681 0.666 14.359 1 65.25 95 GLN B O 1
ATOM 2747 N N . ALA B 1 96 ? 2.904 0.826 14.539 1 69.38 96 ALA B N 1
ATOM 2748 C CA . ALA B 1 96 ? 2.812 1.755 15.664 1 69.38 96 ALA B CA 1
ATOM 2749 C C . ALA B 1 96 ? 2.096 3.039 15.258 1 69.38 96 ALA B C 1
ATOM 2751 O O . ALA B 1 96 ? 1.3 3.584 16.031 1 69.38 96 ALA B O 1
ATOM 2752 N N . ARG B 1 97 ? 2.406 3.418 14.062 1 68.5 97 ARG B N 1
ATOM 2753 C CA . ARG B 1 97 ? 1.725 4.602 13.555 1 68.5 97 ARG B CA 1
ATOM 2754 C C . ARG B 1 97 ? 0.226 4.355 13.414 1 68.5 97 ARG B C 1
ATOM 2756 O O . ARG B 1 97 ? -0.586 5.203 13.789 1 68.5 97 ARG B O 1
ATOM 2763 N N . VAL B 1 98 ? -0.064 3.201 13.062 1 65.19 98 VAL B N 1
ATOM 2764 C CA . VAL B 1 98 ? -1.465 2.826 12.898 1 65.19 98 VAL B CA 1
ATOM 2765 C C . VAL B 1 98 ? -2.156 2.811 14.258 1 65.19 98 VAL B C 1
ATOM 2767 O O . VAL B 1 98 ? -3.266 3.33 14.406 1 65.19 98 VAL B O 1
ATOM 2770 N N . GLU B 1 99 ? -1.486 2.338 15.281 1 67.38 99 GLU B N 1
ATOM 2771 C CA . GLU B 1 99 ? -2.064 2.277 16.625 1 67.38 99 GLU B CA 1
ATOM 2772 C C . GLU B 1 99 ? -2.266 3.676 17.203 1 67.38 99 GLU B C 1
ATOM 2774 O O . GLU B 1 99 ? -3.275 3.941 17.859 1 67.38 99 GLU B O 1
ATOM 2779 N N . GLN B 1 100 ? -1.305 4.484 16.984 1 71.75 100 GLN B N 1
ATOM 2780 C CA . GLN B 1 100 ? -1.436 5.859 17.453 1 71.75 100 GLN B CA 1
ATOM 2781 C C . GLN B 1 100 ? -2.607 6.562 16.781 1 71.75 100 GLN B C 1
ATOM 2783 O O . GLN B 1 100 ? -3.391 7.25 17.438 1 71.75 100 GLN B O 1
ATOM 2788 N N . ILE B 1 101 ? -2.756 6.312 15.57 1 69.69 101 ILE B N 1
ATOM 2789 C CA . ILE B 1 101 ? -3.844 6.922 14.812 1 69.69 101 ILE B CA 1
ATOM 2790 C C . ILE B 1 101 ? -5.184 6.398 15.32 1 69.69 101 ILE B C 1
ATOM 2792 O O . ILE B 1 101 ? -6.141 7.16 15.469 1 69.69 101 ILE B O 1
ATOM 2796 N N . LEU B 1 102 ? -5.184 5.203 15.641 1 66.06 102 LEU B N 1
ATOM 2797 C CA . LEU B 1 102 ? -6.414 4.609 16.156 1 66.06 102 LEU B CA 1
ATOM 2798 C C . LEU B 1 102 ? -6.793 5.223 17.5 1 66.06 102 LEU B C 1
ATOM 2800 O O . LEU B 1 102 ? -7.969 5.484 17.75 1 66.06 102 LEU B O 1
ATOM 2804 N N . ARG B 1 103 ? -5.828 5.383 18.344 1 70.38 103 ARG B N 1
ATOM 2805 C CA . ARG B 1 103 ? -6.098 5.988 19.641 1 70.38 103 ARG B CA 1
ATOM 2806 C C . ARG B 1 103 ? -6.648 7.398 19.484 1 70.38 103 ARG B C 1
ATOM 2808 O O . ARG B 1 103 ? -7.648 7.754 20.125 1 70.38 103 ARG B O 1
ATOM 2815 N N . VAL B 1 104 ? -6.023 8.148 18.656 1 72.56 104 VAL B N 1
ATOM 2816 C CA . VAL B 1 104 ? -6.449 9.523 18.438 1 72.56 104 VAL B CA 1
ATOM 2817 C C . VAL B 1 104 ? -7.848 9.547 17.828 1 72.56 104 VAL B C 1
ATOM 2819 O O . VAL B 1 104 ? -8.695 10.352 18.219 1 72.56 104 VAL B O 1
ATOM 2822 N N . THR B 1 105 ? -8.062 8.695 16.891 1 74.31 105 THR B N 1
ATOM 2823 C CA . THR B 1 105 ? -9.367 8.586 16.25 1 74.31 105 THR B CA 1
ATOM 2824 C C . THR B 1 105 ? -10.445 8.211 17.266 1 74.31 105 THR B C 1
ATOM 2826 O O . THR B 1 105 ? -11.547 8.766 17.234 1 74.31 105 THR B O 1
ATOM 2829 N N . GLY B 1 106 ? -10.109 7.258 18.125 1 71.44 106 GLY B N 1
ATOM 2830 C CA . GLY B 1 106 ? -11.047 6.891 19.172 1 71.44 106 GLY B CA 1
ATOM 2831 C C . GLY B 1 106 ? -11.422 8.055 20.078 1 71.44 106 GLY B C 1
ATOM 2832 O O . GLY B 1 106 ? -12.602 8.227 20.406 1 71.44 106 GLY B O 1
ATOM 2833 N N . ASP B 1 107 ? -10.508 8.82 20.453 1 72.81 107 ASP B N 1
ATOM 2834 C CA . ASP B 1 107 ? -10.75 9.992 21.297 1 72.81 107 ASP B CA 1
ATOM 2835 C C . ASP B 1 107 ? -11.633 11.008 20.594 1 72.81 107 ASP B C 1
ATOM 2837 O O . ASP B 1 107 ? -12.531 11.594 21.203 1 72.81 107 ASP B O 1
ATOM 2841 N N . LEU B 1 108 ? -11.359 11.156 19.312 1 73.38 108 LEU B N 1
ATOM 2842 C CA . LEU B 1 108 ? -12.117 12.125 18.531 1 73.38 108 LEU B CA 1
ATOM 2843 C C . LEU B 1 108 ? -13.555 11.664 18.344 1 73.38 108 LEU B C 1
ATOM 2845 O O . LEU B 1 108 ? -14.477 12.477 18.312 1 73.38 108 LEU B O 1
ATOM 2849 N N . LEU B 1 109 ? -13.68 10.398 18.219 1 72.5 109 LEU B N 1
ATOM 2850 C CA . LEU B 1 109 ? -15.016 9.852 18.031 1 72.5 109 LEU B CA 1
ATOM 2851 C C . LEU B 1 109 ? -15.828 9.953 19.328 1 72.5 109 LEU B C 1
ATOM 2853 O O . LEU B 1 109 ? -17.031 10.195 19.281 1 72.5 109 LEU B O 1
ATOM 2857 N N . ALA B 1 110 ? -15.195 9.719 20.453 1 71.5 110 ALA B N 1
ATOM 2858 C CA . ALA B 1 110 ? -15.883 9.797 21.75 1 71.5 110 ALA B CA 1
ATOM 2859 C C . ALA B 1 110 ? -16.344 11.227 22.031 1 71.5 110 ALA B C 1
ATOM 2861 O O . ALA B 1 110 ? -17.422 11.438 22.594 1 71.5 110 ALA B O 1
ATOM 2862 N N . ASP B 1 111 ? -15.469 12.141 21.656 1 68.88 111 ASP B N 1
ATOM 2863 C CA . ASP B 1 111 ? -15.789 13.555 21.828 1 68.88 111 ASP B CA 1
ATOM 2864 C C . ASP B 1 111 ? -15.281 14.367 20.641 1 68.88 111 ASP B C 1
ATOM 2866 O O . ASP B 1 111 ? -14.203 14.961 20.688 1 68.88 111 ASP B O 1
ATOM 2870 N N . PRO B 1 112 ? -16.203 14.281 19.578 1 62.56 112 PRO B N 1
ATOM 2871 C CA . PRO B 1 112 ? -15.766 14.977 18.375 1 62.56 112 PRO B CA 1
ATOM 2872 C C . PRO B 1 112 ? -15.398 16.438 18.625 1 62.56 112 PRO B C 1
ATOM 2874 O O . PRO B 1 112 ? -14.617 17.016 17.875 1 62.56 112 PRO B O 1
ATOM 2877 N N . ALA B 1 113 ? -16.125 16.922 19.641 1 58.81 113 ALA B N 1
ATOM 2878 C CA . ALA B 1 113 ? -15.867 18.328 19.953 1 58.81 113 ALA B CA 1
ATOM 2879 C C . ALA B 1 113 ? -14.555 18.484 20.719 1 58.81 113 ALA B C 1
ATOM 2881 O O . ALA B 1 113 ? -14.008 19.594 20.781 1 58.81 113 ALA B O 1
ATOM 2882 N N . ALA B 1 114 ? -14.148 17.297 21.391 1 57.44 114 ALA B N 1
ATOM 2883 C CA . ALA B 1 114 ? -12.922 17.391 22.188 1 57.44 114 ALA B CA 1
ATOM 2884 C C . ALA B 1 114 ? -11.695 17.531 21.297 1 57.44 114 ALA B C 1
ATOM 2886 O O . ALA B 1 114 ? -11.109 16.531 20.875 1 57.44 114 ALA B O 1
ATOM 2887 N N . VAL B 1 115 ? -11.75 18.234 20.25 1 53.44 115 VAL B N 1
ATOM 2888 C CA . VAL B 1 115 ? -10.625 18.578 19.391 1 53.44 115 VAL B CA 1
ATOM 2889 C C . VAL B 1 115 ? -9.438 19.031 20.234 1 53.44 115 VAL B C 1
ATOM 2891 O O . VAL B 1 115 ? -9.625 19.578 21.328 1 53.44 115 VAL B O 1
ATOM 2894 N N . THR B 1 116 ? -8.305 18.359 20.328 1 56.09 116 THR B N 1
ATOM 2895 C CA . THR B 1 116 ? -7.168 18.828 21.125 1 56.09 116 THR B CA 1
ATOM 2896 C C . THR B 1 116 ? -7.129 20.344 21.188 1 56.09 116 THR B C 1
ATOM 2898 O O . THR B 1 116 ? -6.918 21.016 20.172 1 56.09 116 THR B O 1
ATOM 2901 N N . PRO B 1 117 ? -7.652 20.812 22.359 1 60.38 117 PRO B N 1
ATOM 2902 C CA . PRO B 1 117 ? -7.805 22.25 22.641 1 60.38 117 PRO B CA 1
ATOM 2903 C C . PRO B 1 117 ? -6.473 23 22.625 1 60.38 117 PRO B C 1
ATOM 2905 O O . PRO B 1 117 ? -5.734 22.984 23.609 1 60.38 117 PRO B O 1
ATOM 2908 N N . ALA B 1 118 ? -5.555 22.859 21.516 1 72.75 118 ALA B N 1
ATOM 2909 C CA . ALA B 1 118 ? -4.473 23.844 21.625 1 72.75 118 ALA B CA 1
ATOM 2910 C C . ALA B 1 118 ? -5.008 25.219 22 1 72.75 118 ALA B C 1
ATOM 2912 O O . ALA B 1 118 ? -6.129 25.578 21.625 1 72.75 118 ALA B O 1
ATOM 2913 N N . VAL B 1 119 ? -4.32 25.828 22.938 1 85.38 119 VAL B N 1
ATOM 2914 C CA . VAL B 1 119 ? -4.672 27.188 23.312 1 85.38 119 VAL B CA 1
ATOM 2915 C C . VAL B 1 119 ? -4.48 28.125 22.125 1 85.38 119 VAL B C 1
ATOM 2917 O O . VAL B 1 119 ? -3.404 28.156 21.516 1 85.38 119 VAL B O 1
ATOM 2920 N N . VAL B 1 120 ? -5.613 28.656 21.703 1 94.75 120 VAL B N 1
ATOM 2921 C CA . VAL B 1 120 ? -5.531 29.641 20.609 1 94.75 120 VAL B CA 1
ATOM 2922 C C . VAL B 1 120 ? -5.582 31.047 21.188 1 94.75 120 VAL B C 1
ATOM 2924 O O . VAL B 1 120 ? -6.457 31.375 21.984 1 94.75 120 VAL B O 1
ATOM 2927 N N . THR B 1 121 ? -4.59 31.844 20.875 1 95.44 121 THR B N 1
ATOM 2928 C CA . THR B 1 121 ? -4.555 33.219 21.312 1 95.44 121 THR B CA 1
ATOM 2929 C C . THR B 1 121 ? -4.441 34.156 20.109 1 95.44 121 THR B C 1
ATOM 2931 O O . THR B 1 121 ? -3.891 33.781 19.062 1 95.44 121 THR B O 1
ATOM 2934 N N . GLU B 1 122 ? -5.055 35.281 20.219 1 96.31 122 GLU B N 1
ATOM 2935 C CA . GLU B 1 122 ? -4.844 36.312 19.219 1 96.31 122 GLU B CA 1
ATOM 2936 C C . GLU B 1 122 ? -3.596 37.125 19.531 1 96.31 122 GLU B C 1
ATOM 2938 O O . GLU B 1 122 ? -3.357 37.5 20.688 1 96.31 122 GLU B O 1
ATOM 2943 N N . ARG B 1 123 ? -2.777 37.344 18.562 1 97.19 123 ARG B N 1
ATOM 2944 C CA . ARG B 1 123 ? -1.539 38.094 18.734 1 97.19 123 ARG B CA 1
ATOM 2945 C C . ARG B 1 123 ? -1.305 39.062 17.562 1 97.19 123 ARG B C 1
ATOM 2947 O O . ARG B 1 123 ? -1.576 38.688 16.406 1 97.19 123 ARG B O 1
ATOM 2954 N N . THR B 1 124 ? -0.917 40.25 17.828 1 97.62 124 THR B N 1
ATOM 2955 C CA . THR B 1 124 ? -0.406 41.156 16.812 1 97.62 124 THR B CA 1
ATOM 2956 C C . THR B 1 124 ? 1.106 41 16.656 1 97.62 124 THR B C 1
ATOM 2958 O O . THR B 1 124 ? 1.842 41.125 17.641 1 97.62 124 THR B O 1
ATOM 2961 N N . MET B 1 125 ? 1.538 40.719 15.516 1 96.62 125 MET B N 1
ATOM 2962 C CA . MET B 1 125 ? 2.959 40.5 15.258 1 96.62 125 MET B CA 1
ATOM 2963 C C . MET B 1 125 ? 3.506 41.531 14.281 1 96.62 125 MET B C 1
ATOM 2965 O O . MET B 1 125 ? 2.824 41.906 13.328 1 96.62 125 MET B O 1
ATOM 2969 N N . PRO B 1 126 ? 4.766 42 14.508 1 96.06 126 PRO B N 1
ATOM 2970 C CA . PRO B 1 126 ? 5.41 42.875 13.531 1 96.06 126 PRO B CA 1
ATOM 2971 C C . PRO B 1 126 ? 5.871 42.156 12.281 1 96.06 126 PRO B C 1
ATOM 2973 O O . PRO B 1 126 ? 5.977 40.906 12.289 1 96.06 126 PRO B O 1
ATOM 2976 N N . PRO B 1 127 ? 6.066 42.906 11.156 1 97 127 PRO B N 1
ATOM 2977 C CA . PRO B 1 127 ? 6.723 42.281 10.016 1 97 127 PRO B CA 1
ATOM 2978 C C . PRO B 1 127 ? 8.109 41.75 10.352 1 97 127 PRO B C 1
ATOM 2980 O O . PRO B 1 127 ? 8.758 42.219 11.281 1 97 127 PRO B O 1
ATOM 2983 N N . VAL B 1 128 ? 8.57 40.75 9.609 1 96.5 128 VAL B N 1
ATOM 2984 C CA . VAL B 1 128 ? 9.852 40.094 9.875 1 96.5 128 VAL B CA 1
ATOM 2985 C C . VAL B 1 128 ? 10.672 40.031 8.594 1 96.5 128 VAL B C 1
ATOM 2987 O O . VAL B 1 128 ? 10.164 39.625 7.539 1 96.5 128 VAL B O 1
ATOM 2990 N N . ARG B 1 129 ? 11.93 40.469 8.711 1 97.38 129 ARG B N 1
ATOM 2991 C CA . ARG B 1 129 ? 12.867 40.219 7.621 1 97.38 129 ARG B CA 1
ATOM 2992 C C . ARG B 1 129 ? 13.438 38.812 7.684 1 97.38 129 ARG B C 1
ATOM 2994 O O . ARG B 1 129 ? 13.766 38.312 8.766 1 97.38 129 ARG B O 1
ATOM 3001 N N . ALA B 1 130 ? 13.547 38.188 6.438 1 98.44 130 ALA B N 1
ATOM 3002 C CA . ALA B 1 130 ? 13.992 36.781 6.445 1 98.44 130 ALA B CA 1
ATOM 3003 C C . ALA B 1 130 ? 14.648 36.406 5.117 1 98.44 130 ALA B C 1
ATOM 3005 O O . ALA B 1 130 ? 14.445 37.094 4.109 1 98.44 130 ALA B O 1
ATOM 3006 N N . PHE B 1 131 ? 15.516 35.438 5.195 1 98.44 131 PHE B N 1
ATOM 3007 C CA . PHE B 1 131 ? 15.883 34.719 3.988 1 98.44 131 PHE B CA 1
ATOM 3008 C C . PHE B 1 131 ? 14.859 33.625 3.688 1 98.44 131 PHE B C 1
ATOM 3010 O O . PHE B 1 131 ? 14.375 32.969 4.598 1 98.44 131 PHE B O 1
ATOM 3017 N N . THR B 1 132 ? 14.469 33.562 2.385 1 98.31 132 THR B N 1
ATOM 3018 C CA . THR B 1 132 ? 13.391 32.625 2.043 1 98.31 132 THR B CA 1
ATOM 3019 C C . THR B 1 132 ? 13.789 31.75 0.858 1 98.31 132 THR B C 1
ATOM 3021 O O . THR B 1 132 ? 14.703 32.094 0.11 1 98.31 132 THR B O 1
ATOM 3024 N N . MET B 1 133 ? 13.219 30.656 0.803 1 97.69 133 MET B N 1
ATOM 3025 C CA . MET B 1 133 ? 13.258 29.734 -0.334 1 97.69 133 MET B CA 1
ATOM 3026 C C . MET B 1 133 ? 11.875 29.141 -0.603 1 97.69 133 MET B C 1
ATOM 3028 O O . MET B 1 133 ? 11.234 28.625 0.309 1 97.69 133 MET B O 1
ATOM 3032 N N . THR B 1 134 ? 11.414 29.297 -1.896 1 97.25 134 THR B N 1
ATOM 3033 C CA . THR B 1 134 ? 10.086 28.797 -2.238 1 97.25 134 THR B CA 1
ATOM 3034 C C . THR B 1 134 ? 10.172 27.625 -3.197 1 97.25 134 THR B C 1
ATOM 3036 O O . THR B 1 134 ? 10.984 27.625 -4.121 1 97.25 134 THR B O 1
ATOM 3039 N N . GLY B 1 135 ? 9.383 26.562 -2.863 1 95.62 135 GLY B N 1
ATOM 3040 C CA . GLY B 1 135 ? 9.25 25.406 -3.736 1 95.62 135 GLY B CA 1
ATOM 3041 C C . GLY B 1 135 ? 7.812 24.984 -3.959 1 95.62 135 GLY B C 1
ATOM 3042 O O . GLY B 1 135 ? 6.938 25.297 -3.143 1 95.62 135 GLY B O 1
ATOM 3043 N N . GLU B 1 136 ? 7.559 24.406 -5.078 1 95.56 136 GLU B N 1
ATOM 3044 C CA . GLU B 1 136 ? 6.27 23.781 -5.344 1 95.56 136 GLU B CA 1
ATOM 3045 C C . GLU B 1 136 ? 6.211 22.375 -4.762 1 95.56 136 GLU B C 1
ATOM 3047 O O . GLU B 1 136 ? 6.832 21.453 -5.289 1 95.56 136 GLU B O 1
ATOM 3052 N N . VAL B 1 137 ? 5.492 22.219 -3.662 1 93.12 137 VAL B N 1
ATOM 3053 C CA . VAL B 1 137 ? 5.535 20.969 -2.928 1 93.12 137 VAL B CA 1
ATOM 3054 C C . VAL B 1 137 ? 4.133 20.578 -2.461 1 93.12 137 VAL B C 1
ATOM 3056 O O . VAL B 1 137 ? 3.311 21.453 -2.178 1 93.12 137 VAL B O 1
ATOM 3059 N N . ARG B 1 138 ? 3.902 19.25 -2.508 1 89.12 138 ARG B N 1
ATOM 3060 C CA . ARG B 1 138 ? 2.707 18.766 -1.83 1 89.12 138 ARG B CA 1
ATOM 3061 C C . ARG B 1 138 ? 2.857 18.859 -0.315 1 89.12 138 ARG B C 1
ATOM 3063 O O . ARG B 1 138 ? 3.928 18.578 0.226 1 89.12 138 ARG B O 1
ATOM 3070 N N . GLU B 1 139 ? 1.758 19.266 0.345 1 77.81 139 GLU B N 1
ATOM 3071 C CA . GLU B 1 139 ? 1.853 19.562 1.773 1 77.81 139 GLU B CA 1
ATOM 3072 C C . GLU B 1 139 ? 2.146 18.297 2.572 1 77.81 139 GLU B C 1
ATOM 3074 O O . GLU B 1 139 ? 2.727 18.359 3.658 1 77.81 139 GLU B O 1
ATOM 3079 N N . ASP B 1 140 ? 1.771 17.125 2.016 1 75.12 140 ASP B N 1
ATOM 3080 C CA . ASP B 1 140 ? 2.072 15.891 2.725 1 75.12 140 ASP B CA 1
ATOM 3081 C C . ASP B 1 140 ? 3.52 15.461 2.49 1 75.12 140 ASP B C 1
ATOM 3083 O O . ASP B 1 140 ? 3.988 14.484 3.08 1 75.12 140 ASP B O 1
ATOM 3087 N N . GLN B 1 141 ? 4.277 16.172 1.692 1 76.56 141 GLN B N 1
ATOM 3088 C CA . GLN B 1 141 ? 5.672 15.867 1.386 1 76.56 141 GLN B CA 1
ATOM 3089 C C . GLN B 1 141 ? 6.578 17.047 1.727 1 76.56 141 GLN B C 1
ATOM 3091 O O . GLN B 1 141 ? 7.73 17.094 1.287 1 76.56 141 GLN B O 1
ATOM 3096 N N . PHE B 1 142 ? 6.156 17.938 2.512 1 85.12 142 PHE B N 1
ATOM 3097 C CA . PHE B 1 142 ? 6.879 19.203 2.658 1 85.12 142 PHE B CA 1
ATOM 3098 C C . PHE B 1 142 ? 8.086 19.016 3.57 1 85.12 142 PHE B C 1
ATOM 3100 O O . PHE B 1 142 ? 9.016 19.828 3.539 1 85.12 142 PHE B O 1
ATOM 3107 N N . ALA B 1 143 ? 8.094 17.984 4.379 1 84.06 143 ALA B N 1
ATOM 3108 C CA . ALA B 1 143 ? 9.203 17.75 5.301 1 84.06 143 ALA B CA 1
ATOM 3109 C C . ALA B 1 143 ? 10.523 17.641 4.555 1 84.06 143 ALA B C 1
ATOM 3111 O O . ALA B 1 143 ? 11.531 18.203 4.98 1 84.06 143 ALA B O 1
ATOM 3112 N N . ALA B 1 144 ? 10.523 16.922 3.471 1 83.62 144 ALA B N 1
ATOM 3113 C CA . ALA B 1 144 ? 11.727 16.766 2.664 1 83.62 144 ALA B CA 1
ATOM 3114 C C . ALA B 1 144 ? 12.211 18.109 2.119 1 83.62 144 ALA B C 1
ATOM 3116 O O . ALA B 1 144 ? 13.414 18.391 2.115 1 83.62 144 ALA B O 1
ATOM 3117 N N . PHE B 1 145 ? 11.305 18.875 1.643 1 91.88 145 PHE B N 1
ATOM 3118 C CA . PHE B 1 145 ? 11.633 20.203 1.138 1 91.88 145 PHE B CA 1
ATOM 3119 C C . PHE B 1 145 ? 12.273 21.062 2.227 1 91.88 145 PHE B C 1
ATOM 3121 O O . PHE B 1 145 ? 13.305 21.688 1.998 1 91.88 145 PHE B O 1
ATOM 3128 N N . LEU B 1 146 ? 11.711 21.062 3.396 1 92.88 146 LEU B N 1
ATOM 3129 C CA . LEU B 1 146 ? 12.242 21.859 4.504 1 92.88 146 LEU B CA 1
ATOM 3130 C C . LEU B 1 146 ? 13.625 21.359 4.906 1 92.88 146 LEU B C 1
ATOM 3132 O O . LEU B 1 146 ? 14.5 22.156 5.234 1 92.88 146 LEU B O 1
ATOM 3136 N N . GLY B 1 147 ? 13.781 20.109 4.906 1 91.06 147 GLY B N 1
ATOM 3137 C CA . GLY B 1 147 ? 15.078 19.516 5.219 1 91.06 147 GLY B CA 1
ATOM 3138 C C . GLY B 1 147 ? 16.188 20 4.305 1 91.06 147 GLY B C 1
ATOM 3139 O O . GLY B 1 147 ? 17.328 20.188 4.746 1 91.06 147 GLY B O 1
ATOM 3140 N N . GLU B 1 148 ? 15.867 20.219 3.127 1 92.44 148 GLU B N 1
ATOM 3141 C CA . GLU B 1 148 ? 16.828 20.703 2.15 1 92.44 148 GLU B CA 1
ATOM 3142 C C . GLU B 1 148 ? 16.984 22.219 2.23 1 92.44 148 GLU B C 1
ATOM 3144 O O . GLU B 1 148 ? 18.078 22.75 2.043 1 92.44 148 GLU B O 1
ATOM 3149 N N . ALA B 1 149 ? 15.953 22.891 2.469 1 95.94 149 ALA B N 1
ATOM 3150 C CA . ALA B 1 149 ? 15.906 24.359 2.4 1 95.94 149 ALA B CA 1
ATOM 3151 C C . ALA B 1 149 ? 16.656 24.984 3.572 1 95.94 149 ALA B C 1
ATOM 3153 O O . ALA B 1 149 ? 17.375 25.969 3.4 1 95.94 149 ALA B O 1
ATOM 3154 N N . TYR B 1 150 ? 16.547 24.453 4.777 1 96.25 150 TYR B N 1
ATOM 3155 C CA . TYR B 1 150 ? 17.031 25.125 5.973 1 96.25 150 TYR B CA 1
ATOM 3156 C C . TYR B 1 150 ? 18.547 25.203 5.988 1 96.25 150 TYR B C 1
ATOM 3158 O O . TYR B 1 150 ? 19.125 26.25 6.266 1 96.25 150 TYR B O 1
ATOM 3166 N N . PRO B 1 151 ? 19.234 24.031 5.652 1 95.81 151 PRO B N 1
ATOM 3167 C CA . PRO B 1 151 ? 20.688 24.156 5.555 1 95.81 151 PRO B CA 1
ATOM 3168 C C . PRO B 1 151 ? 21.109 25.25 4.57 1 95.81 151 PRO B C 1
ATOM 3170 O O . PRO B 1 151 ? 22.062 26 4.844 1 95.81 151 PRO B O 1
ATOM 3173 N N . LEU B 1 152 ? 20.422 25.375 3.459 1 96.75 152 LEU B N 1
ATOM 3174 C CA . LEU B 1 152 ? 20.734 26.391 2.455 1 96.75 152 LEU B CA 1
ATOM 3175 C C . LEU B 1 152 ? 20.422 27.781 2.975 1 96.75 152 LEU B C 1
ATOM 3177 O O . LEU B 1 152 ? 21.172 28.719 2.73 1 96.75 152 LEU B O 1
ATOM 3181 N N . LEU B 1 153 ? 19.375 27.938 3.676 1 97.56 153 LEU B N 1
ATOM 3182 C CA . LEU B 1 153 ? 18.984 29.234 4.215 1 97.56 153 LEU B CA 1
ATOM 3183 C C . LEU B 1 153 ? 19.953 29.688 5.305 1 97.56 153 LEU B C 1
ATOM 3185 O O . LEU B 1 153 ? 20.328 30.859 5.359 1 97.56 153 LEU B O 1
ATOM 3189 N N . TYR B 1 154 ? 20.328 28.797 6.113 1 96.25 154 TYR B N 1
ATOM 3190 C CA . TYR B 1 154 ? 21.297 29.156 7.152 1 96.25 154 TYR B CA 1
ATOM 3191 C C . TYR B 1 154 ? 22.641 29.516 6.543 1 96.25 154 TYR B C 1
ATOM 3193 O O . TYR B 1 154 ? 23.344 30.406 7.051 1 96.25 154 TYR B O 1
ATOM 3201 N N . ALA B 1 155 ? 23.016 28.781 5.504 1 96.44 155 ALA B N 1
ATOM 3202 C CA . ALA B 1 155 ? 24.219 29.172 4.77 1 96.44 155 ALA B CA 1
ATOM 3203 C C . ALA B 1 155 ? 24.109 30.594 4.223 1 96.44 155 ALA B C 1
ATOM 3205 O O . ALA B 1 155 ? 25.062 31.359 4.25 1 96.44 155 ALA B O 1
ATOM 3206 N N . SER B 1 156 ? 22.938 30.922 3.711 1 96.12 156 SER B N 1
ATOM 3207 C CA . SER B 1 156 ? 22.703 32.25 3.197 1 96.12 156 SER B CA 1
ATOM 3208 C C . SER B 1 156 ? 22.812 33.312 4.301 1 96.12 156 SER B C 1
ATOM 3210 O O . SER B 1 156 ? 23.328 34.406 4.07 1 96.12 156 SER B O 1
ATOM 3212 N N . VAL B 1 157 ? 22.344 33.031 5.445 1 96.44 157 VAL B N 1
ATOM 3213 C CA . VAL B 1 157 ? 22.453 33.906 6.594 1 96.44 157 VAL B CA 1
ATOM 3214 C C . VAL B 1 157 ? 23.922 34.188 6.906 1 96.44 157 VAL B C 1
ATOM 3216 O O . VAL B 1 157 ? 24.328 35.344 7.066 1 96.44 157 VAL B O 1
ATOM 3219 N N . ALA B 1 158 ? 24.656 33.125 6.938 1 95.69 158 ALA B N 1
ATOM 3220 C CA . ALA B 1 158 ? 26.094 33.219 7.234 1 95.69 158 ALA B CA 1
ATOM 3221 C C . ALA B 1 158 ? 26.812 34.031 6.16 1 95.69 158 ALA B C 1
ATOM 3223 O O . ALA B 1 158 ? 27.656 34.875 6.473 1 95.69 158 ALA B O 1
ATOM 3224 N N . GLU B 1 159 ? 26.516 33.75 4.961 1 95.81 159 GLU B N 1
ATOM 3225 C CA . GLU B 1 159 ? 27.172 34.438 3.834 1 95.81 159 GLU B CA 1
ATOM 3226 C C . GLU B 1 159 ? 26.891 35.938 3.85 1 95.81 159 GLU B C 1
ATOM 3228 O O . GLU B 1 159 ? 27.719 36.719 3.418 1 95.81 159 GLU B O 1
ATOM 3233 N N . ALA B 1 160 ? 25.781 36.312 4.297 1 94.88 160 ALA B N 1
ATOM 3234 C CA . ALA B 1 160 ? 25.391 37.719 4.367 1 94.88 160 ALA B CA 1
ATOM 3235 C C . ALA B 1 160 ? 26 38.375 5.594 1 94.88 160 ALA B C 1
ATOM 3237 O O . ALA B 1 160 ? 25.797 39.594 5.812 1 94.88 160 ALA B O 1
ATOM 3238 N N . GLY B 1 161 ? 26.688 37.625 6.406 1 94.06 161 GLY B N 1
ATOM 3239 C CA . GLY B 1 161 ? 27.25 38.156 7.637 1 94.06 161 GLY B CA 1
ATOM 3240 C C . GLY B 1 161 ? 26.188 38.469 8.68 1 94.06 161 GLY B C 1
ATOM 3241 O O . GLY B 1 161 ? 26.375 39.375 9.5 1 94.06 161 GLY B O 1
ATOM 3242 N N . ALA B 1 162 ? 25.062 37.844 8.523 1 94.12 162 ALA B N 1
ATOM 3243 C CA . ALA B 1 162 ? 23.953 38.062 9.438 1 94.12 162 ALA B CA 1
ATOM 3244 C C . ALA B 1 162 ? 23.859 36.938 10.477 1 94.12 162 ALA B C 1
ATOM 3246 O O . ALA B 1 162 ? 24.641 36 10.445 1 94.12 162 ALA B O 1
ATOM 3247 N N . VAL B 1 163 ? 23.031 37.219 11.453 1 93.81 163 VAL B N 1
ATOM 3248 C CA . VAL B 1 163 ? 22.688 36.219 12.453 1 93.81 163 VAL B CA 1
ATOM 3249 C C . VAL B 1 163 ? 21.188 35.969 12.438 1 93.81 163 VAL B C 1
ATOM 3251 O O . VAL B 1 163 ? 20.391 36.906 12.266 1 93.81 163 VAL B O 1
ATOM 3254 N N . ALA B 1 164 ? 20.875 34.719 12.555 1 94.12 164 ALA B N 1
ATOM 3255 C CA . ALA B 1 164 ? 19.453 34.375 12.656 1 94.12 164 ALA B CA 1
ATOM 3256 C C . ALA B 1 164 ? 18.797 35.094 13.82 1 94.12 164 ALA B C 1
ATOM 3258 O O . ALA B 1 164 ? 19.344 35.156 14.922 1 94.12 164 ALA B O 1
ATOM 3259 N N . ALA B 1 165 ? 17.656 35.719 13.617 1 94.88 165 ALA B N 1
ATOM 3260 C CA . ALA B 1 165 ? 16.969 36.562 14.602 1 94.88 165 ALA B CA 1
ATOM 3261 C C . ALA B 1 165 ? 15.789 35.812 15.219 1 94.88 165 ALA B C 1
ATOM 3263 O O . ALA B 1 165 ? 14.992 36.438 15.945 1 94.88 165 ALA B O 1
ATOM 3264 N N . GLY B 1 166 ? 15.633 34.531 15.031 1 94.69 166 GLY B N 1
ATOM 3265 C CA . GLY B 1 166 ? 14.516 33.75 15.555 1 94.69 166 GLY B CA 1
ATOM 3266 C C . GLY B 1 166 ? 14.43 32.375 14.953 1 94.69 166 GLY B C 1
ATOM 3267 O O . GLY B 1 166 ? 15.266 32 14.125 1 94.69 166 GLY B O 1
ATOM 3268 N N . PRO B 1 167 ? 13.391 31.656 15.375 1 96.69 167 PRO B N 1
ATOM 3269 C CA . PRO B 1 167 ? 13.203 30.297 14.836 1 96.69 167 PRO B CA 1
ATOM 3270 C C . PRO B 1 167 ? 12.82 30.297 13.352 1 96.69 167 PRO B C 1
ATOM 3272 O O . PRO B 1 167 ? 12.18 31.25 12.883 1 96.69 167 PRO B O 1
ATOM 3275 N N . PRO B 1 168 ? 13.227 29.25 12.68 1 97.62 168 PRO B N 1
ATOM 3276 C CA . PRO B 1 168 ? 12.758 29.109 11.297 1 97.62 168 PRO B CA 1
ATOM 3277 C C . PRO B 1 168 ? 11.273 28.766 11.203 1 97.62 168 PRO B C 1
ATOM 3279 O O . PRO B 1 168 ? 10.641 28.484 12.219 1 97.62 168 PRO B O 1
ATOM 3282 N N . GLY B 1 169 ? 10.766 28.875 10.016 1 97.81 169 GLY B N 1
ATOM 3283 C CA . GLY B 1 169 ? 9.375 28.547 9.781 1 97.81 169 GLY B CA 1
ATOM 3284 C C . GLY B 1 169 ? 9.047 28.344 8.312 1 97.81 169 GLY B C 1
ATOM 3285 O O . GLY B 1 169 ? 9.945 28.172 7.484 1 97.81 169 GLY B O 1
ATOM 3286 N N . ALA B 1 170 ? 7.742 28.219 8.102 1 97.56 170 ALA B N 1
ATOM 3287 C CA . ALA B 1 170 ? 7.273 28.031 6.734 1 97.56 170 ALA B CA 1
ATOM 3288 C C . ALA B 1 170 ? 5.941 28.734 6.504 1 97.56 170 ALA B C 1
ATOM 3290 O O . ALA B 1 170 ? 5.18 28.969 7.449 1 97.56 170 ALA B O 1
ATOM 3291 N N . LEU B 1 171 ? 5.711 29.141 5.301 1 97.44 171 LEU B N 1
ATOM 3292 C CA . LEU B 1 171 ? 4.441 29.703 4.855 1 97.44 171 LEU B CA 1
ATOM 3293 C C . LEU B 1 171 ? 3.705 28.734 3.941 1 97.44 171 LEU B C 1
ATOM 3295 O O . LEU B 1 171 ? 4.316 28.109 3.074 1 97.44 171 LEU B O 1
ATOM 3299 N N . PHE B 1 172 ? 2.463 28.594 4.18 1 96.56 172 PHE B N 1
ATOM 3300 C CA . PHE B 1 172 ? 1.599 27.703 3.406 1 96.56 172 PHE B CA 1
ATOM 3301 C C . PHE B 1 172 ? 0.429 28.484 2.809 1 96.56 172 PHE B C 1
ATOM 3303 O O . PHE B 1 172 ? 0.041 29.531 3.328 1 96.56 172 PHE B O 1
ATOM 3310 N N . PRO B 1 173 ? -0.172 27.969 1.72 1 95.5 173 PRO B N 1
ATOM 3311 C CA . PRO B 1 173 ? -1.383 28.594 1.181 1 95.5 173 PRO B CA 1
ATOM 3312 C C . PRO B 1 173 ? -2.529 28.625 2.188 1 95.5 173 PRO B C 1
ATOM 3314 O O . PRO B 1 173 ? -2.549 27.828 3.131 1 95.5 173 PRO B O 1
ATOM 3317 N N . VAL B 1 174 ? -3.48 29.5 1.976 1 95.12 174 VAL B N 1
ATOM 3318 C CA . VAL B 1 174 ? -4.629 29.688 2.854 1 95.12 174 VAL B CA 1
ATOM 3319 C C . VAL B 1 174 ? -5.453 28.406 2.932 1 95.12 174 VAL B C 1
ATOM 3321 O O . VAL B 1 174 ? -5.879 28 4.016 1 95.12 174 VAL B O 1
ATOM 3324 N N . GLU B 1 175 ? -5.609 27.766 1.802 1 93.12 175 GLU B N 1
ATOM 3325 C CA . GLU B 1 175 ? -6.34 26.5 1.735 1 93.12 175 GLU B CA 1
ATOM 3326 C C . GLU B 1 175 ? -5.387 25.328 1.579 1 93.12 175 GLU B C 1
ATOM 3328 O O . GLU B 1 175 ? -4.27 25.484 1.078 1 93.12 175 GLU B O 1
ATOM 3333 N N . TYR B 1 176 ? -5.793 24.219 2.098 1 94.88 176 TYR B N 1
ATOM 3334 C CA . TYR B 1 176 ? -5.039 23 1.868 1 94.88 176 TYR B CA 1
ATOM 3335 C C . TYR B 1 176 ? -5.281 22.469 0.46 1 94.88 176 TYR B C 1
ATOM 3337 O O . TYR B 1 176 ? -6.41 22.5 -0.038 1 94.88 176 TYR B O 1
ATOM 3345 N N . HIS B 1 177 ? -4.203 22.016 -0.168 1 93.25 177 HIS B N 1
ATOM 3346 C CA . HIS B 1 177 ? -4.305 21.516 -1.534 1 93.25 177 HIS B CA 1
ATOM 3347 C C . HIS B 1 177 ? -3.684 20.125 -1.658 1 93.25 177 HIS B C 1
ATOM 3349 O O . HIS B 1 177 ? -2.664 19.828 -1.028 1 93.25 177 HIS B O 1
ATOM 3355 N N . ASP B 1 178 ? -4.316 19.312 -2.477 1 89.25 178 ASP B N 1
ATOM 3356 C CA . ASP B 1 178 ? -3.752 18 -2.773 1 89.25 178 ASP B CA 1
ATOM 3357 C C . ASP B 1 178 ? -2.607 18.109 -3.779 1 89.25 178 ASP B C 1
ATOM 3359 O O . ASP B 1 178 ? -1.72 17.266 -3.812 1 89.25 178 ASP B O 1
ATOM 3363 N N . GLU B 1 179 ? -2.68 19.141 -4.629 1 91.81 179 GLU B N 1
ATOM 3364 C CA . GLU B 1 179 ? -1.661 19.359 -5.648 1 91.81 179 GLU B CA 1
ATOM 3365 C C . GLU B 1 179 ? -0.497 20.172 -5.094 1 91.81 179 GLU B C 1
ATOM 3367 O O . GLU B 1 179 ? -0.629 20.828 -4.059 1 91.81 179 GLU B O 1
ATOM 3372 N N . PRO B 1 180 ? 0.618 20.125 -5.719 1 93.5 180 PRO B N 1
ATOM 3373 C CA . PRO B 1 180 ? 1.733 20.953 -5.27 1 93.5 180 PRO B CA 1
ATOM 3374 C C . PRO B 1 180 ? 1.405 22.453 -5.297 1 93.5 180 PRO B C 1
ATOM 3376 O O . PRO B 1 180 ? 0.756 22.922 -6.234 1 93.5 180 PRO B O 1
ATOM 3379 N N . MET B 1 181 ? 1.69 23.125 -4.34 1 94.81 181 MET B N 1
ATOM 3380 C CA . MET B 1 181 ? 1.504 24.562 -4.199 1 94.81 181 MET B CA 1
ATOM 3381 C C . MET B 1 181 ? 2.779 25.234 -3.695 1 94.81 181 MET B C 1
ATOM 3383 O O . MET B 1 181 ? 3.66 24.562 -3.148 1 94.81 181 MET B O 1
ATOM 3387 N N . PRO B 1 182 ? 2.887 26.484 -3.914 1 96 182 PRO B N 1
ATOM 3388 C CA . PRO B 1 182 ? 4.062 27.188 -3.391 1 96 182 PRO B CA 1
ATOM 3389 C C . PRO B 1 182 ? 4.129 27.156 -1.865 1 96 182 PRO B C 1
ATOM 3391 O O . PRO B 1 182 ? 3.199 27.625 -1.197 1 96 182 PRO B O 1
ATOM 3394 N N . VAL B 1 183 ? 5.16 26.594 -1.363 1 96.5 183 VAL B N 1
ATOM 3395 C CA . VAL B 1 183 ? 5.508 26.625 0.054 1 96.5 183 VAL B CA 1
ATOM 3396 C C . VAL B 1 183 ? 6.828 27.375 0.247 1 96.5 183 VAL B C 1
ATOM 3398 O O . VAL B 1 183 ? 7.77 27.188 -0.529 1 96.5 183 VAL B O 1
ATOM 3401 N N . THR B 1 184 ? 6.906 28.25 1.246 1 97.5 184 THR B N 1
ATOM 3402 C CA . THR B 1 184 ? 8.094 29.078 1.478 1 97.5 184 THR B CA 1
ATOM 3403 C C . THR B 1 184 ? 8.711 28.75 2.836 1 97.5 184 THR B C 1
ATOM 3405 O O . THR B 1 184 ? 8.062 28.922 3.873 1 97.5 184 THR B O 1
ATOM 3408 N N . ALA B 1 185 ? 9.906 28.219 2.797 1 98 185 ALA B N 1
ATOM 3409 C CA . ALA B 1 185 ? 10.703 28.141 4.016 1 98 185 ALA B CA 1
ATOM 3410 C C . ALA B 1 185 ? 11.367 29.484 4.32 1 98 185 ALA B C 1
ATOM 3412 O O . ALA B 1 185 ? 11.773 30.203 3.406 1 98 185 ALA B O 1
ATOM 3413 N N . TYR B 1 186 ? 11.523 29.812 5.613 1 98.38 186 TYR B N 1
ATOM 3414 C CA . TYR B 1 186 ? 12.164 31.078 5.922 1 98.38 186 TYR B CA 1
ATOM 3415 C C . TYR B 1 186 ? 13.008 30.969 7.188 1 98.38 186 TYR B C 1
ATOM 3417 O O . TYR B 1 186 ? 12.742 30.125 8.047 1 98.38 186 TYR B O 1
ATOM 3425 N N . VAL B 1 187 ? 14.016 31.797 7.293 1 98.31 187 VAL B N 1
ATOM 3426 C CA . VAL B 1 187 ? 14.828 32.031 8.477 1 98.31 187 VAL B CA 1
ATOM 3427 C C . VAL B 1 187 ? 14.914 33.531 8.766 1 98.31 187 VAL B C 1
ATOM 3429 O O . VAL B 1 187 ? 15.484 34.281 7.973 1 98.31 187 VAL B O 1
ATOM 3432 N N . PRO B 1 188 ? 14.344 33.938 9.891 1 98.19 188 PRO B N 1
ATOM 3433 C CA . PRO B 1 188 ? 14.414 35.375 10.227 1 98.19 188 PRO B CA 1
ATOM 3434 C C . PRO B 1 188 ? 15.844 35.875 10.406 1 98.19 188 PRO B C 1
ATOM 3436 O O . PRO B 1 188 ? 16.672 35.188 11.023 1 98.19 188 PRO B O 1
ATOM 3439 N N . ALA B 1 189 ? 16.125 37 9.836 1 97.56 189 ALA B N 1
ATOM 3440 C CA . ALA B 1 189 ? 17.422 37.656 9.961 1 97.56 189 ALA B CA 1
ATOM 3441 C C . ALA B 1 189 ? 17.312 39.125 9.617 1 97.56 189 ALA B C 1
ATOM 3443 O O . ALA B 1 189 ? 16.578 39.5 8.711 1 97.56 189 ALA B O 1
ATOM 3444 N N . GLU B 1 190 ? 18.031 39.938 10.312 1 93.38 190 GLU B N 1
ATOM 3445 C CA . GLU B 1 190 ? 17.984 41.375 10.117 1 93.38 190 GLU B CA 1
ATOM 3446 C C . GLU B 1 190 ? 18.344 41.75 8.68 1 93.38 190 GLU B C 1
ATOM 3448 O O . GLU B 1 190 ? 17.797 42.688 8.117 1 93.38 190 GLU B O 1
ATOM 3453 N N . ARG B 1 191 ? 19.234 41 8.055 1 92.81 191 ARG B N 1
ATOM 3454 C CA . ARG B 1 191 ? 19.672 41.281 6.703 1 92.81 191 ARG B CA 1
ATOM 3455 C C . ARG B 1 191 ? 18.953 40.438 5.68 1 92.81 191 ARG B C 1
ATOM 3457 O O . ARG B 1 191 ? 19.438 40.25 4.559 1 92.81 191 ARG B O 1
ATOM 3464 N N . GLY B 1 192 ? 17.875 39.875 6.059 1 94.69 192 GLY B N 1
ATOM 3465 C CA . GLY B 1 192 ? 17.109 39.031 5.145 1 94.69 192 GLY B CA 1
ATOM 3466 C C . GLY B 1 192 ? 16.641 39.781 3.904 1 94.69 192 GLY B C 1
ATOM 3467 O O . GLY B 1 192 ? 16.453 40.969 3.938 1 94.69 192 GLY B O 1
ATOM 3468 N N . THR B 1 193 ? 16.406 39.062 2.855 1 94 193 THR B N 1
ATOM 3469 C CA . THR B 1 193 ? 16.109 39.656 1.565 1 94 193 THR B CA 1
ATOM 3470 C C . THR B 1 193 ? 14.594 39.781 1.364 1 94 193 THR B C 1
ATOM 3472 O O . THR B 1 193 ? 14.133 40.438 0.426 1 94 193 THR B O 1
ATOM 3475 N N . ALA B 1 194 ? 13.82 39.188 2.166 1 96.88 194 ALA B N 1
ATOM 3476 C CA . ALA B 1 194 ? 12.359 39.219 2.084 1 96.88 194 ALA B CA 1
ATOM 3477 C C . ALA B 1 194 ? 11.758 39.781 3.367 1 96.88 194 ALA B C 1
ATOM 3479 O O . ALA B 1 194 ? 12.414 39.812 4.414 1 96.88 194 ALA B O 1
ATOM 3480 N N . ARG B 1 195 ? 10.539 40.281 3.229 1 97.19 195 ARG B N 1
ATOM 3481 C CA . ARG B 1 195 ? 9.781 40.781 4.379 1 97.19 195 ARG B CA 1
ATOM 3482 C C . ARG B 1 195 ? 8.461 40.031 4.523 1 97.19 195 ARG B C 1
ATOM 3484 O O . ARG B 1 195 ? 7.633 40.031 3.615 1 97.19 195 ARG B O 1
ATOM 3491 N N . LEU B 1 196 ? 8.344 39.312 5.598 1 97.5 196 LEU B N 1
ATOM 3492 C CA . LEU B 1 196 ? 7.09 38.656 5.922 1 97.5 196 LEU B CA 1
ATOM 3493 C C . LEU B 1 196 ? 6.117 39.625 6.586 1 97.5 196 LEU B C 1
ATOM 3495 O O . LEU B 1 196 ? 6.48 40.344 7.539 1 97.5 196 LEU B O 1
ATOM 3499 N N . PRO B 1 197 ? 4.926 39.719 6.105 1 95.94 197 PRO B N 1
ATOM 3500 C CA . PRO B 1 197 ? 3.973 40.688 6.648 1 95.94 197 PRO B CA 1
ATOM 3501 C C . PRO B 1 197 ? 3.631 40.438 8.117 1 95.94 197 PRO B C 1
ATOM 3503 O O . PRO B 1 197 ? 3.568 39.281 8.539 1 95.94 197 PRO B O 1
ATOM 3506 N N . GLY B 1 198 ? 3.475 41.531 8.867 1 97.06 198 GLY B N 1
ATOM 3507 C CA . GLY B 1 198 ? 2.875 41.438 10.188 1 97.06 198 GLY B CA 1
ATOM 3508 C C . GLY B 1 198 ? 1.361 41.531 10.164 1 97.06 198 GLY B C 1
ATOM 3509 O O . GLY B 1 198 ? 0.739 41.312 9.117 1 97.06 198 GLY B O 1
ATOM 3510 N N . GLY B 1 199 ? 0.815 41.688 11.391 1 96.81 199 GLY B N 1
ATOM 3511 C CA . GLY B 1 199 ? -0.632 41.812 11.492 1 96.81 199 GLY B CA 1
ATOM 3512 C C . GLY B 1 199 ? -1.207 41 12.648 1 96.81 199 GLY B C 1
ATOM 3513 O O . GLY B 1 199 ? -0.49 40.688 13.594 1 96.81 199 GLY B O 1
ATOM 3514 N N . ARG B 1 200 ? -2.555 40.906 12.523 1 97.75 200 ARG B N 1
ATOM 3515 C CA . ARG B 1 200 ? -3.275 40.125 13.523 1 97.75 200 ARG B CA 1
ATOM 3516 C C . ARG B 1 200 ? -3.289 38.656 13.172 1 97.75 200 ARG B C 1
ATOM 3518 O O . ARG B 1 200 ? -3.6 38.281 12.039 1 97.75 200 ARG B O 1
ATOM 3525 N N . PHE B 1 201 ? -2.887 37.875 14.156 1 98.44 201 PHE B N 1
ATOM 3526 C CA . PHE B 1 201 ? -2.838 36.438 13.938 1 98.44 201 PHE B CA 1
ATOM 3527 C C . PHE B 1 201 ? -3.613 35.688 15.023 1 98.44 201 PHE B C 1
ATOM 3529 O O . PHE B 1 201 ? -3.609 36.094 16.188 1 98.44 201 PHE B O 1
ATOM 3536 N N . ALA B 1 202 ? -4.332 34.688 14.68 1 97.88 202 ALA B N 1
ATOM 3537 C CA . ALA B 1 202 ? -4.688 33.625 15.617 1 97.88 202 ALA B CA 1
ATOM 3538 C C . ALA B 1 202 ? -3.564 32.594 15.734 1 97.88 202 ALA B C 1
ATOM 3540 O O . ALA B 1 202 ? -3.098 32.031 14.734 1 97.88 202 ALA B O 1
ATOM 3541 N N . VAL B 1 203 ? -3.123 32.312 16.938 1 98.25 203 VAL B N 1
ATOM 3542 C CA . VAL B 1 203 ? -1.942 31.469 17.125 1 98.25 203 VAL B CA 1
ATOM 3543 C C . VAL B 1 203 ? -2.293 30.266 18.016 1 98.25 203 VAL B C 1
ATOM 3545 O O . VAL B 1 203 ? -2.791 30.438 19.125 1 98.25 203 VAL B O 1
ATOM 3548 N N . ALA B 1 204 ? -2.08 29.078 17.453 1 96.88 204 ALA B N 1
ATOM 3549 C CA . ALA B 1 204 ? -2.141 27.859 18.234 1 96.88 204 ALA B CA 1
ATOM 3550 C C . ALA B 1 204 ? -0.742 27.375 18.609 1 96.88 204 ALA B C 1
ATOM 3552 O O . ALA B 1 204 ? 0.103 27.172 17.734 1 96.88 204 ALA B O 1
ATOM 3553 N N . GLU B 1 205 ? -0.509 27.234 19.875 1 95.5 205 GLU B N 1
ATOM 3554 C CA . GLU B 1 205 ? 0.742 26.641 20.344 1 95.5 205 GLU B CA 1
ATOM 3555 C C . GLU B 1 205 ? 0.62 25.125 20.484 1 95.5 205 GLU B C 1
ATOM 3557 O O . GLU B 1 205 ? -0.135 24.641 21.328 1 95.5 205 GLU B O 1
ATOM 3562 N N . PHE B 1 206 ? 1.387 24.453 19.656 1 93.88 206 PHE B N 1
ATOM 3563 C CA . PHE B 1 206 ? 1.309 23 19.625 1 93.88 206 PHE B CA 1
ATOM 3564 C C . PHE B 1 206 ? 2.602 22.375 20.141 1 93.88 206 PHE B C 1
ATOM 3566 O O . PHE B 1 206 ? 3.693 22.75 19.703 1 93.88 206 PHE B O 1
ATOM 3573 N N . VAL B 1 207 ? 2.426 21.438 21.031 1 92.44 207 VAL B N 1
ATOM 3574 C CA . VAL B 1 207 ? 3.561 20.688 21.562 1 92.44 207 VAL B CA 1
ATOM 3575 C C . VAL B 1 207 ? 3.445 19.219 21.141 1 92.44 207 VAL B C 1
ATOM 3577 O O . VAL B 1 207 ? 2.451 18.562 21.438 1 92.44 207 VAL B O 1
ATOM 3580 N N . GLY B 1 208 ? 4.418 18.734 20.406 1 90.06 208 GLY B N 1
ATOM 3581 C CA . GLY B 1 208 ? 4.41 17.359 19.938 1 90.06 208 GLY B CA 1
ATOM 3582 C C . GLY B 1 208 ? 5.004 17.188 18.547 1 90.06 208 GLY B C 1
ATOM 3583 O O . GLY B 1 208 ? 5.5 18.156 17.969 1 90.06 208 GLY B O 1
ATOM 3584 N N . PRO B 1 209 ? 5.039 15.969 18.094 1 88.88 209 PRO B N 1
ATOM 3585 C CA . PRO B 1 209 ? 5.609 15.711 16.766 1 88.88 209 PRO B CA 1
ATOM 3586 C C . PRO B 1 209 ? 4.82 16.375 15.648 1 88.88 209 PRO B C 1
ATOM 3588 O O . PRO B 1 209 ? 3.605 16.547 15.758 1 88.88 209 PRO B O 1
ATOM 3591 N N . TYR B 1 210 ? 5.473 16.672 14.523 1 88.44 210 TYR B N 1
ATOM 3592 C CA . TYR B 1 210 ? 4.863 17.344 13.383 1 88.44 210 TYR B CA 1
ATOM 3593 C C . TYR B 1 210 ? 3.688 16.547 12.836 1 88.44 210 TYR B C 1
ATOM 3595 O O . TYR B 1 210 ? 2.703 17.109 12.367 1 88.44 210 TYR B O 1
ATOM 3603 N N . ARG B 1 211 ? 3.762 15.242 12.969 1 80.12 211 ARG B N 1
ATOM 3604 C CA . ARG B 1 211 ? 2.727 14.367 12.43 1 80.12 211 ARG B CA 1
ATOM 3605 C C . ARG B 1 211 ? 1.413 14.539 13.18 1 80.12 211 ARG B C 1
ATOM 3607 O O . ARG B 1 211 ? 0.357 14.125 12.703 1 80.12 211 ARG B O 1
ATOM 3614 N N . SER B 1 212 ? 1.428 15.164 14.32 1 82.12 212 SER B N 1
ATOM 3615 C CA . SER B 1 212 ? 0.231 15.344 15.141 1 82.12 212 SER B CA 1
ATOM 3616 C C . SER B 1 212 ? -0.237 16.797 15.133 1 82.12 212 SER B C 1
ATOM 3618 O O . SER B 1 212 ? -1.137 17.156 15.891 1 82.12 212 SER B O 1
ATOM 3620 N N . MET B 1 213 ? 0.314 17.562 14.297 1 89 213 MET B N 1
ATOM 3621 C CA . MET B 1 213 ? 0.087 19 14.328 1 89 213 MET B CA 1
ATOM 3622 C C . MET B 1 213 ? -1.329 19.344 13.875 1 89 213 MET B C 1
ATOM 3624 O O . MET B 1 213 ? -1.802 20.453 14.086 1 89 213 MET B O 1
ATOM 3628 N N . SER B 1 214 ? -1.981 18.391 13.281 1 88.38 214 SER B N 1
ATOM 3629 C CA . SER B 1 214 ? -3.346 18.625 12.82 1 88.38 214 SER B CA 1
ATOM 3630 C C . SER B 1 214 ? -4.25 19.047 13.977 1 88.38 214 SER B C 1
ATOM 3632 O O . SER B 1 214 ? -5.234 19.766 13.773 1 88.38 214 SER B O 1
ATOM 3634 N N . ALA B 1 215 ? -3.916 18.609 15.172 1 87.5 215 ALA B N 1
ATOM 3635 C CA . ALA B 1 215 ? -4.688 19.016 16.344 1 87.5 215 ALA B CA 1
ATOM 3636 C C . ALA B 1 215 ? -4.66 20.531 16.516 1 87.5 215 ALA B C 1
ATOM 3638 O O . ALA B 1 215 ? -5.668 21.141 16.875 1 87.5 215 ALA B O 1
ATOM 3639 N N . GLY B 1 216 ? -3.514 21.125 16.297 1 92.5 216 GLY B N 1
ATOM 3640 C CA . GLY B 1 216 ? -3.404 22.578 16.359 1 92.5 216 GLY B CA 1
ATOM 3641 C C . GLY B 1 216 ? -4.219 23.281 15.289 1 92.5 216 GLY B C 1
ATOM 3642 O O . GLY B 1 216 ? -4.848 24.297 15.555 1 92.5 216 GLY B O 1
ATOM 3643 N N . TYR B 1 217 ? -4.23 22.781 14.141 1 94.44 217 TYR B N 1
ATOM 3644 C CA . TYR B 1 217 ? -5.02 23.344 13.047 1 94.44 217 TYR B CA 1
ATOM 3645 C C . TYR B 1 217 ? -6.512 23.266 13.359 1 94.44 217 TYR B C 1
ATOM 3647 O O . TYR B 1 217 ? -7.25 24.219 13.109 1 94.44 217 TYR B O 1
ATOM 3655 N N . ARG B 1 218 ? -6.891 22.172 13.883 1 91.19 218 ARG B N 1
ATOM 3656 C CA . ARG B 1 218 ? -8.297 22.047 14.258 1 91.19 218 ARG B CA 1
ATOM 3657 C C . ARG B 1 218 ? -8.68 23.062 15.32 1 91.19 218 ARG B C 1
ATOM 3659 O O . ARG B 1 218 ? -9.773 23.625 15.289 1 91.19 218 ARG B O 1
ATOM 3666 N N . ALA B 1 219 ? -7.805 23.234 16.297 1 92 219 ALA B N 1
ATOM 3667 C CA . ALA B 1 219 ? -8.062 24.219 17.344 1 92 219 ALA B CA 1
ATOM 3668 C C . ALA B 1 219 ? -8.273 25.609 16.734 1 92 219 ALA B C 1
ATOM 3670 O O . ALA B 1 219 ? -9.164 26.344 17.156 1 92 219 ALA B O 1
ATOM 3671 N N . LEU B 1 220 ? -7.465 25.922 15.789 1 95.25 220 LEU B N 1
ATOM 3672 C CA . LEU B 1 220 ? -7.598 27.203 15.109 1 95.25 220 LEU B CA 1
ATOM 3673 C C . LEU B 1 220 ? -8.922 27.281 14.367 1 95.25 220 LEU B C 1
ATOM 3675 O O . LEU B 1 220 ? -9.578 28.328 14.367 1 95.25 220 LEU B O 1
ATOM 3679 N N . GLY B 1 221 ? -9.266 26.219 13.734 1 93.38 221 GLY B N 1
ATOM 3680 C CA . GLY B 1 221 ? -10.57 26.188 13.094 1 93.38 221 GLY B CA 1
ATOM 3681 C C . GLY B 1 221 ? -11.719 26.406 14.062 1 93.38 221 GLY B C 1
ATOM 3682 O O . GLY B 1 221 ? -12.617 27.203 13.789 1 93.38 221 GLY B O 1
ATOM 3683 N N . GLY B 1 222 ? -11.727 25.656 15.133 1 90.88 222 GLY B N 1
ATOM 3684 C CA . GLY B 1 222 ? -12.742 25.859 16.156 1 90.88 222 GLY B CA 1
ATOM 3685 C C . GLY B 1 222 ? -12.812 27.281 16.656 1 90.88 222 GLY B C 1
ATOM 3686 O O . GLY B 1 222 ? -13.898 27.844 16.812 1 90.88 222 GLY B O 1
ATOM 3687 N N . TRP B 1 223 ? -11.68 27.875 16.938 1 92.81 223 TRP B N 1
ATOM 3688 C CA . TRP B 1 223 ? -11.602 29.266 17.391 1 92.81 223 TRP B CA 1
ATOM 3689 C C . TRP B 1 223 ? -12.211 30.203 16.344 1 92.81 223 TRP B C 1
ATOM 3691 O O . TRP B 1 223 ? -13.031 31.062 16.688 1 92.81 223 TRP B O 1
ATOM 3701 N N . LEU B 1 224 ? -11.805 30.031 15.148 1 93.94 224 LEU B N 1
ATOM 3702 C CA . LEU B 1 224 ? -12.25 30.906 14.07 1 93.94 224 LEU B CA 1
ATOM 3703 C C . LEU B 1 224 ? -13.773 30.844 13.922 1 93.94 224 LEU B C 1
ATOM 3705 O O . LEU B 1 224 ? -14.406 31.859 13.648 1 93.94 224 LEU B O 1
ATOM 3709 N N . ALA B 1 225 ? -14.305 29.688 14.062 1 91 225 ALA B N 1
ATOM 3710 C CA . ALA B 1 225 ? -15.742 29.484 13.922 1 91 225 ALA B CA 1
ATOM 3711 C C . ALA B 1 225 ? -16.516 30.344 14.914 1 91 225 ALA B C 1
ATOM 3713 O O . ALA B 1 225 ? -17.656 30.719 14.664 1 91 225 ALA B O 1
ATOM 3714 N N . GLY B 1 226 ? -15.906 30.641 16.016 1 89.94 226 GLY B N 1
ATOM 3715 C CA . GLY B 1 226 ? -16.547 31.453 17.047 1 89.94 226 GLY B CA 1
ATOM 3716 C C . GLY B 1 226 ? -16.344 32.938 16.844 1 89.94 226 GLY B C 1
ATOM 3717 O O . GLY B 1 226 ? -16.766 33.75 17.688 1 89.94 226 GLY B O 1
ATOM 3718 N N . THR B 1 227 ? -15.719 33.281 15.773 1 92.31 227 THR B N 1
ATOM 3719 C CA . THR B 1 227 ? -15.43 34.688 15.492 1 92.31 227 THR B CA 1
ATOM 3720 C C . THR B 1 227 ? -16.094 35.125 14.188 1 92.31 227 THR B C 1
ATOM 3722 O O . THR B 1 227 ? -16.734 34.312 13.516 1 92.31 227 THR B O 1
ATOM 3725 N N . ASN B 1 228 ? -15.961 36.406 13.852 1 91.31 228 ASN B N 1
ATOM 3726 C CA . ASN B 1 228 ? -16.391 36.938 12.562 1 91.31 228 ASN B CA 1
ATOM 3727 C C . ASN B 1 228 ? -15.203 37.219 11.648 1 91.31 228 ASN B C 1
ATOM 3729 O O . ASN B 1 228 ? -15.305 38.031 10.727 1 91.31 228 ASN B O 1
ATOM 3733 N N . LEU B 1 229 ? -14.117 36.562 11.992 1 94.56 229 LEU B N 1
ATOM 3734 C CA . LEU B 1 229 ? -12.883 36.781 11.242 1 94.56 229 LEU B CA 1
ATOM 3735 C C . LEU B 1 229 ? -12.727 35.781 10.125 1 94.56 229 LEU B C 1
ATOM 3737 O O . LEU B 1 229 ? -13.422 34.75 10.109 1 94.56 229 LEU B O 1
ATOM 3741 N N . ALA B 1 230 ? -11.883 36.062 9.164 1 95.19 230 ALA B N 1
ATOM 3742 C CA . ALA B 1 230 ? -11.477 35.188 8.078 1 95.19 230 ALA B CA 1
ATOM 3743 C C . ALA B 1 230 ? -9.953 35.125 7.969 1 95.19 230 ALA B C 1
ATOM 3745 O O . ALA B 1 230 ? -9.25 36 8.445 1 95.19 230 ALA B O 1
ATOM 3746 N N . ILE B 1 231 ? -9.508 34.062 7.418 1 96.56 231 ILE B N 1
ATOM 3747 C CA . ILE B 1 231 ? -8.078 33.969 7.141 1 96.56 231 ILE B CA 1
ATOM 3748 C C . ILE B 1 231 ? -7.691 34.969 6.066 1 96.56 231 ILE B C 1
ATOM 3750 O O . ILE B 1 231 ? -8.297 35.031 4.996 1 96.56 231 ILE B O 1
ATOM 3754 N N . ALA B 1 232 ? -6.684 35.75 6.336 1 95.12 232 ALA B N 1
ATOM 3755 C CA . ALA B 1 232 ? -6.395 36.906 5.527 1 95.12 232 ALA B CA 1
ATOM 3756 C C . ALA B 1 232 ? -5.273 36.625 4.531 1 95.12 232 ALA B C 1
ATOM 3758 O O . ALA B 1 232 ? -5.203 37.25 3.469 1 95.12 232 ALA B O 1
ATOM 3759 N N . ASP B 1 233 ? -4.395 35.844 4.828 1 95.69 233 ASP B N 1
ATOM 3760 C CA . ASP B 1 233 ? -3.191 35.594 4.043 1 95.69 233 ASP B CA 1
ATOM 3761 C C . ASP B 1 233 ? -2.623 34.188 4.336 1 95.69 233 ASP B C 1
ATOM 3763 O O . ASP B 1 233 ? -3.281 33.375 4.977 1 95.69 233 ASP B O 1
ATOM 3767 N N . ARG B 1 234 ? -1.453 33.875 3.781 1 96.5 234 ARG B N 1
ATOM 3768 C CA . ARG B 1 234 ? -0.81 32.562 3.934 1 96.5 234 ARG B CA 1
ATOM 3769 C C . ARG B 1 234 ? -0.649 32.219 5.406 1 96.5 234 ARG B C 1
ATOM 3771 O O . ARG B 1 234 ? -0.423 33.094 6.246 1 96.5 234 ARG B O 1
ATOM 3778 N N . ILE B 1 235 ? -0.746 30.938 5.629 1 97.81 235 ILE B N 1
ATOM 3779 C CA . ILE B 1 235 ? -0.528 30.375 6.949 1 97.81 235 ILE B CA 1
ATOM 3780 C C . ILE B 1 235 ? 0.958 30.422 7.297 1 97.81 235 ILE B C 1
ATOM 3782 O O . ILE B 1 235 ? 1.809 30.156 6.441 1 97.81 235 ILE B O 1
ATOM 3786 N N . ARG B 1 236 ? 1.241 30.781 8.531 1 98 236 ARG B N 1
ATOM 3787 C CA . ARG B 1 236 ? 2.633 30.828 8.977 1 98 236 ARG B CA 1
ATOM 3788 C C . ARG B 1 236 ? 2.877 29.828 10.109 1 98 236 ARG B C 1
ATOM 3790 O O . ARG B 1 236 ? 2.156 29.844 11.109 1 98 236 ARG B O 1
ATOM 3797 N N . GLU B 1 237 ? 3.789 28.953 9.93 1 97.94 237 GLU B N 1
ATOM 3798 C CA . GLU B 1 237 ? 4.273 28.109 11.023 1 97.94 237 GLU B CA 1
ATOM 3799 C C . GLU B 1 237 ? 5.629 28.594 11.531 1 97.94 237 GLU B C 1
ATOM 3801 O O . GLU B 1 237 ? 6.484 29 10.75 1 97.94 237 GLU B O 1
ATOM 3806 N N . ILE B 1 238 ? 5.816 28.625 12.781 1 98.19 238 ILE B N 1
ATOM 3807 C CA . ILE B 1 238 ? 7.074 28.938 13.445 1 98.19 238 ILE B CA 1
ATOM 3808 C C . ILE B 1 238 ? 7.551 27.703 14.234 1 98.19 238 ILE B C 1
ATOM 3810 O O . ILE B 1 238 ? 6.852 27.219 15.125 1 98.19 238 ILE B O 1
ATOM 3814 N N . TYR B 1 239 ? 8.688 27.234 13.852 1 97.62 239 TYR B N 1
ATOM 3815 C CA . TYR B 1 239 ? 9.234 26.047 14.5 1 97.62 239 TYR B CA 1
ATOM 3816 C C . TYR B 1 239 ? 10.141 26.422 15.664 1 97.62 239 TYR B C 1
ATOM 3818 O O . TYR B 1 239 ? 11.367 26.406 15.539 1 97.62 239 TYR B O 1
ATOM 3826 N N . VAL B 1 240 ? 9.578 26.625 16.828 1 97.5 240 VAL B N 1
ATOM 3827 C CA . VAL B 1 240 ? 10.227 27.156 18.016 1 97.5 240 VAL B CA 1
ATOM 3828 C C . VAL B 1 240 ? 11.258 26.172 18.547 1 97.5 240 VAL B C 1
ATOM 3830 O O . VAL B 1 240 ? 12.398 26.531 18.828 1 97.5 240 VAL B O 1
ATOM 3833 N N . ILE B 1 241 ? 10.844 24.953 18.766 1 96.38 241 ILE B N 1
ATOM 3834 C CA . ILE B 1 241 ? 11.695 23.812 19.094 1 96.38 241 ILE B CA 1
ATOM 3835 C C . ILE B 1 241 ? 11.508 22.703 18.062 1 96.38 241 ILE B C 1
ATOM 3837 O O . ILE B 1 241 ? 10.383 22.234 17.844 1 96.38 241 ILE B O 1
ATOM 3841 N N . GLY B 1 242 ? 12.602 22.344 17.344 1 93.5 242 GLY B N 1
ATOM 3842 C CA . GLY B 1 242 ? 12.477 21.375 16.266 1 93.5 242 GLY B CA 1
ATOM 3843 C C . GLY B 1 242 ? 13.617 20.375 16.234 1 93.5 242 GLY B C 1
ATOM 3844 O O . GLY B 1 242 ? 14.266 20.125 17.266 1 93.5 242 GLY B O 1
ATOM 3845 N N . PRO B 1 243 ? 13.789 19.703 15.125 1 88.06 243 PRO B N 1
ATOM 3846 C CA . PRO B 1 243 ? 14.742 18.594 15.008 1 88.06 243 PRO B CA 1
ATOM 3847 C C . PRO B 1 243 ? 16.172 19 15.367 1 88.06 243 PRO B C 1
ATOM 3849 O O . PRO B 1 243 ? 16.953 18.172 15.828 1 88.06 243 PRO B O 1
ATOM 3852 N N . ASP B 1 244 ? 16.484 20.219 15.234 1 86.81 244 ASP B N 1
ATOM 3853 C CA . ASP B 1 244 ? 17.859 20.672 15.445 1 86.81 244 ASP B CA 1
ATOM 3854 C C . ASP B 1 244 ? 18.109 20.984 16.922 1 86.81 244 ASP B C 1
ATOM 3856 O O . ASP B 1 244 ? 19.234 21.297 17.312 1 86.81 244 ASP B O 1
ATOM 3860 N N . ASP B 1 245 ? 17.141 20.969 17.812 1 90.31 245 ASP B N 1
ATOM 3861 C CA . ASP B 1 245 ? 17.25 21.344 19.219 1 90.31 245 ASP B CA 1
ATOM 3862 C C . ASP B 1 245 ? 17.516 20.125 20.094 1 90.31 245 ASP B C 1
ATOM 3864 O O . ASP B 1 245 ? 17.5 20.219 21.328 1 90.31 245 ASP B O 1
ATOM 3868 N N . GLU B 1 246 ? 17.938 19 19.609 1 88.5 246 GLU B N 1
ATOM 3869 C CA . GLU B 1 246 ? 18.297 17.797 20.344 1 88.5 246 GLU B CA 1
ATOM 3870 C C . G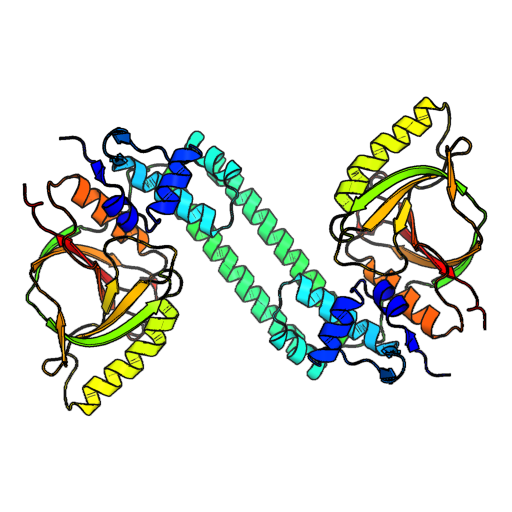LU B 1 246 ? 17.219 17.406 21.344 1 88.5 246 GLU B C 1
ATOM 3872 O O . GLU B 1 246 ? 17.5 17.156 22.516 1 88.5 246 GLU B O 1
ATOM 3877 N N . VAL B 1 247 ? 16.016 17.5 21.188 1 90.25 247 VAL B N 1
ATOM 3878 C CA . VAL B 1 247 ? 14.875 17.078 21.984 1 90.25 247 VAL B CA 1
ATOM 3879 C C . VAL B 1 247 ? 14.102 15.984 21.25 1 90.25 247 VAL B C 1
ATOM 3881 O O . VAL B 1 247 ? 14.18 15.883 20.031 1 90.25 247 VAL B O 1
ATOM 3884 N N . ALA B 1 248 ? 13.414 15.203 22.078 1 90 248 ALA B N 1
ATOM 3885 C CA . ALA B 1 248 ? 12.547 14.188 21.484 1 90 248 ALA B CA 1
ATOM 3886 C C . ALA B 1 248 ? 11.359 14.836 20.766 1 90 248 ALA B C 1
ATOM 3888 O O . ALA B 1 248 ? 10.953 15.945 21.109 1 90 248 ALA B O 1
ATOM 3889 N N . GLU B 1 249 ? 10.797 14.227 19.797 1 88.88 249 GLU B N 1
ATOM 3890 C CA . GLU B 1 249 ? 9.719 14.758 18.953 1 88.88 249 GLU B CA 1
ATOM 3891 C C . GLU B 1 249 ? 8.539 15.219 19.812 1 88.88 249 GLU B C 1
ATOM 3893 O O . GLU B 1 249 ? 7.852 16.188 19.469 1 88.88 249 GLU B O 1
ATOM 3898 N N . ASP B 1 250 ? 8.336 14.539 20.906 1 88.44 250 ASP B N 1
ATOM 3899 C CA . ASP B 1 250 ? 7.215 14.891 21.781 1 88.44 250 ASP B CA 1
ATOM 3900 C C . ASP B 1 250 ? 7.434 16.25 22.438 1 88.44 250 ASP B C 1
ATOM 3902 O O . ASP B 1 250 ? 6.5 16.828 22.984 1 88.44 250 ASP B O 1
ATOM 3906 N N . GLY B 1 251 ? 8.688 16.75 22.375 1 92.94 251 GLY B N 1
ATOM 3907 C CA . GLY B 1 251 ? 9.023 18.031 22.969 1 92.94 251 GLY B CA 1
ATOM 3908 C C . GLY B 1 251 ? 9.078 19.156 21.953 1 92.94 251 GLY B C 1
ATOM 3909 O O . GLY B 1 251 ? 9.359 20.297 22.297 1 92.94 251 GLY B O 1
ATOM 3910 N N . TYR B 1 252 ? 8.805 18.859 20.703 1 95.19 252 TYR B N 1
ATOM 3911 C C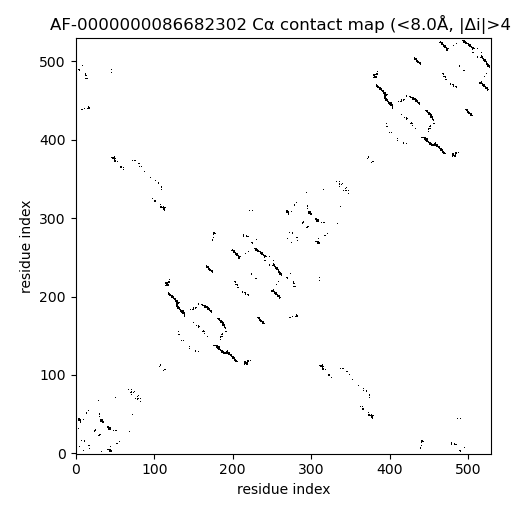A . TYR B 1 252 ? 8.758 19.906 19.688 1 95.19 252 TYR B CA 1
ATOM 3912 C C . TYR B 1 252 ? 7.684 20.922 20.016 1 95.19 252 TYR B C 1
ATOM 3914 O O . TYR B 1 252 ? 6.652 20.594 20.609 1 95.19 252 TYR B O 1
ATOM 3922 N N . ARG B 1 253 ? 7.992 22.156 19.734 1 95.94 253 ARG B N 1
ATOM 3923 C CA . ARG B 1 253 ? 7.031 23.25 19.891 1 95.94 253 ARG B CA 1
ATOM 3924 C C . ARG B 1 253 ? 6.863 24.016 18.578 1 95.94 253 ARG B C 1
ATOM 3926 O O . ARG B 1 253 ? 7.844 24.484 18 1 95.94 253 ARG B O 1
ATOM 3933 N N . THR B 1 254 ? 5.676 24.062 18.094 1 96.69 254 THR B N 1
ATOM 3934 C CA . THR B 1 254 ? 5.332 24.781 16.859 1 96.69 254 THR B CA 1
ATOM 3935 C C . THR B 1 254 ? 4.215 25.781 17.109 1 96.69 254 THR B C 1
ATOM 3937 O O . THR B 1 254 ? 3.25 25.484 17.828 1 96.69 254 THR B O 1
ATOM 3940 N N . GLU B 1 255 ? 4.438 27.016 16.672 1 97.88 255 GLU B N 1
ATOM 3941 C CA . GLU B 1 255 ? 3.34 27.969 16.609 1 97.88 255 GLU B CA 1
ATOM 3942 C C . GLU B 1 255 ? 2.713 28.016 15.219 1 97.88 255 GLU B C 1
ATOM 3944 O O . GLU B 1 255 ? 3.393 28.312 14.234 1 97.88 255 GLU B O 1
ATOM 3949 N N . ILE B 1 256 ? 1.462 27.625 15.188 1 98 256 ILE B N 1
ATOM 3950 C CA . ILE B 1 256 ? 0.687 27.734 13.953 1 98 256 ILE B CA 1
ATOM 3951 C C . ILE B 1 256 ? -0.07 29.047 13.938 1 98 256 ILE B C 1
ATOM 3953 O O . ILE B 1 256 ? -0.92 29.297 14.797 1 98 256 ILE B O 1
ATOM 3957 N N . CYS B 1 257 ? 0.219 29.891 12.953 1 98.56 257 CYS B N 1
ATOM 3958 C CA . CYS B 1 257 ? -0.296 31.25 12.938 1 98.56 257 CYS B CA 1
ATOM 3959 C C . CYS B 1 257 ? -1.165 31.5 11.703 1 98.56 257 CYS B C 1
ATOM 3961 O O . CYS B 1 257 ? -0.68 31.422 10.578 1 98.56 257 CYS B O 1
ATOM 3963 N N . TRP B 1 258 ? -2.41 31.734 11.953 1 98.25 258 TRP B N 1
ATOM 3964 C CA . TRP B 1 258 ? -3.324 32.156 10.891 1 98.25 258 TRP B CA 1
ATOM 3965 C C . TRP B 1 258 ? -3.5 33.656 10.883 1 98.25 258 TRP B C 1
ATOM 3967 O O . TRP B 1 258 ? -4.012 34.25 11.852 1 98.25 258 TRP B O 1
ATOM 3977 N N . PRO B 1 259 ? -3.006 34.344 9.852 1 98.44 259 PRO B N 1
ATOM 3978 C CA . PRO B 1 259 ? -3.373 35.75 9.766 1 98.44 259 PRO B CA 1
ATOM 3979 C C . PRO B 1 259 ? -4.879 35.969 9.641 1 98.44 259 PRO B C 1
ATOM 3981 O O . PRO B 1 259 ? -5.535 35.312 8.844 1 98.44 259 PRO B O 1
ATOM 3984 N N . VAL B 1 260 ? -5.422 36.875 10.422 1 97.62 260 VAL B N 1
ATOM 3985 C CA . VAL B 1 260 ? -6.875 37.031 10.422 1 97.62 260 VAL B CA 1
ATOM 3986 C C . VAL B 1 260 ? -7.254 38.5 10.203 1 97.62 260 VAL B C 1
ATOM 3988 O O . VAL B 1 260 ? -6.469 39.406 10.508 1 97.62 260 VAL B O 1
ATOM 3991 N N . ARG B 1 261 ? -8.375 38.688 9.617 1 95.88 261 ARG B N 1
ATOM 3992 C CA . ARG B 1 261 ? -8.953 40 9.398 1 95.88 261 ARG B CA 1
ATOM 3993 C C . ARG B 1 261 ? -10.477 39.938 9.398 1 95.88 261 ARG B C 1
ATOM 3995 O O . ARG B 1 261 ? -11.055 38.875 9.242 1 95.88 261 ARG B O 1
ATOM 4002 N N . VAL B 1 262 ? -11.078 41.062 9.617 1 91.94 262 VAL B N 1
ATOM 4003 C CA . VAL B 1 262 ? -12.523 41.188 9.414 1 91.94 262 VAL B CA 1
ATOM 4004 C C . VAL B 1 262 ? -12.836 41.219 7.922 1 91.94 262 VAL B C 1
ATOM 4006 O O . VAL B 1 262 ? -12.242 42.031 7.176 1 91.94 262 VAL B O 1
ATOM 4009 N N . PRO B 1 263 ? -13.641 40.219 7.559 1 85.81 263 PRO B N 1
ATOM 4010 C CA . PRO B 1 263 ? -13.977 40.25 6.129 1 85.81 263 PRO B CA 1
ATOM 4011 C C . PRO B 1 263 ? -14.539 41.594 5.672 1 85.81 263 PRO B C 1
ATOM 4013 O O . PRO B 1 263 ? -15.25 42.25 6.43 1 85.81 263 PRO B O 1
ATOM 4016 N N . GLU B 1 264 ? -13.984 42.25 4.641 1 71.69 264 GLU B N 1
ATOM 4017 C CA . GLU B 1 264 ? -14.547 43.469 4.105 1 71.69 264 GLU B CA 1
ATOM 4018 C C . GLU B 1 264 ? -15.938 43.25 3.516 1 71.69 264 GLU B C 1
ATOM 4020 O O . GLU B 1 264 ? -16.188 42.188 2.92 1 71.69 264 GLU B O 1
ATOM 4025 N N . ASP B 1 265 ? -17.078 43.906 4.023 1 55.44 265 ASP B N 1
ATOM 4026 C CA . ASP B 1 265 ? -18.406 43.938 3.42 1 55.44 265 ASP B CA 1
ATOM 4027 C C . ASP B 1 265 ? -18.312 44.062 1.902 1 55.44 265 ASP B C 1
ATOM 4029 O O . ASP B 1 265 ? -17.453 44.781 1.386 1 55.44 265 ASP B O 1
#